Protein AF-0000000074036900 (afdb_homodimer)

Structure (mmCIF, N/CA/C/O backbone):
data_AF-0000000074036900-model_v1
#
loop_
_entity.id
_entity.type
_entity.pdbx_description
1 polymer 'Carbohydrate ABC transporter membrane protein 1, CUT1 family'
#
loop_
_atom_site.group_PDB
_atom_site.id
_atom_site.type_symbol
_atom_site.label_atom_id
_atom_site.label_alt_id
_atom_site.label_comp_id
_atom_site.label_asym_id
_atom_site.label_entity_id
_atom_site.label_seq_id
_atom_site.pdbx_PDB_ins_code
_atom_site.Cartn_x
_atom_site.Cartn_y
_atom_site.Cartn_z
_atom_site.occupancy
_atom_site.B_iso_or_equiv
_atom_site.auth_seq_id
_atom_site.auth_comp_id
_atom_site.auth_asym_id
_atom_site.auth_atom_id
_atom_site.pdbx_PDB_model_num
ATOM 1 N N . MET A 1 1 ? -39.594 57.219 21.297 1 29.72 1 MET A N 1
ATOM 2 C CA . MET A 1 1 ? -38.312 56.688 20.844 1 29.72 1 MET A CA 1
ATOM 3 C C . MET A 1 1 ? -38.312 55.156 20.953 1 29.72 1 MET A C 1
ATOM 5 O O . MET A 1 1 ? -38.062 54.594 22.016 1 29.72 1 MET A O 1
ATOM 9 N N . ILE A 1 2 ? -39.156 54.344 20.266 1 36.78 2 ILE A N 1
ATOM 10 C CA . ILE A 1 2 ? -39.5 52.938 20.328 1 36.78 2 ILE A CA 1
ATOM 11 C C . ILE A 1 2 ? -38.344 52.094 19.859 1 36.78 2 ILE A C 1
ATOM 13 O O . ILE A 1 2 ? -37.906 52.188 18.703 1 36.78 2 ILE A O 1
ATOM 17 N N . THR A 1 3 ? -37.375 51.719 20.719 1 36.88 3 THR A N 1
ATOM 18 C CA . THR A 1 3 ? -36.219 50.875 20.516 1 36.88 3 THR A CA 1
ATOM 19 C C . THR A 1 3 ? -36.625 49.531 19.938 1 36.88 3 THR A C 1
ATOM 21 O O . THR A 1 3 ? -37.406 48.781 20.531 1 36.88 3 THR A O 1
ATOM 24 N N . LYS A 1 4 ? -36.875 49.406 18.625 1 41.78 4 LYS A N 1
ATOM 25 C CA . LYS A 1 4 ? -37.188 48.188 17.891 1 41.78 4 LYS A CA 1
ATOM 26 C C . LYS A 1 4 ? -36.188 47.094 18.219 1 41.78 4 LYS A C 1
ATOM 28 O O . LYS A 1 4 ? -35.031 47.156 17.859 1 41.78 4 LYS A O 1
ATOM 33 N N . GLU A 1 5 ? -36.281 46.375 19.375 1 37.41 5 GLU A N 1
ATOM 34 C CA . GLU A 1 5 ? -35.562 45.156 19.719 1 37.41 5 GLU A CA 1
ATOM 35 C C . GLU A 1 5 ? -35.75 44.094 18.641 1 37.41 5 GLU A C 1
ATOM 37 O O . GLU A 1 5 ? -36.875 43.594 18.438 1 37.41 5 GLU A O 1
ATOM 42 N N . TYR A 1 6 ? -35.281 44.312 17.391 1 36.41 6 TYR A N 1
ATOM 43 C CA . TYR A 1 6 ? -35.312 43.25 16.391 1 36.41 6 TYR A CA 1
ATOM 44 C C . TYR A 1 6 ? -34.906 41.906 17 1 36.41 6 TYR A C 1
ATOM 46 O O . TYR A 1 6 ? -33.875 41.812 17.672 1 36.41 6 TYR A O 1
ATOM 54 N N . PHE A 1 7 ? -35.938 41.094 17.422 1 36.97 7 PHE A N 1
ATOM 55 C CA . PHE A 1 7 ? -35.812 39.688 17.828 1 36.97 7 PHE A CA 1
ATOM 56 C C . PHE A 1 7 ? -34.938 38.906 16.844 1 36.97 7 PHE A C 1
ATOM 58 O O . PHE A 1 7 ? -35.281 38.75 15.68 1 36.97 7 PHE A O 1
ATOM 65 N N . VAL A 1 8 ? -33.688 39.094 16.875 1 40.5 8 VAL A N 1
ATOM 66 C CA . VAL A 1 8 ? -32.781 38.156 16.203 1 40.5 8 VAL A CA 1
ATOM 67 C C . VAL A 1 8 ? -33.281 36.719 16.453 1 40.5 8 VAL A C 1
ATOM 69 O O . VAL A 1 8 ? -33.219 36.219 17.578 1 40.5 8 VAL A O 1
ATOM 72 N N . LYS A 1 9 ? -34.375 36.375 15.828 1 38.84 9 LYS A N 1
ATOM 73 C CA . LYS A 1 9 ? -34.875 35 15.82 1 38.84 9 LYS A CA 1
ATOM 74 C C . LYS A 1 9 ? -33.719 34 15.664 1 38.84 9 LYS A C 1
ATOM 76 O O . LYS A 1 9 ? -32.906 34.156 14.75 1 38.84 9 LYS A O 1
ATOM 81 N N . SER A 1 10 ? -33.344 33.375 16.766 1 39.09 10 SER A N 1
ATOM 82 C CA . SER A 1 10 ? -32.406 32.25 16.844 1 39.09 10 SER A CA 1
ATOM 83 C C . SER A 1 10 ? -32.688 31.219 15.75 1 39.09 10 SER A C 1
ATOM 85 O O . SER A 1 10 ? -33.812 30.703 15.641 1 39.09 10 SER A O 1
ATOM 87 N N . ILE A 1 11 ? -32.531 31.531 14.531 1 41.31 11 ILE A N 1
ATOM 88 C CA . ILE A 1 11 ? -32.562 30.5 13.516 1 41.31 11 ILE A CA 1
ATOM 89 C C . ILE A 1 11 ? -32.281 29.141 14.156 1 41.31 11 ILE A C 1
ATOM 91 O O . ILE A 1 11 ? -31.203 28.953 14.758 1 41.31 11 ILE A O 1
ATOM 95 N N . SER A 1 12 ? -33.281 28.438 14.555 1 42.38 12 SER A N 1
ATOM 96 C CA . SER A 1 12 ? -33.312 27.078 15.102 1 42.38 12 SER A CA 1
ATOM 97 C C . SER A 1 12 ? -32.25 26.188 14.438 1 42.38 12 SER A C 1
ATOM 99 O O . SER A 1 12 ? -32.25 26.047 13.219 1 42.38 12 SER A O 1
ATOM 101 N N . ARG A 1 13 ? -30.984 26.312 14.828 1 46.78 13 ARG A N 1
ATOM 102 C CA . ARG A 1 13 ? -29.938 25.344 14.57 1 46.78 13 ARG A CA 1
ATOM 103 C C . ARG A 1 13 ? -30.484 23.922 14.516 1 46.78 13 ARG A C 1
ATOM 105 O O . ARG A 1 13 ? -31.094 23.453 15.484 1 46.78 13 ARG A O 1
ATOM 112 N N . THR A 1 14 ? -31.234 23.547 13.523 1 47.44 14 THR A N 1
ATOM 113 C CA . THR A 1 14 ? -31.531 22.109 13.5 1 47.44 14 THR A CA 1
ATOM 114 C C . THR A 1 14 ? -30.453 21.344 14.25 1 47.44 14 THR A C 1
ATOM 116 O O . THR A 1 14 ? -29.266 21.406 13.914 1 47.44 14 THR A O 1
ATOM 119 N N . PRO A 1 15 ? -30.766 20.953 15.477 1 48.06 15 PRO A N 1
ATOM 120 C CA . PRO A 1 15 ? -29.766 20.328 16.344 1 48.06 15 PRO A CA 1
ATOM 121 C C . PRO A 1 15 ? -28.984 19.219 15.656 1 48.06 15 PRO A C 1
ATOM 123 O O . PRO A 1 15 ? -29.516 18.531 14.773 1 48.06 15 PRO A O 1
ATOM 126 N N . TRP A 1 16 ? -27.766 19.453 15.586 1 48.69 16 TRP A N 1
ATOM 127 C CA . TRP A 1 16 ? -26.797 18.469 15.109 1 48.69 16 TRP A CA 1
ATOM 128 C C . TRP A 1 16 ? -27.25 17.047 15.43 1 48.69 16 TRP A C 1
ATOM 130 O O . TRP A 1 16 ? -26.938 16.109 14.695 1 48.69 16 TRP A O 1
ATOM 140 N N . SER A 1 17 ? -28.078 17 16.469 1 51.5 17 SER A N 1
ATOM 141 C CA . SER A 1 17 ? -28.656 15.711 16.812 1 51.5 17 SER A CA 1
ATOM 142 C C . SER A 1 17 ? -29.578 15.211 15.703 1 51.5 17 SER A C 1
ATOM 144 O O . SER A 1 17 ? -29.641 14.016 15.43 1 51.5 17 SER A O 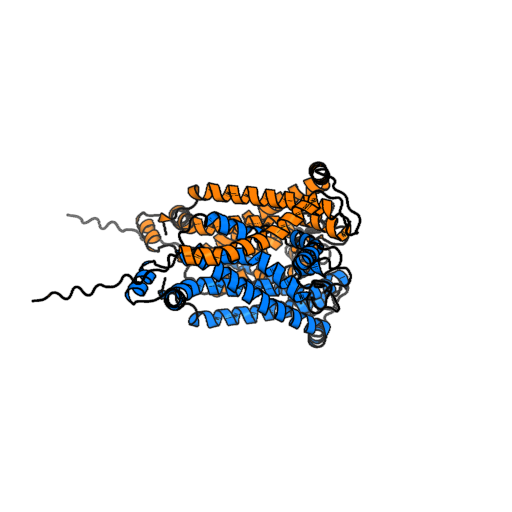1
ATOM 146 N N . THR A 1 18 ? -30.266 16.016 15.148 1 50.5 18 THR A N 1
ATOM 147 C CA . THR A 1 18 ? -31.156 15.602 14.062 1 50.5 18 THR A CA 1
ATOM 148 C C . THR A 1 18 ? -30.344 15.188 12.836 1 50.5 18 THR A C 1
ATOM 150 O O . THR A 1 18 ? -30.656 14.188 12.18 1 50.5 18 THR A O 1
ATOM 153 N N . VAL A 1 19 ? -29.375 15.953 12.555 1 51.06 19 VAL A N 1
ATOM 154 C CA . VAL A 1 19 ? -28.516 15.594 11.43 1 51.06 19 VAL A CA 1
ATOM 155 C C . VAL A 1 19 ? -27.828 14.258 11.703 1 51.06 19 VAL A C 1
ATOM 157 O O . VAL A 1 19 ? -27.766 13.391 10.828 1 51.06 19 VAL A O 1
ATOM 160 N N . MET A 1 20 ? -27.5 14.141 12.953 1 49.84 20 MET A N 1
ATOM 161 C CA . MET A 1 20 ? -26.891 12.875 13.344 1 49.84 20 MET A CA 1
ATOM 162 C C . MET A 1 20 ? -27.906 11.734 13.289 1 49.84 20 MET A C 1
ATOM 164 O O . MET A 1 20 ? -27.562 10.609 12.945 1 49.84 20 MET A O 1
ATOM 168 N N . PHE A 1 21 ? -29.031 12 13.727 1 51.78 21 PHE A N 1
ATOM 169 C CA . PHE A 1 21 ? -30.078 11 13.695 1 51.78 21 PHE A CA 1
ATOM 170 C C . PHE A 1 21 ? -30.328 10.523 12.266 1 51.78 21 PHE A C 1
ATOM 172 O O . PHE A 1 21 ? -30.609 9.344 12.039 1 51.78 21 PHE A O 1
ATOM 179 N N . PHE A 1 22 ? -30.297 11.352 11.398 1 51.28 22 PHE A N 1
ATOM 180 C CA . PHE A 1 22 ? -30.516 10.938 10.016 1 51.28 22 PHE A CA 1
ATOM 181 C C . PHE A 1 22 ? -29.25 10.305 9.438 1 51.28 22 PHE A C 1
ATOM 183 O O . PHE A 1 22 ? -29.328 9.445 8.562 1 51.28 22 PHE A O 1
ATOM 190 N N . LEU A 1 23 ? -28.188 10.781 9.891 1 53.72 23 LEU A N 1
ATOM 191 C CA . LEU A 1 23 ? -26.953 10.219 9.367 1 53.72 23 LEU A CA 1
ATOM 192 C C . LEU A 1 23 ? -26.609 8.906 10.062 1 53.72 23 LEU A C 1
ATOM 194 O O . LEU A 1 23 ? -25.906 8.062 9.5 1 53.72 23 LEU A O 1
ATOM 198 N N . LEU A 1 24 ? -27.219 8.75 11.234 1 54.03 24 LEU A N 1
ATOM 199 C CA . LEU A 1 24 ? -26.938 7.582 12.062 1 54.03 24 LEU A CA 1
ATOM 200 C C . LEU A 1 24 ? -27.344 6.297 11.359 1 54.03 24 LEU A C 1
ATOM 202 O O . LEU A 1 24 ? -26.578 5.328 11.328 1 54.03 24 LEU A O 1
ATOM 206 N N . PRO A 1 25 ? -28.609 6.254 11.031 1 51.97 25 PRO A N 1
ATOM 207 C CA . PRO A 1 25 ? -28.938 4.988 10.359 1 51.97 25 PRO A CA 1
ATOM 208 C C . PRO A 1 25 ? -27.969 4.672 9.211 1 51.97 25 PRO A C 1
ATOM 210 O O . PRO A 1 25 ? -27.594 3.516 9.016 1 51.97 25 PRO A O 1
ATOM 213 N N . SER A 1 26 ? -27.719 5.723 8.484 1 54.53 26 SER A N 1
ATOM 214 C CA . SER A 1 26 ? -26.797 5.523 7.367 1 54.53 26 SER A CA 1
ATOM 215 C C . SER A 1 26 ? -25.406 5.133 7.855 1 54.53 26 SER A C 1
ATOM 217 O O . SER A 1 26 ? -24.734 4.309 7.234 1 54.53 26 SER A O 1
ATOM 219 N N . PHE A 1 27 ? -25.156 5.691 9.016 1 60.44 27 PHE A N 1
ATOM 220 C CA . PHE A 1 27 ? -23.844 5.363 9.555 1 60.44 27 PHE A CA 1
ATOM 221 C C . PHE A 1 27 ? -23.812 3.936 10.078 1 60.44 27 PHE A C 1
ATOM 223 O O . PHE A 1 27 ? -22.828 3.219 9.891 1 60.44 27 PHE A O 1
ATOM 230 N N . VAL A 1 28 ? -24.953 3.572 10.695 1 59 28 VAL A N 1
ATOM 231 C CA . VAL A 1 28 ? -25.031 2.205 11.195 1 59 28 VAL A CA 1
ATOM 232 C C . VAL A 1 28 ? -24.984 1.223 10.023 1 59 28 VAL A C 1
ATOM 234 O O . VAL A 1 28 ? -24.281 0.208 10.086 1 59 28 VAL A O 1
ATOM 237 N N . GLY A 1 29 ? -25.75 1.565 9.008 1 59.72 29 GLY A N 1
ATOM 238 C CA . GLY A 1 29 ? -25.703 0.725 7.82 1 59.72 29 GLY A CA 1
ATOM 239 C C . GLY A 1 29 ? -24.312 0.604 7.227 1 59.72 29 GLY A C 1
ATOM 240 O O . GLY A 1 29 ? -23.891 -0.49 6.848 1 59.72 29 GLY A O 1
ATOM 241 N N . PHE A 1 30 ? -23.688 1.668 7.395 1 63.69 30 PHE A N 1
ATOM 242 C CA . PHE A 1 30 ? -22.344 1.682 6.828 1 63.69 30 PHE A CA 1
ATOM 243 C C . PHE A 1 30 ? -21.391 0.883 7.699 1 63.69 30 PHE A C 1
ATOM 245 O O . PHE A 1 30 ? -20.562 0.117 7.184 1 63.69 30 PHE A O 1
ATOM 252 N N . VAL A 1 31 ? -21.578 1.102 8.984 1 67.88 31 VAL A N 1
ATOM 253 C CA . VAL A 1 31 ? -20.734 0.353 9.906 1 67.88 31 VAL A CA 1
ATOM 254 C C . VAL A 1 31 ? -20.984 -1.145 9.734 1 67.88 31 VAL A C 1
ATOM 256 O O . VAL A 1 31 ? -20.031 -1.938 9.75 1 67.88 31 VAL A O 1
ATOM 259 N N . LEU A 1 32 ? -22.156 -1.444 9.477 1 65.31 32 LEU A N 1
ATOM 260 C CA . LEU A 1 32 ? -22.484 -2.852 9.273 1 65.31 32 LEU A CA 1
ATOM 261 C C . LEU A 1 32 ? -21.844 -3.381 7.992 1 65.31 32 LEU A C 1
ATOM 263 O O . LEU A 1 32 ? -21.344 -4.504 7.965 1 65.31 32 LEU A O 1
ATOM 267 N N . LEU A 1 33 ? -21.828 -2.533 7.078 1 70.75 33 LEU A N 1
ATOM 268 C CA . LEU A 1 33 ? -21.25 -2.957 5.812 1 70.75 33 LEU A CA 1
ATOM 269 C C . LEU A 1 33 ? -19.734 -3.15 5.953 1 70.75 33 LEU A C 1
ATOM 271 O O . LEU A 1 33 ? -19.156 -4 5.277 1 70.75 33 LEU A O 1
ATOM 275 N N . ILE A 1 34 ? -19.25 -2.471 6.938 1 76.06 34 ILE A N 1
ATOM 276 C CA . ILE A 1 34 ? -17.812 -2.557 7.152 1 76.06 34 ILE A CA 1
ATOM 277 C C . ILE A 1 34 ? -17.484 -3.805 7.969 1 76.06 34 ILE A C 1
ATOM 279 O O . ILE A 1 34 ? -16.5 -4.504 7.684 1 76.06 34 ILE A O 1
ATOM 283 N N . ILE A 1 35 ? -18.375 -4.18 8.828 1 78.88 35 ILE A N 1
ATOM 284 C CA . ILE A 1 35 ? -18.062 -5.207 9.82 1 78.88 35 ILE A CA 1
ATOM 285 C C . ILE A 1 35 ? -18.453 -6.578 9.273 1 78.88 35 ILE A C 1
ATOM 287 O O . ILE A 1 35 ? -17.859 -7.594 9.648 1 78.88 35 ILE A O 1
ATOM 291 N N . ILE A 1 36 ? -19.266 -6.652 8.32 1 75.31 36 ILE A N 1
ATOM 292 C CA . ILE A 1 36 ? -19.859 -7.902 7.852 1 75.31 36 ILE A CA 1
ATOM 293 C C . ILE A 1 36 ? -18.766 -8.797 7.258 1 75.31 36 ILE A C 1
ATOM 295 O O . ILE A 1 36 ? -18.641 -9.961 7.633 1 75.31 36 ILE A O 1
ATOM 299 N N . PRO A 1 37 ? -17.922 -8.266 6.367 1 75.06 37 PRO A N 1
ATOM 300 C CA . PRO A 1 37 ? -16.891 -9.148 5.836 1 75.06 37 PRO A CA 1
ATOM 301 C C . PRO A 1 37 ? -15.945 -9.68 6.914 1 75.06 37 PRO A C 1
ATOM 303 O O . PRO A 1 37 ? -15.461 -10.805 6.824 1 75.06 37 PRO A O 1
ATOM 306 N N . LEU A 1 38 ? -15.75 -8.906 7.848 1 82 38 LEU A N 1
ATOM 307 C CA . LEU A 1 38 ? -14.891 -9.312 8.953 1 82 38 LEU A CA 1
ATOM 308 C C . LEU A 1 38 ? -15.531 -10.43 9.766 1 82 38 LEU A C 1
ATOM 310 O O . LEU A 1 38 ? -14.859 -11.398 10.141 1 82 38 LEU A O 1
ATOM 314 N N . LEU A 1 39 ? -16.812 -10.25 9.984 1 82.38 39 LEU A N 1
ATOM 315 C CA . LEU A 1 39 ? -17.547 -11.273 10.719 1 82.38 39 LEU A CA 1
ATOM 316 C C . LEU A 1 39 ? -17.578 -12.578 9.93 1 82.38 39 LEU A C 1
ATOM 318 O O . LEU A 1 39 ? -17.516 -13.664 10.516 1 82.38 39 LEU A O 1
ATOM 322 N N . MET A 1 40 ? -17.609 -12.461 8.766 1 76.62 40 MET A N 1
ATOM 323 C CA . MET A 1 40 ? -17.641 -13.648 7.922 1 76.62 40 MET A CA 1
ATOM 324 C C . MET A 1 40 ? -16.297 -14.375 7.949 1 76.62 40 MET A C 1
ATOM 326 O O . MET A 1 40 ? -16.266 -15.602 7.965 1 76.62 40 MET A O 1
ATOM 330 N N . ALA A 1 41 ? -15.25 -13.602 7.84 1 82.38 41 ALA A N 1
ATOM 331 C CA . ALA A 1 41 ? -13.93 -14.211 7.977 1 82.38 41 ALA A CA 1
ATOM 332 C C . ALA A 1 41 ? -13.797 -14.953 9.305 1 82.38 41 ALA A C 1
ATOM 334 O O . ALA A 1 41 ? -13.25 -16.062 9.352 1 82.38 41 ALA A O 1
ATOM 335 N N . PHE A 1 42 ? -14.375 -14.375 10.289 1 89.94 42 PHE A N 1
ATOM 336 C CA . PHE A 1 42 ? -14.367 -15.031 11.594 1 89.94 42 PHE A CA 1
ATOM 337 C C . PHE A 1 42 ? -15.203 -16.297 11.57 1 89.94 42 PHE A C 1
ATOM 339 O O . PHE A 1 42 ? -14.812 -17.312 12.141 1 89.94 42 PHE A O 1
ATOM 34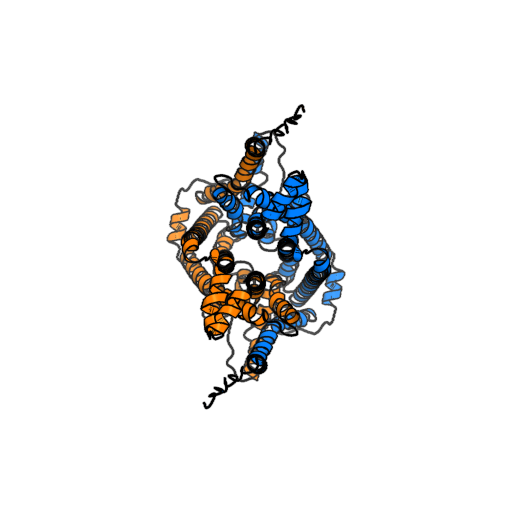6 N N . GLY A 1 43 ? -16.328 -16.234 10.922 1 89.25 43 GLY A N 1
ATOM 347 C CA . GLY A 1 43 ? -17.172 -17.406 10.781 1 89.25 43 GLY A CA 1
ATOM 348 C C . GLY A 1 43 ? -16.516 -18.547 10.023 1 89.25 43 GLY A C 1
ATOM 349 O O . GLY A 1 43 ? -16.609 -19.703 10.43 1 89.25 43 GLY A O 1
ATOM 350 N N . LEU A 1 44 ? -15.812 -18.219 9.023 1 89.88 44 LEU A N 1
ATOM 351 C CA . LEU A 1 44 ? -15.109 -19.219 8.227 1 89.88 44 LEU A CA 1
ATOM 352 C C . LEU A 1 44 ? -13.992 -19.859 9.039 1 89.88 44 LEU A C 1
ATOM 354 O O . LEU A 1 44 ? -13.68 -21.047 8.836 1 89.88 44 LEU A O 1
ATOM 358 N N . SER A 1 45 ? -13.398 -19.109 9.922 1 95.56 45 SER A N 1
ATOM 359 C CA . SER A 1 45 ? -12.234 -19.578 10.688 1 95.56 45 SER A CA 1
ATOM 360 C C . SER A 1 45 ? -12.609 -20.719 11.625 1 95.56 45 SER A C 1
ATOM 362 O O . SER A 1 45 ? -11.734 -21.438 12.102 1 95.56 45 SER A O 1
ATOM 364 N N . VAL A 1 46 ? -13.93 -20.875 11.914 1 96.5 46 VAL A N 1
ATOM 365 C CA . VAL A 1 46 ? -14.352 -21.922 12.828 1 96.5 46 VAL A CA 1
ATOM 366 C C . VAL A 1 46 ? -15 -23.062 12.047 1 96.5 46 VAL A C 1
ATOM 368 O O . VAL A 1 46 ? -15.734 -23.875 12.617 1 96.5 46 VAL A O 1
ATOM 371 N N . THR A 1 47 ? -14.719 -23.125 10.734 1 94.56 47 THR A N 1
ATOM 372 C CA . THR A 1 47 ? -15.227 -24.188 9.875 1 94.56 47 THR A CA 1
ATOM 373 C C . THR A 1 47 ? -14.078 -24.859 9.133 1 94.56 47 THR A C 1
ATOM 375 O O . THR A 1 47 ? -12.938 -24.406 9.18 1 94.56 47 THR A O 1
ATOM 378 N N . ASN A 1 48 ? -14.438 -26.031 8.508 1 94.56 48 ASN A N 1
ATOM 379 C CA . ASN A 1 48 ? -13.484 -26.719 7.641 1 94.56 48 ASN A CA 1
ATOM 380 C C . ASN A 1 48 ? -13.805 -26.484 6.164 1 94.56 48 ASN A C 1
ATOM 382 O O . ASN A 1 48 ? -13.633 -27.375 5.34 1 94.56 48 ASN A O 1
ATOM 386 N N . TYR A 1 49 ? -14.211 -25.266 5.891 1 90 49 TYR A N 1
ATOM 387 C CA . TYR A 1 49 ? -14.609 -24.906 4.535 1 90 49 TYR A CA 1
ATOM 388 C C . TYR A 1 49 ? -13.445 -25.078 3.564 1 90 49 TYR A C 1
ATOM 390 O O . TYR A 1 49 ? -12.344 -24.594 3.816 1 90 49 TYR A O 1
ATOM 398 N N . THR A 1 50 ? -13.727 -25.812 2.457 1 88.88 50 THR A N 1
ATOM 399 C CA . THR A 1 50 ? -12.711 -26.062 1.439 1 88.88 50 THR A CA 1
ATOM 400 C C . THR A 1 50 ? -13.156 -25.516 0.085 1 88.88 50 THR A C 1
ATOM 402 O O . THR A 1 50 ? -12.492 -25.75 -0.93 1 88.88 50 THR A O 1
ATOM 405 N N . GLY A 1 51 ? -14.18 -24.734 0.022 1 81.56 51 GLY A N 1
ATOM 406 C CA . GLY A 1 51 ? -14.672 -24.203 -1.235 1 81.56 51 GLY A CA 1
ATOM 407 C C . GLY A 1 51 ? -15.898 -24.922 -1.754 1 81.56 51 GLY A C 1
ATOM 408 O O . GLY A 1 51 ? -16.609 -24.406 -2.615 1 81.56 51 GLY A O 1
ATOM 409 N N . GLY A 1 52 ? -16.188 -26.094 -1.222 1 77.88 52 GLY A N 1
ATOM 410 C CA . GLY A 1 52 ? -17.344 -26.875 -1.621 1 77.88 52 GLY A CA 1
ATOM 411 C C . GLY A 1 52 ? -18.562 -26.641 -0.739 1 77.88 52 GLY A C 1
ATOM 412 O O . GLY A 1 52 ? -18.484 -25.906 0.25 1 77.88 52 GLY A O 1
ATOM 413 N N . PRO A 1 53 ? -19.609 -27.141 -1.188 1 76.75 53 PRO A N 1
ATOM 414 C CA . PRO A 1 53 ? -20.875 -26.906 -0.493 1 76.75 53 PRO A CA 1
ATOM 415 C C . PRO A 1 53 ? -20.922 -27.562 0.887 1 76.75 53 PRO A C 1
ATOM 417 O O . PRO A 1 53 ? -21.688 -27.141 1.75 1 76.75 53 PRO A O 1
ATOM 420 N N . ASN A 1 54 ? -20.094 -28.531 1.076 1 80.5 54 ASN A N 1
ATOM 421 C CA . ASN A 1 54 ? -20.156 -29.266 2.342 1 80.5 54 ASN A CA 1
ATOM 422 C C . ASN A 1 54 ? -19.062 -28.797 3.303 1 80.5 54 ASN A C 1
ATOM 424 O O . ASN A 1 54 ? -17.875 -28.891 2.986 1 80.5 54 ASN A O 1
ATOM 428 N N . PHE A 1 55 ? -19.484 -28.078 4.371 1 84.94 55 PHE A N 1
ATOM 429 C CA . PHE A 1 55 ? -18.531 -27.734 5.43 1 84.94 55 PHE A CA 1
ATOM 430 C C . PHE A 1 55 ? -19.203 -27.797 6.797 1 84.94 55 PHE A C 1
ATOM 432 O O . PHE A 1 55 ? -20.438 -27.812 6.891 1 84.94 55 PHE A O 1
ATOM 439 N N . SER A 1 56 ? -18.375 -28.094 7.863 1 92.38 56 SER A N 1
ATOM 440 C CA . SER A 1 56 ? -18.875 -28.266 9.227 1 92.38 56 SER A CA 1
ATOM 441 C C . SER A 1 56 ? -18.188 -27.297 10.188 1 92.38 56 SER A C 1
ATOM 443 O O . SER A 1 56 ? -17.109 -26.797 9.898 1 92.38 56 SER A O 1
ATOM 445 N N . PHE A 1 57 ? -18.938 -27.109 11.227 1 95 57 PHE A N 1
ATOM 446 C CA . PHE A 1 57 ? -18.375 -26.344 12.328 1 95 57 PHE A CA 1
ATOM 447 C C . PHE A 1 57 ? -17.312 -27.156 13.062 1 95 57 PHE A C 1
ATOM 449 O O . PHE A 1 57 ? -17.562 -28.297 13.461 1 95 57 PHE A O 1
ATOM 456 N N . VAL A 1 58 ? -16.109 -26.594 13.219 1 96.44 58 VAL A N 1
ATOM 457 C CA . VAL A 1 58 ? -15.016 -27.344 13.844 1 96.44 58 VAL A CA 1
ATOM 458 C C . VAL A 1 58 ? -14.531 -26.609 15.086 1 96.44 58 VAL A C 1
ATOM 460 O O . VAL A 1 58 ? -13.492 -26.953 15.656 1 96.44 58 VAL A O 1
ATOM 463 N N . GLY A 1 59 ? -15.234 -25.562 15.461 1 95.88 59 GLY A N 1
ATOM 464 C CA . GLY A 1 59 ? -14.859 -24.812 16.656 1 95.88 59 GLY A CA 1
ATOM 465 C C . GLY A 1 59 ? -13.492 -24.156 16.531 1 95.88 59 GLY A C 1
ATOM 466 O O . GLY A 1 59 ? -13.203 -23.469 15.555 1 95.88 59 GLY A O 1
ATOM 467 N N . LEU A 1 60 ? -12.664 -24.516 17.578 1 97.31 60 LEU A N 1
ATOM 468 C CA . LEU A 1 60 ? -11.375 -23.844 17.641 1 97.31 60 LEU A CA 1
ATOM 469 C C . LEU A 1 60 ? -10.266 -24.719 17.078 1 97.31 60 LEU A C 1
ATOM 471 O O . LEU A 1 60 ? -9.078 -24.422 17.25 1 97.31 60 LEU A O 1
ATOM 475 N N . ARG A 1 61 ? -10.594 -25.672 16.328 1 97.44 61 ARG A N 1
ATOM 476 C CA . ARG A 1 61 ? -9.633 -26.641 15.797 1 97.44 61 ARG A CA 1
ATOM 477 C C . ARG A 1 61 ? -8.617 -25.953 14.875 1 97.44 61 ARG A C 1
ATOM 479 O O . ARG A 1 61 ? -7.426 -26.25 14.93 1 97.44 61 ARG A O 1
ATOM 486 N N . ASN A 1 62 ? -9.109 -25.031 14.055 1 98.06 62 ASN A N 1
ATOM 487 C CA . ASN A 1 62 ? -8.211 -24.312 13.156 1 98.06 62 ASN A CA 1
ATOM 488 C C . ASN A 1 62 ? -7.188 -23.484 13.93 1 98.06 62 ASN A C 1
ATOM 490 O O . ASN A 1 62 ? -6.035 -23.359 13.508 1 98.06 62 ASN A O 1
ATOM 494 N N . TYR A 1 63 ? -7.598 -23 15.023 1 98.12 63 TYR A N 1
ATOM 495 C CA . TYR A 1 63 ? -6.707 -22.188 15.844 1 98.12 63 TYR A CA 1
ATOM 496 C C . TYR A 1 63 ? -5.676 -23.062 16.547 1 98.12 63 TYR A C 1
ATOM 498 O O . TYR A 1 63 ? -4.504 -22.688 16.641 1 98.12 63 TYR A O 1
ATOM 506 N N . VAL A 1 64 ? -6.109 -24.109 17 1 97.75 64 VAL A N 1
ATOM 507 C CA . VAL A 1 64 ? -5.188 -25.047 17.625 1 97.75 64 VAL A CA 1
ATOM 508 C C . VAL A 1 64 ? -4.152 -25.516 16.609 1 97.75 64 VAL A C 1
ATOM 510 O O . VAL A 1 64 ? -2.957 -25.578 16.922 1 97.75 64 VAL A O 1
ATOM 513 N N . LEU A 1 65 ? -4.586 -25.766 15.461 1 97.12 65 LEU A N 1
ATOM 514 C CA . LEU A 1 65 ? -3.684 -26.172 14.383 1 97.12 65 LEU A CA 1
ATOM 515 C C . LEU A 1 65 ? -2.68 -25.062 14.078 1 97.12 65 LEU A C 1
ATOM 517 O O . LEU A 1 65 ? -1.49 -25.328 13.891 1 97.12 65 LEU A O 1
ATOM 521 N N . ALA A 1 66 ? -3.129 -23.922 13.992 1 97.38 66 ALA A N 1
ATOM 522 C CA . ALA A 1 66 ? -2.254 -22.781 13.711 1 97.38 66 ALA A CA 1
ATOM 523 C C . ALA A 1 66 ? -1.164 -22.656 14.773 1 97.38 66 ALA A C 1
ATOM 525 O O . ALA A 1 66 ? 0.015 -22.5 14.445 1 97.38 66 ALA A O 1
ATOM 526 N N . PHE A 1 67 ? -1.502 -22.797 16.062 1 97.56 67 PHE A N 1
ATOM 527 C CA . PHE A 1 67 ? -0.563 -22.547 17.156 1 97.56 67 PHE A CA 1
ATOM 528 C C . PHE A 1 67 ? 0.324 -23.75 17.406 1 97.56 67 PHE A C 1
ATOM 530 O O . PHE A 1 67 ? 1.312 -23.672 18.141 1 97.56 67 PHE A O 1
ATOM 537 N N . THR A 1 68 ? 0.063 -24.828 16.734 1 97 68 THR A N 1
ATOM 538 C CA . THR A 1 68 ? 0.892 -26.016 16.875 1 97 68 THR A CA 1
ATOM 539 C C . THR A 1 68 ? 1.656 -26.312 15.578 1 97 68 THR A C 1
ATOM 541 O O . THR A 1 68 ? 2.516 -27.188 15.547 1 97 68 THR A O 1
ATOM 544 N N . SER A 1 69 ? 1.376 -25.578 14.523 1 96.44 69 SER A N 1
ATOM 545 C CA . SER A 1 69 ? 2.041 -25.766 13.242 1 96.44 69 SER A CA 1
ATOM 546 C C . SER A 1 69 ? 3.396 -25.062 13.219 1 96.44 69 SER A C 1
ATOM 548 O O . SER A 1 69 ? 3.467 -23.828 13.297 1 96.44 69 SER A O 1
ATOM 550 N N . PRO A 1 70 ? 4.43 -25.859 13.016 1 95.69 70 PRO A N 1
ATOM 551 C CA . PRO A 1 70 ? 5.746 -25.219 12.898 1 95.69 70 PRO A CA 1
ATOM 552 C C . PRO A 1 70 ? 5.852 -24.297 11.688 1 95.69 70 PRO A C 1
ATOM 554 O O . PRO A 1 70 ? 6.59 -23.312 11.719 1 95.69 70 PRO A O 1
ATOM 557 N N . VAL A 1 71 ? 5.047 -24.578 10.727 1 94.5 71 VAL A N 1
ATOM 558 C CA . VAL A 1 71 ? 5.082 -23.781 9.516 1 94.5 71 VAL A CA 1
ATOM 559 C C . VAL A 1 71 ? 4.488 -22.406 9.789 1 94.5 71 VAL A C 1
ATOM 561 O O . VAL A 1 71 ? 5.098 -21.375 9.453 1 94.5 71 VAL A O 1
ATOM 564 N N . PHE A 1 72 ? 3.375 -22.422 10.453 1 97.25 72 PHE A N 1
ATOM 565 C CA . PHE A 1 72 ? 2.727 -21.156 10.742 1 97.25 72 PHE A CA 1
ATOM 566 C C . PHE A 1 72 ? 3.545 -20.344 11.742 1 97.25 72 PHE A C 1
ATOM 568 O O . PHE A 1 72 ? 3.779 -19.156 11.547 1 97.25 72 PHE A O 1
ATOM 575 N N . LEU A 1 73 ? 4.016 -20.969 12.75 1 97.62 73 LEU A N 1
ATOM 576 C CA . LEU A 1 73 ? 4.812 -20.266 13.758 1 97.62 73 LEU A CA 1
ATOM 577 C C . LEU A 1 73 ? 6.117 -19.75 13.148 1 97.62 73 LEU A C 1
ATOM 579 O O . LEU A 1 73 ? 6.59 -18.672 13.516 1 97.62 73 LEU A O 1
ATOM 583 N N . GLY A 1 74 ? 6.672 -20.562 12.258 1 96.25 74 GLY A N 1
ATOM 584 C CA . GLY A 1 74 ? 7.84 -20.094 11.523 1 96.25 74 GLY A CA 1
ATOM 585 C C . GLY A 1 74 ? 7.559 -18.875 10.672 1 96.25 74 GLY A C 1
ATOM 586 O O . GLY A 1 74 ? 8.383 -17.969 10.602 1 96.25 74 GLY A O 1
ATOM 587 N N . SER A 1 75 ? 6.398 -18.859 10.031 1 96.88 75 SER A N 1
ATOM 588 C CA . SER A 1 75 ? 6.027 -17.719 9.195 1 96.88 75 SER A CA 1
ATOM 589 C C . SER A 1 75 ? 5.828 -16.469 10.031 1 96.88 75 SER A C 1
ATOM 591 O O . SER A 1 75 ? 6.117 -15.359 9.578 1 96.88 75 SER A O 1
ATOM 593 N N . LEU A 1 76 ? 5.32 -16.656 11.273 1 98.06 76 LEU A N 1
ATOM 594 C CA . LEU A 1 76 ? 5.188 -15.523 12.195 1 98.06 76 LEU A CA 1
ATOM 595 C C . LEU A 1 76 ? 6.555 -14.953 12.555 1 98.06 76 LEU A C 1
ATOM 597 O O . LEU A 1 76 ? 6.73 -13.734 12.594 1 98.06 76 LEU A O 1
ATOM 601 N N . TRP A 1 77 ? 7.473 -15.805 12.742 1 97.62 77 TRP A N 1
ATOM 602 C CA . TRP A 1 77 ? 8.82 -15.375 13.102 1 97.62 77 TRP A CA 1
ATOM 603 C C . TRP A 1 77 ? 9.484 -14.641 11.945 1 97.62 77 TRP A C 1
ATOM 605 O O . TRP A 1 77 ? 10.109 -13.594 12.148 1 97.62 77 TRP A O 1
ATOM 615 N N . VAL A 1 78 ? 9.352 -15.18 10.781 1 97 78 VAL A N 1
ATOM 616 C CA . VAL A 1 78 ? 9.898 -14.539 9.594 1 97 78 VAL A CA 1
ATOM 617 C C . VAL A 1 78 ? 9.258 -13.172 9.398 1 97 78 VAL A C 1
ATOM 619 O O . VAL A 1 78 ? 9.953 -12.188 9.102 1 97 78 VAL A O 1
ATOM 622 N N . THR A 1 79 ? 7.98 -13.102 9.633 1 98.31 79 THR A N 1
ATOM 623 C CA . THR A 1 79 ? 7.258 -11.844 9.5 1 98.31 79 THR A CA 1
ATOM 624 C C . THR A 1 79 ? 7.742 -10.828 10.523 1 98.31 79 THR A C 1
ATOM 626 O O . THR A 1 79 ? 7.941 -9.648 10.203 1 98.31 79 THR A O 1
ATOM 629 N N . LEU A 1 80 ? 7.945 -11.289 11.719 1 98.38 80 LEU A N 1
ATOM 630 C CA . LEU A 1 80 ? 8.422 -10.398 12.773 1 98.38 80 LEU A CA 1
ATOM 631 C C . LEU A 1 80 ? 9.797 -9.836 12.422 1 98.38 80 LEU A C 1
ATOM 633 O O . LEU A 1 80 ? 10.055 -8.648 12.617 1 98.38 80 LEU A O 1
ATOM 637 N N . LYS A 1 81 ? 10.672 -10.688 11.945 1 98.12 81 LYS A N 1
ATOM 638 C CA . LYS A 1 81 ? 11.984 -10.219 11.492 1 98.12 81 LYS A CA 1
ATOM 639 C C . LYS A 1 81 ? 11.844 -9.18 10.391 1 98.12 81 LYS A C 1
ATOM 641 O O . LYS A 1 81 ? 12.5 -8.141 10.43 1 98.12 81 LYS A O 1
ATOM 646 N N . TYR A 1 82 ? 10.984 -9.461 9.469 1 98.25 82 TYR A N 1
ATOM 647 C CA . TYR A 1 82 ? 10.734 -8.531 8.375 1 98.25 82 TYR A CA 1
ATOM 648 C C . TYR A 1 82 ? 10.25 -7.184 8.906 1 98.25 82 TYR A C 1
ATOM 650 O O . TYR A 1 82 ? 10.773 -6.137 8.523 1 98.25 82 TYR A O 1
ATOM 658 N N . VAL A 1 83 ? 9.297 -7.227 9.812 1 98.69 83 VAL A N 1
ATOM 659 C CA . VAL A 1 83 ? 8.688 -6.012 10.336 1 98.69 83 VAL A CA 1
ATOM 660 C C . VAL A 1 83 ? 9.734 -5.176 11.07 1 98.69 83 VAL A C 1
ATOM 662 O O . VAL A 1 83 ? 9.859 -3.977 10.82 1 98.69 83 VAL A O 1
ATOM 665 N N . VAL A 1 84 ? 10.492 -5.77 11.898 1 98.5 84 VAL A N 1
ATOM 666 C CA . VAL A 1 84 ? 11.453 -5.055 12.734 1 98.5 84 VAL A CA 1
ATOM 667 C C . VAL A 1 84 ? 12.492 -4.371 11.852 1 98.5 84 VAL A C 1
ATOM 669 O O . VAL A 1 84 ? 12.75 -3.174 11.992 1 98.5 84 VAL A O 1
ATOM 672 N N . PHE A 1 85 ? 12.992 -5.066 10.906 1 98.44 85 PHE A N 1
ATOM 673 C CA . PHE A 1 85 ? 14.094 -4.52 10.109 1 98.44 85 PHE A CA 1
ATOM 674 C C . PHE A 1 85 ? 13.562 -3.586 9.031 1 98.44 85 PHE A C 1
ATOM 676 O O . PHE A 1 85 ? 14.133 -2.518 8.797 1 98.44 85 PHE A O 1
ATOM 683 N N . ALA A 1 86 ? 12.516 -3.967 8.367 1 98.5 86 ALA A N 1
ATOM 684 C CA . ALA A 1 86 ? 11.969 -3.127 7.305 1 98.5 86 ALA A CA 1
ATOM 685 C C . ALA A 1 86 ? 11.477 -1.792 7.859 1 98.5 86 ALA A C 1
ATOM 687 O O . ALA A 1 86 ? 11.766 -0.735 7.289 1 98.5 86 ALA A O 1
ATOM 688 N N . VAL A 1 87 ? 10.75 -1.85 8.961 1 98.56 87 VAL A N 1
ATOM 689 C CA . VAL A 1 87 ? 10.195 -0.636 9.547 1 98.56 87 VAL A CA 1
ATOM 690 C C . VAL A 1 87 ? 11.32 0.269 10.039 1 98.56 87 VAL A C 1
ATOM 692 O O . VAL A 1 87 ? 11.32 1.472 9.766 1 98.56 87 VAL A O 1
ATOM 695 N N . SER A 1 88 ? 12.281 -0.281 10.734 1 98.44 88 SER A N 1
ATOM 696 C CA . SER A 1 88 ? 13.391 0.489 11.297 1 98.44 88 SER A CA 1
ATOM 697 C C . SER A 1 88 ? 14.203 1.164 10.203 1 98.44 88 SER A C 1
ATOM 699 O O . SER A 1 88 ? 14.477 2.365 10.273 1 98.44 88 SER A O 1
ATOM 701 N N . LEU A 1 89 ? 14.5 0.429 9.203 1 97.81 89 LEU A N 1
ATOM 702 C CA . LEU A 1 89 ? 15.336 0.967 8.133 1 97.81 89 LEU A CA 1
ATOM 703 C C . LEU A 1 89 ? 14.555 1.967 7.285 1 97.81 89 LEU A C 1
ATOM 705 O O . LEU A 1 89 ? 15.086 3.004 6.891 1 97.81 89 LEU A O 1
ATOM 709 N N . GLN A 1 90 ? 13.359 1.66 7.02 1 97.56 90 GLN A N 1
ATOM 710 C CA . GLN A 1 90 ? 12.516 2.539 6.215 1 97.56 90 GLN A CA 1
ATOM 711 C C . GLN A 1 90 ? 12.359 3.908 6.871 1 97.56 90 GLN A C 1
ATOM 713 O O . GLN A 1 90 ? 12.516 4.941 6.215 1 97.56 90 GLN A O 1
ATOM 718 N N . LEU A 1 91 ? 12.039 3.91 8.18 1 98.12 91 LEU A N 1
ATOM 719 C CA . LEU A 1 91 ? 11.812 5.168 8.883 1 98.12 91 LEU A CA 1
ATOM 720 C C . LEU A 1 91 ? 13.133 5.902 9.117 1 98.12 91 LEU A C 1
ATOM 722 O O . LEU A 1 91 ? 13.172 7.133 9.109 1 98.12 91 LEU A O 1
ATOM 726 N N . PHE A 1 92 ? 14.172 5.117 9.289 1 97.25 92 PHE A N 1
ATOM 727 C CA . PHE A 1 92 ? 15.484 5.727 9.43 1 97.25 92 PHE A CA 1
ATOM 728 C C . PHE A 1 92 ? 15.852 6.512 8.18 1 97.25 92 PHE A C 1
ATOM 730 O O . PHE A 1 92 ? 16.203 7.695 8.258 1 97.25 92 PHE A O 1
ATOM 737 N N . PHE A 1 93 ? 15.766 5.906 7.031 1 94.25 93 PHE A N 1
ATOM 738 C CA . PHE A 1 93 ? 16.125 6.57 5.785 1 94.25 93 PHE A CA 1
ATOM 739 C C . PHE A 1 93 ? 15.133 7.684 5.457 1 94.25 93 PHE A C 1
ATOM 741 O O . PHE A 1 93 ? 15.531 8.75 4.988 1 94.25 93 PHE A O 1
ATOM 748 N N . ALA A 1 94 ? 13.867 7.41 5.723 1 97.38 94 ALA A N 1
ATOM 749 C CA . ALA A 1 94 ? 12.859 8.43 5.461 1 97.38 94 ALA A CA 1
ATOM 750 C C . ALA A 1 94 ? 13.141 9.703 6.258 1 97.38 94 ALA A C 1
ATOM 752 O O . ALA A 1 94 ? 13.148 10.805 5.703 1 97.38 94 ALA A O 1
ATOM 753 N N . LEU A 1 95 ? 13.391 9.539 7.555 1 96.69 95 LEU A N 1
ATOM 754 C CA . LEU A 1 95 ? 13.656 10.68 8.43 1 96.69 95 LEU A CA 1
ATOM 755 C C . LEU A 1 95 ? 14.969 11.367 8.039 1 96.69 95 LEU A C 1
ATOM 757 O O . LEU A 1 95 ? 15.023 12.594 7.945 1 96.69 95 LEU A O 1
ATOM 761 N N . ALA A 1 96 ? 15.984 10.57 7.789 1 93.31 96 ALA A N 1
ATOM 762 C CA . ALA A 1 96 ? 17.297 11.117 7.438 1 93.31 96 ALA A CA 1
ATOM 763 C C . ALA A 1 96 ? 17.203 11.977 6.18 1 93.31 96 ALA A C 1
ATOM 765 O O . ALA A 1 96 ? 17.641 13.133 6.18 1 93.31 96 ALA A O 1
ATOM 766 N N . PHE A 1 97 ? 16.562 11.5 5.164 1 91.56 97 PHE A N 1
ATOM 767 C CA . PHE A 1 97 ? 16.516 12.227 3.902 1 91.56 97 PHE A CA 1
ATOM 768 C C . PHE A 1 97 ? 15.516 13.375 3.977 1 91.56 97 PHE A C 1
ATOM 770 O O . PHE A 1 97 ? 15.695 14.398 3.32 1 91.56 97 PHE A O 1
ATOM 777 N N . ALA A 1 98 ? 14.469 13.203 4.816 1 95.12 98 ALA A N 1
ATOM 778 C CA . ALA A 1 98 ? 13.555 14.32 5.012 1 95.12 98 ALA A CA 1
ATOM 779 C C . ALA A 1 98 ? 14.266 15.516 5.641 1 95.12 98 ALA A C 1
ATOM 781 O O . ALA A 1 98 ? 14.109 16.656 5.191 1 95.12 98 ALA A O 1
ATOM 782 N N . VAL A 1 99 ? 15.055 15.273 6.637 1 92.31 99 VAL A N 1
ATOM 783 C CA . VAL A 1 99 ? 15.758 16.344 7.344 1 92.31 99 VAL A CA 1
ATOM 784 C C . VAL A 1 99 ? 16.797 16.969 6.422 1 92.31 99 VAL A C 1
ATOM 786 O O . VAL A 1 99 ? 16.938 18.203 6.379 1 92.31 99 VAL A O 1
ATOM 789 N N . ILE A 1 100 ? 17.453 16.141 5.625 1 87.94 100 ILE A N 1
ATOM 790 C CA . ILE A 1 100 ? 18.484 16.625 4.723 1 87.94 100 ILE A CA 1
ATOM 791 C C . ILE A 1 100 ? 17.859 17.484 3.629 1 87.94 100 ILE A C 1
ATOM 793 O O . ILE A 1 100 ? 18.375 18.562 3.305 1 87.94 100 ILE A O 1
ATOM 797 N N . LEU A 1 101 ? 16.75 17.078 3.152 1 89.5 101 LEU A N 1
ATOM 798 C CA . LEU A 1 101 ? 16.172 17.734 1.989 1 89.5 101 LEU A CA 1
ATOM 799 C C . LEU A 1 101 ? 15.219 18.859 2.418 1 89.5 101 LEU A C 1
ATOM 801 O O . LEU A 1 101 ? 14.617 19.531 1.572 1 89.5 101 LEU A O 1
ATOM 805 N N . ASN A 1 102 ? 15.055 18.922 3.691 1 89.5 102 ASN A N 1
ATOM 806 C CA . ASN A 1 102 ? 14.25 20.016 4.207 1 89.5 102 ASN A CA 1
ATOM 807 C C . ASN A 1 102 ? 15 21.344 4.141 1 89.5 102 ASN A C 1
ATOM 809 O O . ASN A 1 102 ? 14.398 22.422 4.211 1 89.5 102 ASN A O 1
ATOM 813 N N . ARG A 1 103 ? 16.188 21.281 3.936 1 79.56 103 ARG A N 1
ATOM 814 C CA . ARG A 1 103 ? 17 22.484 3.855 1 79.56 103 ARG A CA 1
ATOM 815 C C . ARG A 1 103 ? 16.844 23.156 2.502 1 79.56 103 ARG A C 1
ATOM 817 O O . ARG A 1 103 ? 16.422 22.531 1.529 1 79.56 103 ARG A O 1
ATOM 824 N N . LYS A 1 104 ? 16.922 24.438 2.545 1 73.88 104 LYS A N 1
ATOM 825 C CA . LYS A 1 104 ? 16.781 25.219 1.319 1 73.88 104 LYS A CA 1
ATOM 826 C C . LYS A 1 104 ? 17.984 25.031 0.4 1 73.88 104 LYS A C 1
ATOM 828 O O . LYS A 1 104 ? 18.922 25.828 0.424 1 73.88 104 LYS A O 1
ATOM 833 N N . LEU A 1 105 ? 18.125 23.844 -0.105 1 71.75 105 LEU A N 1
ATOM 834 C CA . LEU A 1 105 ? 19.219 23.578 -1.041 1 71.75 105 LEU A CA 1
ATOM 835 C C . LEU A 1 105 ? 18.703 23.578 -2.479 1 71.75 105 LEU A C 1
ATOM 837 O O . LEU A 1 105 ? 17.516 23.344 -2.723 1 71.75 105 LEU A O 1
ATOM 841 N N . ARG A 1 106 ? 19.641 24.047 -3.379 1 76.31 106 ARG A N 1
ATOM 842 C CA . ARG A 1 106 ? 19.328 23.984 -4.805 1 76.31 106 ARG A CA 1
ATOM 843 C C . ARG A 1 106 ? 19.141 22.547 -5.266 1 76.31 106 ARG A C 1
ATOM 845 O O . ARG A 1 106 ? 19.953 21.672 -4.945 1 76.31 106 ARG A O 1
ATOM 852 N N . GLY A 1 107 ? 18.031 22.188 -5.809 1 80.56 107 GLY A N 1
ATOM 853 C CA . GLY A 1 107 ? 17.828 20.859 -6.387 1 80.56 107 GLY A CA 1
ATOM 854 C C . GLY A 1 107 ? 17.016 19.938 -5.496 1 80.56 107 GLY A C 1
ATOM 855 O O . GLY A 1 107 ? 16.891 18.75 -5.773 1 80.56 107 GLY A O 1
ATOM 856 N N . ASN A 1 108 ? 16.578 20.438 -4.383 1 83.19 108 ASN A N 1
ATOM 857 C CA . ASN A 1 108 ? 15.844 19.625 -3.414 1 83.19 108 ASN A CA 1
ATOM 858 C C . ASN A 1 108 ? 14.648 18.938 -4.059 1 83.19 108 ASN A C 1
ATOM 860 O O . ASN A 1 108 ? 14.406 17.75 -3.812 1 83.19 108 ASN A O 1
ATOM 864 N N . ASN A 1 109 ? 14.102 19.641 -4.914 1 83.69 109 ASN A N 1
ATOM 865 C CA . ASN A 1 109 ? 12.93 19.062 -5.559 1 83.69 109 ASN A CA 1
ATOM 866 C C . ASN A 1 109 ? 13.312 17.891 -6.457 1 83.69 109 ASN A C 1
ATOM 868 O O . ASN A 1 109 ? 12.578 16.906 -6.539 1 83.69 109 ASN A O 1
ATOM 872 N N . PHE A 1 110 ? 14.469 18.047 -7.062 1 84.75 110 PHE A N 1
ATOM 873 C CA . PHE A 1 110 ? 14.961 16.969 -7.914 1 84.75 110 PHE A CA 1
ATOM 874 C C . PHE A 1 110 ? 15.25 15.711 -7.09 1 84.75 110 PHE A C 1
ATOM 876 O O . PHE A 1 110 ? 14.812 14.617 -7.441 1 84.75 110 PHE A O 1
ATOM 883 N N . PHE A 1 111 ? 15.906 15.875 -5.98 1 85.88 111 PHE A N 1
ATOM 884 C CA . PHE A 1 111 ? 16.281 14.742 -5.152 1 85.88 111 PHE A CA 1
ATOM 885 C C . PHE A 1 111 ? 15.062 14.109 -4.496 1 85.88 111 PHE A C 1
ATOM 887 O O . PHE A 1 111 ? 14.984 12.891 -4.359 1 85.88 111 PHE A O 1
ATOM 894 N N . ARG A 1 112 ? 14.117 14.906 -4.133 1 89 112 ARG A N 1
ATOM 895 C CA . ARG A 1 112 ? 12.875 14.383 -3.58 1 89 112 ARG A CA 1
ATOM 896 C C . ARG A 1 112 ? 12.148 13.5 -4.594 1 89 112 ARG A C 1
ATOM 898 O O . ARG A 1 112 ? 11.633 12.438 -4.246 1 89 112 ARG A O 1
ATOM 905 N N . GLY A 1 113 ? 12.203 13.945 -5.848 1 89.06 113 GLY A N 1
ATOM 906 C CA . GLY A 1 113 ? 11.578 13.172 -6.91 1 89.06 113 GLY A CA 1
ATOM 907 C C . GLY A 1 113 ? 12.281 11.852 -7.18 1 89.06 113 GLY A C 1
ATOM 908 O O . GLY A 1 113 ? 11.625 10.82 -7.348 1 89.06 113 GLY A O 1
ATOM 909 N N . VAL A 1 114 ? 13.562 11.875 -7.148 1 88.31 114 VAL A N 1
ATOM 910 C CA . VAL A 1 114 ? 14.352 10.68 -7.434 1 88.31 114 VAL A CA 1
ATOM 911 C C . VAL A 1 114 ? 14.141 9.648 -6.332 1 88.31 114 VAL A C 1
ATOM 913 O O . VAL A 1 114 ? 13.961 8.461 -6.617 1 88.31 114 VAL A O 1
ATOM 916 N N . ILE A 1 115 ? 14.141 10.133 -5.125 1 91.06 115 ILE A N 1
ATOM 917 C CA . ILE A 1 115 ? 14.008 9.227 -3.988 1 91.06 115 ILE A CA 1
ATOM 918 C C . ILE A 1 115 ? 12.586 8.664 -3.943 1 91.06 115 ILE A C 1
ATOM 920 O O . ILE A 1 115 ? 12.383 7.516 -3.541 1 91.06 115 ILE A O 1
ATOM 924 N N . PHE A 1 116 ? 11.68 9.414 -4.465 1 92.94 116 PHE A N 1
ATOM 925 C CA . PHE A 1 116 ? 10.281 9.008 -4.457 1 92.94 116 PHE A CA 1
ATOM 926 C C . PHE A 1 116 ? 9.984 8.07 -5.625 1 92.94 116 PHE A C 1
ATOM 928 O O . PHE A 1 116 ? 9.008 7.32 -5.594 1 92.94 116 PHE A O 1
ATOM 935 N N . LEU A 1 117 ? 10.766 7.969 -6.609 1 92 117 LEU A N 1
ATOM 936 C CA . LEU A 1 117 ? 10.531 7.297 -7.883 1 92 117 LEU A CA 1
ATOM 937 C C . LEU A 1 117 ? 10.266 5.809 -7.668 1 92 117 LEU A C 1
ATOM 939 O O . LEU A 1 117 ? 9.352 5.242 -8.273 1 92 117 LEU A O 1
ATOM 943 N N . PRO A 1 118 ? 11 5.098 -6.797 1 93.44 118 PRO A N 1
ATOM 944 C CA . PRO A 1 118 ? 10.734 3.67 -6.598 1 93.44 118 PRO A CA 1
ATOM 945 C C . PRO A 1 118 ? 9.32 3.391 -6.113 1 93.44 118 PRO A C 1
ATOM 947 O O . PRO A 1 118 ? 8.758 2.33 -6.398 1 93.44 118 PRO A O 1
ATOM 950 N N . ASN A 1 119 ? 8.789 4.387 -5.41 1 94.12 119 ASN A N 1
ATOM 951 C CA . ASN A 1 119 ? 7.445 4.223 -4.863 1 94.12 119 ASN A CA 1
ATOM 952 C C . ASN A 1 119 ? 6.387 4.188 -5.961 1 94.12 119 ASN A C 1
ATOM 954 O O . ASN A 1 119 ? 5.285 3.684 -5.754 1 94.12 119 ASN A O 1
ATOM 958 N N . VAL A 1 120 ? 6.73 4.66 -7.117 1 93.5 120 VAL A N 1
ATOM 959 C CA . VAL A 1 120 ? 5.77 4.777 -8.211 1 93.5 120 VAL A CA 1
ATOM 960 C C . VAL A 1 120 ? 5.801 3.514 -9.07 1 93.5 120 VAL A C 1
ATOM 962 O O . VAL A 1 120 ? 4.953 3.326 -9.945 1 93.5 120 VAL A O 1
ATOM 965 N N . ILE A 1 121 ? 6.672 2.621 -8.758 1 93.62 121 ILE A N 1
ATOM 966 C CA . ILE A 1 121 ? 6.82 1.39 -9.531 1 93.62 121 ILE A CA 1
ATOM 967 C C . ILE A 1 121 ? 6.066 0.256 -8.844 1 93.62 121 ILE A C 1
ATOM 969 O O . ILE A 1 121 ? 6.145 0.102 -7.621 1 93.62 121 ILE A O 1
ATOM 973 N N . ALA A 1 122 ? 5.312 -0.489 -9.625 1 92.94 122 ALA A N 1
ATOM 974 C CA . ALA A 1 122 ? 4.594 -1.634 -9.07 1 92.94 122 ALA A CA 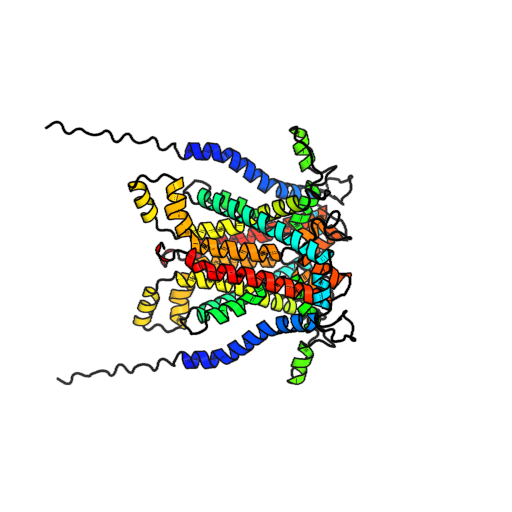1
ATOM 975 C C . ALA A 1 122 ? 5.562 -2.672 -8.508 1 92.94 122 ALA A C 1
ATOM 977 O O . ALA A 1 122 ? 6.617 -2.924 -9.094 1 92.94 122 ALA A O 1
ATOM 978 N N . SER A 1 123 ? 5.145 -3.285 -7.469 1 92.88 123 SER A N 1
ATOM 979 C CA . SER A 1 123 ? 6 -4.262 -6.801 1 92.88 123 SER A CA 1
ATOM 980 C C . SER A 1 123 ? 6.316 -5.438 -7.719 1 92.88 123 SER A C 1
ATOM 982 O O . SER A 1 123 ? 7.406 -6.008 -7.652 1 92.88 123 SER A O 1
ATOM 984 N N . VAL A 1 124 ? 5.391 -5.805 -8.555 1 90.31 124 VAL A N 1
ATOM 985 C CA . VAL A 1 124 ? 5.605 -6.902 -9.492 1 90.31 124 VAL A CA 1
ATOM 986 C C . VAL A 1 124 ? 6.75 -6.551 -10.445 1 90.31 124 VAL A C 1
ATOM 988 O O . VAL A 1 124 ? 7.641 -7.371 -10.68 1 90.31 124 VAL A O 1
ATOM 991 N N . ALA A 1 125 ? 6.703 -5.34 -10.93 1 91.06 125 ALA A N 1
ATOM 992 C CA . ALA A 1 125 ? 7.758 -4.875 -11.828 1 91.06 125 ALA A CA 1
ATOM 993 C C . ALA A 1 125 ? 9.102 -4.797 -11.102 1 91.06 125 ALA A C 1
ATOM 995 O O . ALA A 1 125 ? 10.133 -5.152 -11.672 1 91.06 125 ALA A O 1
ATOM 996 N N . ILE A 1 126 ? 9.016 -4.379 -9.891 1 91.94 126 ILE A N 1
ATOM 997 C CA . ILE A 1 126 ? 10.227 -4.297 -9.086 1 91.94 126 ILE A CA 1
ATOM 998 C C . ILE A 1 126 ? 10.789 -5.695 -8.844 1 91.94 126 ILE A C 1
ATOM 1000 O O . ILE A 1 126 ? 11.992 -5.926 -8.984 1 91.94 126 ILE A O 1
ATOM 1004 N N . GLY A 1 127 ? 9.914 -6.574 -8.5 1 90.31 127 GLY A N 1
ATOM 1005 C CA . GLY A 1 127 ? 10.336 -7.949 -8.297 1 90.31 127 GLY A CA 1
ATOM 1006 C C . GLY A 1 127 ? 11.008 -8.555 -9.516 1 90.31 127 GLY A C 1
ATOM 1007 O O . GLY A 1 127 ? 12.039 -9.219 -9.398 1 90.31 127 GLY A O 1
ATOM 1008 N N . LEU A 1 128 ? 10.469 -8.297 -10.625 1 86.75 128 LEU A N 1
ATOM 1009 C CA . LEU A 1 128 ? 11.016 -8.781 -11.883 1 86.75 128 LEU A CA 1
ATOM 1010 C C . LEU A 1 128 ? 12.422 -8.227 -12.117 1 86.75 128 LEU A C 1
ATOM 1012 O O . LEU A 1 128 ? 13.352 -8.984 -12.414 1 86.75 128 LEU A O 1
ATOM 1016 N N . ALA A 1 129 ? 12.547 -6.965 -11.961 1 87.31 129 ALA A N 1
ATOM 1017 C CA . ALA A 1 129 ? 13.828 -6.312 -12.203 1 87.31 129 ALA A CA 1
ATOM 1018 C C . ALA A 1 129 ? 14.906 -6.832 -11.258 1 87.31 129 ALA A C 1
ATOM 1020 O O . ALA A 1 129 ? 16.016 -7.164 -11.688 1 87.31 129 ALA A O 1
ATOM 1021 N N . PHE A 1 130 ? 14.547 -7.004 -10.039 1 90.19 130 PHE A N 1
ATOM 1022 C CA . PHE A 1 130 ? 15.547 -7.391 -9.047 1 90.19 130 PHE A CA 1
ATOM 1023 C C . PHE A 1 130 ? 15.859 -8.875 -9.148 1 90.19 130 PHE A C 1
ATOM 1025 O O . PHE A 1 130 ? 16.969 -9.305 -8.828 1 90.19 130 PHE A O 1
ATOM 1032 N N . MET A 1 131 ? 14.914 -9.641 -9.523 1 87.56 131 MET A N 1
ATOM 1033 C CA . MET A 1 131 ? 15.195 -11.062 -9.727 1 87.56 131 MET A CA 1
ATOM 1034 C C . MET A 1 131 ? 16.281 -11.258 -10.781 1 87.56 131 MET A C 1
ATOM 1036 O O . MET A 1 131 ? 17.141 -12.133 -10.648 1 87.56 131 MET A O 1
ATOM 1040 N N . VAL A 1 132 ? 16.281 -10.445 -11.75 1 81.94 132 VAL A N 1
ATOM 1041 C CA . VAL A 1 132 ? 17.25 -10.562 -12.836 1 81.94 132 VAL A CA 1
ATOM 1042 C C . VAL A 1 132 ? 18.578 -9.969 -12.398 1 81.94 132 VAL A C 1
ATOM 1044 O O . VAL A 1 132 ? 19.641 -10.57 -12.633 1 81.94 132 VAL A O 1
ATOM 1047 N N . VAL A 1 133 ? 18.531 -8.914 -11.695 1 82.75 133 VAL A N 1
ATOM 1048 C CA . VAL A 1 133 ? 19.734 -8.211 -11.266 1 82.75 133 VAL A CA 1
ATOM 1049 C C . VAL A 1 133 ? 20.484 -9.047 -10.227 1 82.75 133 VAL A C 1
ATOM 1051 O O . VAL A 1 133 ? 21.719 -9.039 -10.18 1 82.75 133 VAL A O 1
ATOM 1054 N N . LEU A 1 134 ? 19.734 -9.812 -9.484 1 88.19 134 LEU A N 1
ATOM 1055 C CA . LEU A 1 134 ? 20.312 -10.492 -8.328 1 88.19 134 LEU A CA 1
ATOM 1056 C C . LEU A 1 134 ? 20.609 -11.945 -8.648 1 88.19 134 LEU A C 1
ATOM 1058 O O . LEU A 1 134 ? 21 -12.719 -7.77 1 88.19 134 LEU A O 1
ATOM 1062 N N . GLU A 1 135 ? 20.391 -12.25 -9.891 1 86.12 135 GLU A N 1
ATOM 1063 C CA . GLU A 1 135 ? 20.719 -13.617 -10.281 1 86.12 135 GLU A CA 1
ATOM 1064 C C . GLU A 1 135 ? 22.156 -13.961 -9.938 1 86.12 135 GLU A C 1
ATOM 1066 O O . GLU A 1 135 ? 23.078 -13.227 -10.305 1 86.12 135 GLU A O 1
ATOM 1071 N N . PRO A 1 136 ? 22.359 -15.031 -9.242 1 87 136 PRO A N 1
ATOM 1072 C CA . PRO A 1 136 ? 23.688 -15.312 -8.672 1 87 136 PRO A CA 1
ATOM 1073 C C . PRO A 1 136 ? 24.75 -15.555 -9.742 1 87 136 PRO A C 1
ATOM 1075 O O . PRO A 1 136 ? 25.922 -15.227 -9.531 1 87 136 PRO A O 1
ATOM 1078 N N . ASN A 1 137 ? 24.422 -16.109 -10.844 1 85.06 137 ASN A N 1
ATOM 1079 C CA . ASN A 1 137 ? 25.422 -16.516 -11.82 1 85.06 137 ASN A CA 1
ATOM 1080 C C . ASN A 1 137 ? 25.594 -15.461 -12.914 1 85.06 137 ASN A C 1
ATOM 1082 O O . ASN A 1 137 ? 26.719 -15.172 -13.328 1 85.06 137 ASN A O 1
ATOM 1086 N N . THR A 1 138 ? 24.594 -14.836 -13.297 1 80 138 THR A N 1
ATOM 1087 C CA . THR A 1 138 ? 24.672 -13.961 -14.461 1 80 138 THR A CA 1
ATOM 1088 C C . THR A 1 138 ? 24.156 -12.562 -14.117 1 80 138 THR A C 1
ATOM 1090 O O . THR A 1 138 ? 24.109 -11.688 -14.984 1 80 138 THR A O 1
ATOM 1093 N N . GLY A 1 139 ? 23.859 -12.336 -12.859 1 82.69 139 GLY A N 1
ATOM 1094 C CA . GLY A 1 139 ? 23.25 -11.07 -12.477 1 82.69 139 GLY A CA 1
ATOM 1095 C C . GLY A 1 139 ? 24.219 -9.906 -12.539 1 82.69 139 GLY A C 1
ATOM 1096 O O . GLY A 1 139 ? 25.422 -10.078 -12.305 1 82.69 139 GLY A O 1
ATOM 1097 N N . MET A 1 140 ? 23.703 -8.758 -12.797 1 78.81 140 MET A N 1
ATOM 1098 C CA . MET A 1 140 ? 24.5 -7.551 -12.977 1 78.81 140 MET A CA 1
ATOM 1099 C C . MET A 1 140 ? 25.156 -7.129 -11.664 1 78.81 140 MET A C 1
ATOM 1101 O O . MET A 1 140 ? 26.281 -6.613 -11.664 1 78.81 140 MET A O 1
ATOM 1105 N N . LEU A 1 141 ? 24.453 -7.395 -10.625 1 82.38 141 LEU A N 1
ATOM 1106 C CA . LEU A 1 141 ? 25 -6.938 -9.352 1 82.38 141 LEU A CA 1
ATOM 1107 C C . LEU A 1 141 ? 26.266 -7.711 -9 1 82.38 141 LEU A C 1
ATOM 1109 O O . LEU A 1 141 ? 27.266 -7.113 -8.594 1 82.38 141 LEU A O 1
ATOM 1113 N N . ASN A 1 142 ? 26.172 -8.93 -9.133 1 87.12 142 ASN A N 1
ATOM 1114 C CA . ASN A 1 142 ? 27.359 -9.727 -8.859 1 87.12 142 ASN A CA 1
ATOM 1115 C C . ASN A 1 142 ? 28.484 -9.406 -9.836 1 87.12 142 ASN A C 1
ATOM 1117 O O . ASN A 1 142 ? 29.656 -9.445 -9.469 1 87.12 142 ASN A O 1
ATOM 1121 N N . GLN A 1 143 ? 28.172 -9.094 -11.031 1 83.69 143 GLN A N 1
ATOM 1122 C CA . GLN A 1 143 ? 29.188 -8.688 -12 1 83.69 143 GLN A CA 1
ATOM 1123 C C . GLN A 1 143 ? 29.844 -7.379 -11.578 1 83.69 143 GLN A C 1
ATOM 1125 O O . GLN A 1 143 ? 31.062 -7.238 -11.672 1 83.69 143 GLN A O 1
ATOM 1130 N N . LEU A 1 144 ? 29.062 -6.5 -11.141 1 80.12 144 LEU A N 1
ATOM 1131 C CA . LEU A 1 144 ? 29.578 -5.215 -10.688 1 80.12 144 LEU A CA 1
ATOM 1132 C C . LEU A 1 144 ? 30.438 -5.387 -9.438 1 80.12 144 LEU A C 1
ATOM 1134 O O . LEU A 1 144 ? 31.5 -4.781 -9.32 1 80.12 144 LEU A O 1
ATOM 1138 N N . LEU A 1 145 ? 29.906 -6.156 -8.508 1 85.5 145 LEU A N 1
ATOM 1139 C CA . LEU A 1 145 ? 30.656 -6.422 -7.293 1 85.5 145 LEU A CA 1
ATOM 1140 C C . LEU A 1 145 ? 31.984 -7.094 -7.617 1 85.5 145 LEU A C 1
ATOM 1142 O O . LEU A 1 145 ? 33.031 -6.711 -7.078 1 85.5 145 LEU A O 1
ATOM 1146 N N . GLY A 1 146 ? 31.953 -8.031 -8.453 1 88.38 146 GLY A N 1
ATOM 1147 C CA . GLY A 1 146 ? 33.156 -8.703 -8.883 1 88.38 146 GLY A CA 1
ATOM 1148 C C . GLY A 1 146 ? 34.156 -7.77 -9.562 1 88.38 146 GLY A C 1
ATOM 1149 O O . GLY A 1 146 ? 35.375 -7.871 -9.344 1 88.38 146 GLY A O 1
ATOM 1150 N N . ALA A 1 147 ? 33.688 -6.887 -10.289 1 88.25 147 ALA A N 1
ATOM 1151 C CA . ALA A 1 147 ? 34.531 -5.953 -11.039 1 88.25 147 ALA A CA 1
ATOM 1152 C C . ALA A 1 147 ? 35.312 -5.039 -10.094 1 88.25 147 ALA A C 1
ATOM 1154 O O . ALA A 1 147 ? 36.406 -4.605 -10.414 1 88.25 147 ALA A O 1
ATOM 1155 N N . ILE A 1 148 ? 34.719 -4.793 -8.961 1 88.12 148 ILE A N 1
ATOM 1156 C CA . ILE A 1 148 ? 35.406 -3.887 -8.047 1 88.12 148 ILE A CA 1
ATOM 1157 C C . ILE A 1 148 ? 36.062 -4.688 -6.922 1 88.12 148 ILE A C 1
ATOM 1159 O O . ILE A 1 148 ? 36.438 -4.125 -5.895 1 88.12 148 ILE A O 1
ATOM 1163 N N . GLY A 1 149 ? 36.031 -5.961 -7.012 1 91.06 149 GLY A N 1
ATOM 1164 C CA . GLY A 1 149 ? 36.75 -6.82 -6.109 1 91.06 149 GLY A CA 1
ATOM 1165 C C . GLY A 1 149 ? 36 -7.156 -4.84 1 91.06 149 GLY A C 1
ATOM 1166 O O . GLY A 1 149 ? 36.594 -7.523 -3.828 1 91.06 149 GLY A O 1
ATOM 1167 N N . LEU A 1 150 ? 34.781 -6.98 -4.832 1 89.88 150 LEU A N 1
ATOM 1168 C CA . LEU A 1 150 ? 33.938 -7.316 -3.672 1 89.88 150 LEU A CA 1
ATOM 1169 C C . LEU A 1 150 ? 33.344 -8.711 -3.812 1 89.88 150 LEU A C 1
ATOM 1171 O O . LEU A 1 150 ? 33.156 -9.195 -4.93 1 89.88 150 LEU A O 1
ATOM 1175 N N . PRO A 1 151 ? 33.125 -9.32 -2.691 1 91.12 151 PRO A N 1
ATOM 1176 C CA . PRO A 1 151 ? 32.531 -10.656 -2.766 1 91.12 151 PRO A CA 1
ATOM 1177 C C . PRO A 1 151 ? 31.125 -10.641 -3.312 1 91.12 151 PRO A C 1
ATOM 1179 O O . PRO A 1 151 ? 30.359 -9.703 -3.053 1 91.12 151 PRO A O 1
ATOM 1182 N N . THR A 1 152 ? 30.812 -11.734 -4.059 1 89.56 152 THR A N 1
ATOM 1183 C CA . THR A 1 152 ? 29.469 -11.914 -4.586 1 89.56 152 THR A CA 1
ATOM 1184 C C . THR A 1 152 ? 28.594 -12.695 -3.6 1 89.56 152 THR A C 1
ATOM 1186 O O . THR A 1 152 ? 29.094 -13.188 -2.584 1 89.56 152 THR A O 1
ATOM 1189 N N . ALA A 1 153 ? 27.344 -12.602 -3.803 1 89.75 153 ALA A N 1
ATOM 1190 C CA . ALA A 1 153 ? 26.406 -13.289 -2.93 1 89.75 153 ALA A CA 1
ATOM 1191 C C . ALA A 1 153 ? 25.359 -14.055 -3.742 1 89.75 153 ALA A C 1
ATOM 1193 O O . ALA A 1 153 ? 25.281 -13.906 -4.965 1 89.75 153 ALA A O 1
ATOM 1194 N N . ARG A 1 154 ? 24.656 -14.945 -3.066 1 91.5 154 ARG A N 1
ATOM 1195 C CA . ARG A 1 154 ? 23.562 -15.688 -3.705 1 91.5 154 ARG A CA 1
ATOM 1196 C C . ARG A 1 154 ? 22.234 -14.984 -3.512 1 91.5 154 ARG A C 1
ATOM 1198 O O . ARG A 1 154 ? 21.219 -15.375 -4.109 1 91.5 154 ARG A O 1
ATOM 1205 N N . TRP A 1 155 ? 22.125 -14 -2.748 1 92.44 155 TRP A N 1
ATOM 1206 C CA . TRP A 1 155 ? 21.031 -13.062 -2.557 1 92.44 155 TRP A CA 1
ATOM 1207 C C . TRP A 1 155 ? 19.719 -13.797 -2.264 1 92.44 155 TRP A C 1
ATOM 1209 O O . TRP A 1 155 ? 19.547 -14.359 -1.178 1 92.44 155 TRP A O 1
ATOM 1219 N N . LEU A 1 156 ? 18.906 -14.016 -3.279 1 90.5 156 LEU A N 1
ATOM 1220 C CA . LEU A 1 156 ? 17.609 -14.633 -3.092 1 90.5 156 LEU A CA 1
ATOM 1221 C C . LEU A 1 156 ? 17.719 -16.156 -3.031 1 90.5 156 LEU A C 1
ATOM 1223 O O . LEU A 1 156 ? 16.797 -16.828 -2.57 1 90.5 156 LEU A O 1
ATOM 1227 N N . ALA A 1 157 ? 18.828 -16.656 -3.443 1 88.44 157 ALA A N 1
ATOM 1228 C CA . ALA A 1 157 ? 19 -18.094 -3.582 1 88.44 157 ALA A CA 1
ATOM 1229 C C . ALA A 1 157 ? 19.562 -18.719 -2.309 1 88.44 157 ALA A C 1
ATOM 1231 O O . ALA A 1 157 ? 19.688 -19.938 -2.201 1 88.44 157 ALA A O 1
ATOM 1232 N N . SER A 1 158 ? 19.828 -17.859 -1.353 1 90.62 158 SER A N 1
ATOM 1233 C CA . SER A 1 158 ? 20.391 -18.328 -0.091 1 90.62 158 SER A CA 1
ATOM 1234 C C . SER A 1 158 ? 19.422 -18.094 1.065 1 90.62 158 SER A C 1
ATOM 1236 O O . SER A 1 158 ? 18.797 -17.031 1.147 1 90.62 158 SER A O 1
ATOM 1238 N N . GLU A 1 159 ? 19.375 -19.078 1.938 1 89.94 159 GLU A N 1
ATOM 1239 C CA . GLU A 1 159 ? 18.516 -19 3.109 1 89.94 159 GLU A CA 1
ATOM 1240 C C . GLU A 1 159 ? 18.922 -17.828 4.008 1 89.94 159 GLU A C 1
ATOM 1242 O O . GLU A 1 159 ? 18.062 -17.156 4.578 1 89.94 159 GLU A O 1
ATOM 1247 N N . ASP A 1 160 ? 20.156 -17.516 4.02 1 91.19 160 ASP A N 1
ATOM 1248 C CA . ASP A 1 160 ? 20.672 -16.531 4.961 1 91.19 160 ASP A CA 1
ATOM 1249 C C . ASP A 1 160 ? 20.484 -15.109 4.43 1 91.19 160 ASP A C 1
ATOM 1251 O O . ASP A 1 160 ? 20.375 -14.164 5.211 1 91.19 160 ASP A O 1
ATOM 1255 N N . THR A 1 161 ? 20.391 -15 3.123 1 92.94 161 THR A N 1
ATOM 1256 C CA . THR A 1 161 ? 20.406 -13.648 2.582 1 92.94 161 THR A CA 1
ATOM 1257 C C . THR A 1 161 ? 19.062 -13.297 1.954 1 92.94 161 THR A C 1
ATOM 1259 O O . THR A 1 161 ? 18.781 -12.125 1.686 1 92.94 161 THR A O 1
ATOM 1262 N N . ALA A 1 162 ? 18.219 -14.273 1.757 1 94.25 162 ALA A N 1
ATOM 1263 C CA . ALA A 1 162 ? 17 -14.07 0.989 1 94.25 162 ALA A CA 1
ATOM 1264 C C . ALA A 1 162 ? 16.094 -13.031 1.65 1 94.25 162 ALA A C 1
ATOM 1266 O O . ALA A 1 162 ? 15.688 -12.055 1.011 1 94.25 162 ALA A O 1
ATOM 1267 N N . LEU A 1 163 ? 15.867 -13.211 2.939 1 95.69 163 LEU A N 1
ATOM 1268 C CA . LEU A 1 163 ? 14.977 -12.297 3.637 1 95.69 163 LEU A CA 1
ATOM 1269 C C . LEU A 1 163 ? 15.578 -10.891 3.689 1 95.69 163 LEU A C 1
ATOM 1271 O O . LEU A 1 163 ? 14.875 -9.906 3.461 1 95.69 163 LEU A O 1
ATOM 1275 N N . GLY A 1 164 ? 16.859 -10.805 3.977 1 96.44 164 GLY A N 1
ATOM 1276 C CA . GLY A 1 164 ? 17.531 -9.516 4 1 96.44 164 GLY A CA 1
ATOM 1277 C C . GLY A 1 164 ? 17.469 -8.789 2.67 1 96.44 164 GLY A C 1
ATOM 1278 O O . GLY A 1 164 ? 17.328 -7.566 2.629 1 96.44 164 GLY A O 1
ATOM 1279 N N . THR A 1 165 ? 17.578 -9.555 1.638 1 94.5 165 THR A N 1
ATOM 1280 C CA . THR A 1 165 ? 17.516 -8.992 0.295 1 94.5 165 THR A CA 1
ATOM 1281 C C . THR A 1 165 ? 16.141 -8.406 0.022 1 94.5 165 THR A C 1
ATOM 1283 O O . THR A 1 165 ? 16.016 -7.273 -0.459 1 94.5 165 THR A O 1
ATOM 1286 N N . ILE A 1 166 ? 15.117 -9.133 0.388 1 95.38 166 ILE A N 1
ATOM 1287 C CA . ILE A 1 166 ? 13.75 -8.664 0.179 1 95.38 166 ILE A CA 1
ATOM 1288 C C . ILE A 1 166 ? 13.508 -7.41 1.009 1 95.38 166 ILE A C 1
ATOM 1290 O O . ILE A 1 166 ? 12.891 -6.453 0.531 1 95.38 166 ILE A O 1
ATOM 1294 N N . ILE A 1 167 ? 14 -7.402 2.236 1 97.69 167 ILE A N 1
ATOM 1295 C CA . ILE A 1 167 ? 13.859 -6.242 3.109 1 97.69 167 ILE A CA 1
ATOM 1296 C C . ILE A 1 167 ? 14.539 -5.031 2.473 1 97.69 167 ILE A C 1
ATOM 1298 O O . ILE A 1 167 ? 13.969 -3.938 2.441 1 97.69 167 ILE A O 1
ATOM 1302 N N . GLY A 1 168 ? 15.719 -5.242 1.953 1 95 168 GLY A N 1
ATOM 1303 C CA . GLY A 1 168 ? 16.438 -4.156 1.296 1 95 168 GLY A CA 1
ATOM 1304 C C . GLY A 1 168 ? 15.664 -3.562 0.128 1 95 168 GLY A C 1
ATOM 1305 O O . GLY A 1 168 ? 15.586 -2.34 -0.007 1 95 168 GLY A O 1
ATOM 1306 N N . VAL A 1 169 ? 15.109 -4.445 -0.694 1 93.62 169 VAL A N 1
ATOM 1307 C CA . VAL A 1 169 ? 14.352 -3.998 -1.858 1 93.62 169 VAL A CA 1
ATOM 1308 C C . VAL A 1 169 ? 13.094 -3.262 -1.404 1 93.62 169 VAL A C 1
ATOM 1310 O O . VAL A 1 169 ? 12.742 -2.219 -1.961 1 93.62 169 VAL A O 1
ATOM 1313 N N . SER A 1 170 ? 12.43 -3.779 -0.385 1 96.5 170 SER A N 1
ATOM 1314 C CA . SER A 1 170 ? 11.219 -3.164 0.149 1 96.5 170 SER A CA 1
ATOM 1315 C C . SER A 1 170 ? 11.508 -1.773 0.706 1 96.5 170 SER A C 1
ATOM 1317 O O . SER A 1 170 ? 10.75 -0.833 0.459 1 96.5 170 SER A O 1
ATOM 1319 N N . VAL A 1 171 ? 12.57 -1.679 1.459 1 96.44 171 VAL A N 1
ATOM 1320 C CA . VAL A 1 171 ? 12.953 -0.395 2.035 1 96.44 171 VAL A CA 1
ATOM 1321 C C . VAL A 1 171 ? 13.273 0.597 0.92 1 96.44 171 VAL A C 1
ATOM 1323 O O . VAL A 1 171 ? 12.812 1.74 0.944 1 96.44 171 VAL A O 1
ATOM 1326 N N . TRP A 1 172 ? 14.008 0.124 -0.031 1 93.69 172 TRP A N 1
ATOM 1327 C CA . TRP A 1 172 ? 14.344 0.94 -1.19 1 93.69 172 TRP A CA 1
ATOM 1328 C C . TRP A 1 172 ? 13.094 1.457 -1.883 1 93.69 172 TRP A C 1
ATOM 1330 O O . TRP A 1 172 ? 13.016 2.631 -2.254 1 93.69 172 TRP A O 1
ATOM 1340 N N . GLN A 1 173 ? 12.164 0.694 -1.968 1 94.56 173 GLN A N 1
ATOM 1341 C CA . GLN A 1 173 ? 10.953 1.031 -2.699 1 94.56 173 GLN A CA 1
ATOM 1342 C C . GLN A 1 173 ? 10.094 2.016 -1.912 1 94.56 173 GLN A C 1
ATOM 1344 O O . GLN A 1 173 ? 9.469 2.906 -2.494 1 94.56 173 GLN A O 1
ATOM 1349 N N . ASN A 1 174 ? 10.109 1.946 -0.586 1 96.06 174 ASN A N 1
ATOM 1350 C CA . ASN A 1 174 ? 8.984 2.529 0.142 1 96.06 174 ASN A CA 1
ATOM 1351 C C . ASN A 1 174 ? 9.422 3.729 0.979 1 96.06 174 ASN A C 1
ATOM 1353 O O . ASN A 1 174 ? 8.586 4.531 1.404 1 96.06 174 ASN A O 1
ATOM 1357 N N . PHE A 1 175 ? 10.695 3.916 1.273 1 96.06 175 PHE A N 1
ATOM 1358 C CA . PHE A 1 175 ? 11.062 4.922 2.266 1 96.06 175 PHE A CA 1
ATOM 1359 C C . PHE A 1 175 ? 10.789 6.324 1.741 1 96.06 175 PHE A C 1
ATOM 1361 O O . PHE A 1 175 ? 10.562 7.25 2.521 1 96.06 175 PHE A O 1
ATOM 1368 N N . GLY A 1 176 ? 10.82 6.488 0.424 1 95.12 176 GLY A N 1
ATOM 1369 C CA . GLY A 1 176 ? 10.523 7.785 -0.161 1 95.12 176 GLY A CA 1
ATOM 1370 C C . GLY A 1 176 ? 9.133 8.289 0.184 1 95.12 176 GLY A C 1
ATOM 1371 O O . GLY A 1 176 ? 8.922 9.492 0.357 1 95.12 176 GLY A O 1
ATOM 1372 N N . TYR A 1 177 ? 8.203 7.383 0.261 1 96.19 177 TYR A N 1
ATOM 1373 C CA . TYR A 1 177 ? 6.84 7.723 0.637 1 96.19 177 TYR A CA 1
ATOM 1374 C C . TYR A 1 177 ? 6.797 8.375 2.016 1 96.19 177 TYR A C 1
ATOM 1376 O O . TYR A 1 177 ? 6.215 9.445 2.186 1 96.19 177 TYR A O 1
ATOM 1384 N N . PHE A 1 178 ? 7.387 7.762 2.963 1 97.69 178 PHE A N 1
ATOM 1385 C CA . PHE A 1 178 ? 7.391 8.289 4.32 1 97.69 178 PHE A CA 1
ATOM 1386 C C . PHE A 1 178 ? 8.234 9.555 4.406 1 97.69 178 PHE A C 1
ATOM 1388 O O . PHE A 1 178 ? 7.941 10.461 5.191 1 97.69 178 PHE A O 1
ATOM 1395 N N . MET A 1 179 ? 9.25 9.625 3.535 1 96.5 179 MET A N 1
ATOM 1396 C CA . MET A 1 179 ? 10.055 10.844 3.484 1 96.5 179 MET A CA 1
ATOM 1397 C C . MET A 1 179 ? 9.195 12.055 3.152 1 96.5 179 MET A C 1
ATOM 1399 O O . MET A 1 179 ? 9.289 13.094 3.809 1 96.5 179 MET A O 1
ATOM 1403 N N . VAL A 1 180 ? 8.32 11.844 2.219 1 94.75 180 VAL A N 1
ATOM 1404 C CA . VAL A 1 180 ? 7.48 12.945 1.765 1 94.75 180 VAL A CA 1
ATOM 1405 C C . VAL A 1 180 ? 6.527 13.359 2.883 1 94.75 180 VAL A C 1
ATOM 1407 O O . VAL A 1 180 ? 6.312 14.555 3.111 1 94.75 180 VAL A O 1
ATOM 1410 N N . ILE A 1 181 ? 5.988 12.422 3.605 1 95.44 181 ILE A N 1
ATOM 1411 C CA . ILE A 1 181 ? 5.078 12.711 4.707 1 95.44 181 ILE A CA 1
ATOM 1412 C C . ILE A 1 181 ? 5.82 13.469 5.805 1 95.44 181 ILE A C 1
ATOM 1414 O O . ILE A 1 181 ? 5.332 14.484 6.309 1 95.44 181 ILE A O 1
ATOM 1418 N N . ILE A 1 182 ? 7 13.047 6.078 1 96.75 182 ILE A N 1
ATOM 1419 C CA . ILE A 1 182 ? 7.793 13.672 7.129 1 96.75 182 ILE A CA 1
ATOM 1420 C C . ILE A 1 182 ? 8.203 15.078 6.691 1 96.75 182 ILE A C 1
ATOM 1422 O O . ILE A 1 182 ? 8.211 16.016 7.504 1 96.75 182 ILE A O 1
ATOM 1426 N N . LEU A 1 183 ? 8.531 15.266 5.438 1 94.38 183 LEU A N 1
ATOM 1427 C CA . LEU A 1 183 ? 8.844 16.578 4.902 1 94.38 183 LEU A CA 1
ATOM 1428 C C . LEU A 1 183 ? 7.676 17.547 5.109 1 94.38 183 LEU A C 1
ATOM 1430 O O . LEU A 1 183 ? 7.879 18.703 5.484 1 94.38 183 LEU A O 1
ATOM 1434 N N . GLY A 1 184 ? 6.488 17.016 4.82 1 90.56 184 GLY A N 1
ATOM 1435 C CA . GLY A 1 184 ? 5.312 17.828 5.086 1 90.56 184 GLY A CA 1
ATOM 1436 C C . GLY A 1 184 ? 5.188 18.234 6.539 1 90.56 184 GLY A C 1
ATOM 1437 O O . GLY A 1 184 ? 4.809 19.375 6.84 1 90.56 184 GLY A O 1
ATOM 1438 N N . GLY A 1 185 ? 5.543 17.312 7.457 1 91.69 185 GLY A N 1
ATOM 1439 C CA . GLY A 1 185 ? 5.52 17.609 8.875 1 91.69 185 GLY A CA 1
ATOM 1440 C C . GLY A 1 185 ? 6.559 18.641 9.289 1 91.69 185 GLY A C 1
ATOM 1441 O O . GLY A 1 185 ? 6.305 19.469 10.172 1 91.69 185 GLY A O 1
ATOM 1442 N N . LEU A 1 186 ? 7.66 18.625 8.688 1 92.94 186 LEU A N 1
ATOM 1443 C CA . LEU A 1 186 ? 8.75 19.531 9 1 92.94 186 LEU A CA 1
ATOM 1444 C C . LEU A 1 186 ? 8.367 20.969 8.664 1 92.94 186 LEU A C 1
ATOM 1446 O O . LEU A 1 186 ? 8.797 21.906 9.336 1 92.94 186 LEU A O 1
ATOM 1450 N N . GLN A 1 187 ? 7.516 21.031 7.668 1 86.38 187 GLN A N 1
ATOM 1451 C CA . GLN A 1 187 ? 7.113 22.375 7.223 1 86.38 187 GLN A CA 1
ATOM 1452 C C . GLN A 1 187 ? 6.199 23.031 8.25 1 86.38 187 GLN A C 1
ATOM 1454 O O . GLN A 1 187 ? 5.996 24.25 8.203 1 86.38 187 GLN A O 1
ATOM 1459 N N . HIS A 1 188 ? 5.75 22.281 9.125 1 84.06 188 HIS A N 1
ATOM 1460 C CA . HIS A 1 188 ? 4.785 22.828 10.07 1 84.06 188 HIS A CA 1
ATOM 1461 C C . HIS A 1 188 ? 5.457 23.203 11.383 1 84.06 188 HIS A C 1
ATOM 1463 O O . HIS A 1 188 ? 4.816 23.766 12.273 1 84.06 188 HIS A O 1
ATOM 1469 N N . ILE A 1 189 ? 6.746 22.938 11.477 1 89.62 189 ILE A N 1
ATOM 1470 C CA . ILE A 1 189 ? 7.465 23.328 12.688 1 89.62 189 ILE A CA 1
ATOM 1471 C C . ILE A 1 189 ? 7.844 24.797 12.617 1 89.62 189 ILE A C 1
ATOM 1473 O O . ILE A 1 189 ? 8.445 25.25 11.641 1 89.62 189 ILE A O 1
ATOM 1477 N N . ASN A 1 190 ? 7.508 25.516 13.641 1 90.56 190 ASN A N 1
ATOM 1478 C CA . ASN A 1 190 ? 7.781 26.953 13.695 1 90.56 190 ASN A CA 1
ATOM 1479 C C . ASN A 1 190 ? 9.273 27.234 13.625 1 90.56 190 ASN A C 1
ATOM 1481 O O . ASN A 1 190 ? 10.047 26.734 14.445 1 90.56 190 ASN A O 1
ATOM 1485 N N . ALA A 1 191 ? 9.594 28.094 12.805 1 90.25 191 ALA A N 1
ATOM 1486 C CA . ALA A 1 191 ? 10.992 28.453 12.602 1 90.25 191 ALA A CA 1
ATOM 1487 C C . ALA A 1 191 ? 11.562 29.156 13.836 1 90.25 191 ALA A C 1
ATOM 1489 O O . ALA A 1 191 ? 12.766 29.078 14.102 1 90.25 191 ALA A O 1
ATOM 1490 N N . SER A 1 192 ? 10.703 29.75 14.562 1 93.5 192 SER A N 1
ATOM 1491 C CA . SER A 1 192 ? 11.133 30.484 15.75 1 93.5 192 SER A CA 1
ATOM 1492 C C . SER A 1 192 ? 11.734 29.547 16.797 1 93.5 192 SER A C 1
ATOM 1494 O O . SER A 1 192 ? 12.594 29.953 17.578 1 93.5 192 SER A O 1
ATOM 1496 N N . LEU A 1 193 ? 11.336 28.375 16.734 1 92.81 193 LEU A N 1
ATOM 1497 C CA . LEU A 1 193 ? 11.883 27.391 17.672 1 92.81 193 LEU A CA 1
ATOM 1498 C C . LEU A 1 193 ? 13.344 27.094 17.359 1 92.81 193 LEU A C 1
ATOM 1500 O O . LEU A 1 193 ? 14.156 26.922 18.266 1 92.81 193 LEU A O 1
ATOM 1504 N N . TYR A 1 194 ? 13.656 27.109 16.156 1 90.94 194 TYR A N 1
ATOM 1505 C CA . TYR A 1 194 ? 15.039 26.859 15.75 1 90.94 194 TYR A CA 1
ATOM 1506 C C . TYR A 1 194 ? 15.922 28.062 16.062 1 90.94 194 TYR A C 1
ATOM 1508 O O . TYR A 1 194 ? 17.078 27.906 16.469 1 90.94 194 TYR A O 1
ATOM 1516 N N . GLU A 1 195 ? 15.352 29.188 15.891 1 92.88 195 GLU A N 1
ATOM 1517 C CA . GLU A 1 195 ? 16.062 30.422 16.219 1 92.88 195 GLU A CA 1
ATOM 1518 C C . GLU A 1 195 ? 16.359 30.516 17.703 1 92.88 195 GLU A C 1
ATOM 1520 O O . GLU A 1 195 ? 17.453 30.906 18.109 1 92.88 195 GLU A O 1
ATOM 1525 N N . ALA A 1 196 ? 15.398 30.188 18.453 1 94.5 196 ALA A N 1
ATOM 1526 C CA . ALA A 1 196 ? 15.562 30.203 19.906 1 94.5 196 ALA A CA 1
ATOM 1527 C C . ALA A 1 196 ? 16.656 29.219 20.328 1 94.5 196 ALA A C 1
ATOM 1529 O O . ALA A 1 196 ? 17.469 29.531 21.188 1 94.5 196 ALA A O 1
ATOM 1530 N N . ALA A 1 197 ? 16.641 28.141 19.703 1 93.56 197 ALA A N 1
ATOM 1531 C CA . ALA A 1 197 ? 17.656 27.141 20.016 1 93.56 197 ALA A CA 1
ATOM 1532 C C . ALA A 1 197 ? 19.047 27.625 19.609 1 93.56 197 ALA A C 1
ATOM 1534 O O . ALA A 1 197 ? 20.031 27.375 20.312 1 93.56 197 ALA A O 1
ATOM 1535 N N . GLN A 1 198 ? 19.078 28.281 18.547 1 92.06 198 GLN A N 1
ATOM 1536 C CA . GLN A 1 198 ? 20.344 28.828 18.078 1 92.06 198 GLN A CA 1
ATOM 1537 C C . GLN A 1 198 ? 20.906 29.875 19.031 1 92.06 198 GLN A C 1
ATOM 1539 O O . GLN A 1 198 ? 22.109 29.922 19.281 1 92.06 198 GLN A O 1
ATOM 1544 N N . ILE A 1 199 ? 20.062 30.609 19.531 1 94.5 199 ILE A N 1
ATOM 1545 C CA . ILE A 1 199 ? 20.438 31.625 20.5 1 94.5 199 ILE A CA 1
ATOM 1546 C C . ILE A 1 199 ? 20.984 30.969 21.766 1 94.5 199 ILE A C 1
ATOM 1548 O O . ILE A 1 199 ? 21.938 31.453 22.375 1 94.5 199 ILE A O 1
ATOM 1552 N N . ASP A 1 200 ? 20.516 29.828 22.109 1 94.44 200 ASP A N 1
ATOM 1553 C CA . ASP A 1 200 ? 20.953 29.062 23.266 1 94.44 200 ASP A CA 1
ATOM 1554 C C . ASP A 1 200 ? 22.234 28.297 22.969 1 94.44 200 ASP A C 1
ATOM 1556 O O . ASP A 1 200 ? 22.75 27.578 23.828 1 94.44 200 ASP A O 1
ATOM 1560 N N . GLY A 1 201 ? 22.688 28.422 21.781 1 92.44 201 GLY A N 1
ATOM 1561 C CA . GLY A 1 201 ? 23.953 27.797 21.422 1 92.44 201 GLY A CA 1
ATOM 1562 C C . GLY A 1 201 ? 23.828 26.359 20.984 1 92.44 201 GLY A C 1
ATOM 1563 O O . GLY A 1 201 ? 24.797 25.609 21 1 92.44 201 GLY A O 1
ATOM 1564 N N . ALA A 1 202 ? 22.625 26.016 20.625 1 92.75 202 ALA A N 1
ATOM 1565 C CA . ALA A 1 202 ? 22.391 24.625 20.234 1 92.75 202 ALA A CA 1
ATOM 1566 C C . ALA A 1 202 ? 23 24.328 18.859 1 92.75 202 ALA A C 1
ATOM 1568 O O . ALA A 1 202 ? 22.875 25.141 17.938 1 92.75 202 ALA A O 1
ATOM 1569 N N . ASN A 1 203 ? 23.672 23.188 18.797 1 92.81 203 ASN A N 1
ATOM 1570 C CA . ASN A 1 203 ? 24.172 22.75 17.5 1 92.81 203 ASN A CA 1
ATOM 1571 C C . ASN A 1 203 ? 23.109 21.953 16.734 1 92.81 203 ASN A C 1
ATOM 1573 O O . ASN A 1 203 ? 21.969 21.859 17.172 1 92.81 203 ASN A O 1
ATOM 1577 N N . ALA A 1 204 ? 23.453 21.422 15.594 1 89.06 204 ALA A N 1
ATOM 1578 C CA . ALA A 1 204 ? 22.5 20.75 14.711 1 89.06 204 ALA A CA 1
ATOM 1579 C C . ALA A 1 204 ? 21.922 19.5 15.359 1 89.06 204 ALA A C 1
ATOM 1581 O O . ALA A 1 204 ? 20.734 19.219 15.219 1 89.06 204 ALA A O 1
ATOM 1582 N N . ILE A 1 205 ? 22.734 18.812 16.031 1 92.06 205 ILE A N 1
ATOM 1583 C CA . ILE A 1 205 ? 22.312 17.578 16.688 1 92.06 205 ILE A CA 1
ATOM 1584 C C . ILE A 1 205 ? 21.344 17.906 17.828 1 92.06 205 ILE A C 1
ATOM 1586 O O . ILE A 1 205 ? 20.312 17.234 17.984 1 92.06 205 ILE A O 1
ATOM 1590 N N . ARG A 1 206 ? 21.672 18.906 18.562 1 92.62 206 ARG A N 1
ATOM 1591 C CA . ARG A 1 206 ? 20.797 19.312 19.656 1 92.62 206 ARG A CA 1
ATOM 1592 C C . ARG A 1 206 ? 19.469 19.844 19.125 1 92.62 206 ARG A C 1
ATOM 1594 O O . ARG A 1 206 ? 18.422 19.578 19.703 1 92.62 206 ARG A O 1
ATOM 1601 N N . LYS A 1 207 ? 19.547 20.656 18.062 1 94.44 207 LYS A N 1
ATOM 1602 C CA . LYS A 1 207 ? 18.328 21.172 17.453 1 94.44 207 LYS A CA 1
ATOM 1603 C C . LYS A 1 207 ? 17.438 20.031 16.953 1 94.44 207 LYS A C 1
ATOM 1605 O O . LYS A 1 207 ? 16.219 20.109 17.062 1 94.44 207 LYS A O 1
ATOM 1610 N N . PHE A 1 208 ? 18.125 19 16.469 1 94.06 208 PHE A N 1
ATOM 1611 C CA . PHE A 1 208 ? 17.375 17.844 15.977 1 94.06 208 PHE A CA 1
ATOM 1612 C C . PHE A 1 208 ? 16.609 17.172 17.109 1 94.06 208 PHE A C 1
ATOM 1614 O O . PHE A 1 208 ? 15.398 16.938 17 1 94.06 208 PHE A O 1
ATOM 1621 N N . PHE A 1 209 ? 17.203 16.906 18.25 1 93.75 209 PHE A N 1
ATOM 1622 C CA . PHE A 1 209 ? 16.594 16.141 19.328 1 93.75 209 PHE A CA 1
ATOM 1623 C C . PHE A 1 209 ? 15.695 17.031 20.188 1 93.75 209 PHE A C 1
ATOM 1625 O O . PHE A 1 209 ? 14.719 16.562 20.766 1 93.75 209 PHE A O 1
ATOM 1632 N N . ALA A 1 210 ? 15.898 18.375 20.141 1 93.19 210 ALA A N 1
ATOM 1633 C CA . ALA A 1 210 ? 15.164 19.266 21.047 1 93.19 210 ALA A CA 1
ATOM 1634 C C . ALA A 1 210 ? 13.984 19.906 20.312 1 93.19 210 ALA A C 1
ATOM 1636 O O . ALA A 1 210 ? 12.984 20.266 20.938 1 93.19 210 ALA A O 1
ATOM 1637 N N . VAL A 1 211 ? 14.102 20.078 19 1 94.31 211 VAL A N 1
ATOM 1638 C CA . VAL A 1 211 ? 13.086 20.828 18.266 1 94.31 211 VAL A CA 1
ATOM 1639 C C . VAL A 1 211 ? 12.477 19.938 17.172 1 94.31 211 VAL A C 1
ATOM 1641 O O . VAL A 1 211 ? 11.273 19.672 17.188 1 94.31 211 VAL A O 1
ATOM 1644 N N . THR A 1 212 ? 13.32 19.359 16.328 1 94.5 212 THR A N 1
ATOM 1645 C CA . THR A 1 212 ? 12.859 18.656 15.125 1 94.5 212 THR A CA 1
ATOM 1646 C C . THR A 1 212 ? 12.078 17.391 15.5 1 94.5 212 THR A C 1
ATOM 1648 O O . THR A 1 212 ? 10.914 17.25 15.133 1 94.5 212 THR A O 1
ATOM 1651 N N . LEU A 1 213 ? 12.727 16.562 16.266 1 94.25 213 LEU A N 1
ATOM 1652 C CA . LEU A 1 213 ? 12.125 15.273 16.578 1 94.25 213 LEU A CA 1
ATOM 1653 C C . LEU A 1 213 ? 10.867 15.438 17.422 1 94.25 213 LEU A C 1
ATOM 1655 O O . LEU A 1 213 ? 9.82 14.867 17.109 1 94.25 213 LEU A O 1
ATOM 1659 N N . PRO A 1 214 ? 10.898 16.281 18.406 1 93.5 214 PRO A N 1
ATOM 1660 C CA . PRO A 1 214 ? 9.664 16.516 19.172 1 93.5 214 PRO A CA 1
ATOM 1661 C C . PRO A 1 214 ? 8.578 17.172 18.328 1 93.5 214 PRO A C 1
ATOM 1663 O O . PRO A 1 214 ? 7.398 16.844 18.469 1 93.5 214 PRO A O 1
ATOM 1666 N N . GLY A 1 215 ? 8.969 18.109 17.484 1 93.19 215 GLY A N 1
ATOM 1667 C CA . GLY A 1 215 ? 8.008 18.766 16.609 1 93.19 215 GLY A CA 1
ATOM 1668 C C . GLY A 1 215 ? 7.387 17.812 15.602 1 93.19 215 GLY A C 1
ATOM 1669 O O . GLY A 1 215 ? 6.246 18.016 15.18 1 93.19 215 GLY A O 1
ATOM 1670 N N . LEU A 1 216 ? 8.078 16.703 15.297 1 94.75 216 LEU A N 1
ATOM 1671 C CA . LEU A 1 216 ? 7.648 15.719 14.305 1 94.75 216 LEU A CA 1
ATOM 1672 C C . LEU A 1 216 ? 6.902 14.562 14.969 1 94.75 216 LEU A C 1
ATOM 1674 O O . LEU A 1 216 ? 6.41 13.664 14.289 1 94.75 216 LEU A O 1
ATOM 1678 N N . SER A 1 217 ? 6.762 14.57 16.219 1 93.88 217 SER A N 1
ATOM 1679 C CA . SER A 1 217 ? 6.312 13.391 16.953 1 93.88 217 SER A CA 1
ATOM 1680 C C . SER A 1 217 ? 4.949 12.922 16.453 1 93.88 217 SER A C 1
ATOM 1682 O O . SER A 1 217 ? 4.723 11.719 16.312 1 93.88 217 SER A O 1
ATOM 1684 N N . PRO A 1 218 ? 4.031 13.766 16.156 1 90.75 218 PRO A N 1
ATOM 1685 C CA . PRO A 1 218 ? 2.75 13.258 15.656 1 90.75 218 PRO A CA 1
ATOM 1686 C C . PRO A 1 218 ? 2.869 12.594 14.281 1 90.75 218 PRO A C 1
ATOM 1688 O O . PRO A 1 218 ? 2.262 11.547 14.039 1 90.75 218 PRO A O 1
ATOM 1691 N N . VAL A 1 219 ? 3.617 13.25 13.453 1 93.44 219 VAL A N 1
ATOM 1692 C CA . VAL A 1 219 ? 3.809 12.719 12.109 1 93.44 219 VAL A CA 1
ATOM 1693 C C . VAL A 1 219 ? 4.594 11.414 12.172 1 93.44 219 VAL A C 1
ATOM 1695 O O . VAL A 1 219 ? 4.277 10.453 11.461 1 93.44 219 VAL A O 1
ATOM 1698 N N . MET A 1 220 ? 5.594 11.367 13.047 1 95.5 220 MET A N 1
ATOM 1699 C CA . MET A 1 220 ? 6.387 10.156 13.211 1 95.5 220 MET A CA 1
ATOM 1700 C C . MET A 1 220 ? 5.531 9.016 13.742 1 95.5 220 MET A C 1
ATOM 1702 O O . MET A 1 220 ? 5.719 7.855 13.367 1 95.5 220 MET A O 1
ATOM 1706 N N . PHE A 1 221 ? 4.648 9.344 14.586 1 93.75 221 PHE A N 1
ATOM 1707 C CA . PHE A 1 221 ? 3.74 8.336 15.117 1 93.75 221 PHE A CA 1
ATOM 1708 C C . PHE A 1 221 ? 2.908 7.711 14 1 93.75 221 PHE A C 1
ATOM 1710 O O . PHE A 1 221 ? 2.762 6.492 13.938 1 93.75 221 PHE A O 1
ATOM 1717 N N . PHE A 1 222 ? 2.387 8.562 13.242 1 92.94 222 PHE A N 1
ATOM 1718 C CA . PHE A 1 222 ? 1.607 8.094 12.102 1 92.94 222 PHE A CA 1
ATOM 1719 C C . PHE A 1 222 ? 2.457 7.215 11.188 1 92.94 222 PHE A C 1
ATOM 1721 O O . PHE A 1 222 ? 2.037 6.121 10.805 1 92.94 222 PHE A O 1
ATOM 1728 N N . CYS A 1 223 ? 3.648 7.668 10.812 1 96.94 223 CYS A N 1
ATOM 1729 C CA . CYS A 1 223 ? 4.543 6.93 9.922 1 96.94 223 CYS A CA 1
ATOM 1730 C C . CYS A 1 223 ? 4.91 5.578 10.523 1 96.94 223 CYS A C 1
ATOM 1732 O O . CYS A 1 223 ? 4.918 4.562 9.828 1 96.94 223 CYS A O 1
ATOM 1734 N N . PHE A 1 224 ? 5.176 5.605 11.789 1 96.94 224 PHE A N 1
ATOM 1735 C CA . PHE A 1 224 ? 5.539 4.379 12.492 1 96.94 224 PHE A CA 1
ATOM 1736 C C . PHE A 1 224 ? 4.387 3.383 12.469 1 96.94 224 PHE A C 1
ATOM 1738 O O . PHE A 1 224 ? 4.578 2.207 12.156 1 96.94 224 PHE A O 1
ATOM 1745 N N . THR A 1 225 ? 3.223 3.83 12.773 1 96.19 225 THR A N 1
ATOM 1746 C CA . THR A 1 225 ? 2.043 2.977 12.82 1 96.19 225 THR A CA 1
ATOM 1747 C C . THR A 1 225 ? 1.738 2.396 11.445 1 96.19 225 THR A C 1
ATOM 1749 O O . THR A 1 225 ? 1.568 1.185 11.297 1 96.19 225 THR A O 1
ATOM 1752 N N . MET A 1 226 ? 1.753 3.246 10.477 1 96.56 226 MET A N 1
ATOM 1753 C CA . MET A 1 226 ? 1.413 2.805 9.133 1 96.56 226 MET A CA 1
ATOM 1754 C C . MET A 1 226 ? 2.492 1.884 8.57 1 96.56 226 MET A C 1
ATOM 1756 O O . MET A 1 226 ? 2.189 0.925 7.859 1 96.56 226 MET A O 1
ATOM 1760 N N . SER A 1 227 ? 3.744 2.168 8.859 1 98 227 SER A N 1
ATOM 1761 C CA . SER A 1 227 ? 4.828 1.31 8.391 1 98 227 SER A CA 1
ATOM 1762 C C . SER A 1 227 ? 4.723 -0.09 8.984 1 98 227 SER A C 1
ATOM 1764 O O . SER A 1 227 ? 4.961 -1.084 8.297 1 98 227 SER A O 1
ATOM 1766 N N . ILE A 1 228 ? 4.355 -0.175 10.25 1 98.06 228 ILE A N 1
ATOM 1767 C CA . ILE A 1 228 ? 4.199 -1.463 10.922 1 98.06 228 ILE A CA 1
ATOM 1768 C C . ILE A 1 228 ? 3.033 -2.229 10.297 1 98.06 228 ILE A C 1
ATOM 1770 O O . ILE A 1 228 ? 3.168 -3.406 9.953 1 98.06 228 ILE A O 1
ATOM 1774 N N . ILE A 1 229 ? 1.943 -1.592 10.117 1 97.75 229 ILE A N 1
ATOM 1775 C CA . ILE A 1 229 ? 0.769 -2.229 9.531 1 97.75 229 ILE A CA 1
ATOM 1776 C C . ILE A 1 229 ? 1.109 -2.764 8.148 1 97.75 229 ILE A C 1
ATOM 1778 O O . ILE A 1 229 ? 0.849 -3.932 7.844 1 97.75 229 ILE A O 1
ATOM 1782 N N . ASN A 1 230 ? 1.754 -1.96 7.355 1 97.25 230 ASN A N 1
ATOM 1783 C CA . ASN A 1 230 ? 2.09 -2.355 5.992 1 97.25 230 ASN A CA 1
ATOM 1784 C C . ASN A 1 230 ? 3.094 -3.508 5.977 1 97.25 230 ASN A C 1
ATOM 1786 O O . ASN A 1 230 ? 3.016 -4.391 5.117 1 97.25 230 ASN A O 1
ATOM 1790 N N . ALA A 1 231 ? 3.99 -3.477 6.891 1 98.44 231 ALA A N 1
ATOM 1791 C CA . ALA A 1 231 ? 5.012 -4.516 6.945 1 98.44 231 ALA A CA 1
ATOM 1792 C C . ALA A 1 231 ? 4.402 -5.867 7.309 1 98.44 231 ALA A C 1
ATOM 1794 O O . ALA A 1 231 ? 4.773 -6.898 6.738 1 98.44 231 ALA A O 1
ATOM 1795 N N . PHE A 1 232 ? 3.49 -5.906 8.18 1 98.38 232 PHE A N 1
ATOM 1796 C CA . PHE A 1 232 ? 2.838 -7.152 8.562 1 98.38 232 PHE A CA 1
ATOM 1797 C C . PHE A 1 232 ? 2.039 -7.73 7.402 1 98.38 232 PHE A C 1
ATOM 1799 O O . PHE A 1 232 ? 1.847 -8.945 7.316 1 98.38 232 PHE A O 1
ATOM 1806 N N . LYS A 1 233 ? 1.641 -6.895 6.484 1 97.31 233 LYS A N 1
ATOM 1807 C CA . LYS A 1 233 ? 0.747 -7.312 5.406 1 97.31 233 LYS A CA 1
ATOM 1808 C C . LYS A 1 233 ? 1.521 -7.574 4.121 1 97.31 233 LYS A C 1
ATOM 1810 O O . LYS A 1 233 ? 0.925 -7.781 3.061 1 97.31 233 LYS A O 1
ATOM 1815 N N . VAL A 1 234 ? 2.801 -7.582 4.238 1 96.06 234 VAL A N 1
ATOM 1816 C CA . VAL A 1 234 ? 3.629 -7.711 3.041 1 96.06 234 VAL A CA 1
ATOM 1817 C C . VAL A 1 234 ? 3.305 -9.023 2.33 1 96.06 234 VAL A C 1
ATOM 1819 O O . VAL A 1 234 ? 3.174 -10.07 2.971 1 96.06 234 VAL A O 1
ATOM 1822 N N . PHE A 1 235 ? 3.193 -8.945 0.936 1 93.12 235 PHE A N 1
ATOM 1823 C CA . PHE A 1 235 ? 2.848 -10.141 0.177 1 93.12 235 PHE A CA 1
ATOM 1824 C C . PHE A 1 235 ? 3.42 -10.07 -1.233 1 93.12 235 PHE A C 1
ATOM 1826 O O . PHE A 1 235 ? 4.23 -10.914 -1.623 1 93.12 235 PHE A O 1
ATOM 1833 N N . ASP A 1 236 ? 3.129 -8.969 -2.029 1 89.75 236 ASP A N 1
ATOM 1834 C CA . ASP A 1 236 ? 3.396 -8.906 -3.463 1 89.75 236 ASP A CA 1
ATOM 1835 C C . ASP A 1 236 ? 4.883 -9.086 -3.754 1 89.75 236 ASP A C 1
ATOM 1837 O O . ASP A 1 236 ? 5.266 -9.914 -4.586 1 89.75 236 ASP A O 1
ATOM 1841 N N . LEU A 1 237 ? 5.613 -8.367 -2.998 1 91.56 237 LEU A N 1
ATOM 1842 C CA . LEU A 1 237 ? 7.051 -8.383 -3.252 1 91.56 237 LEU A CA 1
ATOM 1843 C C . LEU A 1 237 ? 7.648 -9.742 -2.896 1 91.56 237 LEU A C 1
ATOM 1845 O O . LEU A 1 237 ? 8.453 -10.289 -3.654 1 91.56 237 LEU A O 1
ATOM 1849 N N . VAL A 1 238 ? 7.211 -10.312 -1.793 1 92.81 238 VAL A N 1
ATOM 1850 C CA . VAL A 1 238 ? 7.707 -11.609 -1.346 1 92.81 238 VAL A CA 1
ATOM 1851 C C . VAL A 1 238 ? 7.27 -12.695 -2.326 1 92.81 238 VAL A C 1
ATOM 1853 O O . VAL A 1 238 ? 8.07 -13.547 -2.715 1 92.81 238 VAL A O 1
ATOM 1856 N N . TYR A 1 239 ? 6.098 -12.602 -2.762 1 90.19 239 TYR A N 1
ATOM 1857 C CA . TYR A 1 239 ? 5.531 -13.594 -3.67 1 90.19 239 TYR A CA 1
ATOM 1858 C C . TYR A 1 239 ? 6.262 -13.594 -5.008 1 90.19 239 TYR A C 1
ATOM 1860 O O . TYR A 1 239 ? 6.633 -14.648 -5.52 1 90.19 239 TYR A O 1
ATOM 1868 N N . VAL A 1 240 ? 6.531 -12.453 -5.508 1 88.62 240 VAL A N 1
ATOM 1869 C CA . VAL A 1 240 ? 7.133 -12.328 -6.832 1 88.62 240 VAL A CA 1
ATOM 1870 C C . VAL A 1 240 ? 8.609 -12.711 -6.77 1 88.62 240 VAL A C 1
ATOM 1872 O O . VAL A 1 240 ? 9.117 -13.391 -7.66 1 88.62 240 VAL A O 1
ATOM 1875 N N . MET A 1 241 ? 9.25 -12.344 -5.715 1 90.06 241 MET A N 1
ATOM 1876 C CA . MET A 1 241 ? 10.703 -12.508 -5.672 1 90.06 241 MET A CA 1
ATOM 1877 C C . MET A 1 241 ? 11.078 -13.914 -5.207 1 90.06 241 MET A C 1
ATOM 1879 O O . MET A 1 241 ? 12.109 -14.445 -5.602 1 90.06 241 MET A O 1
ATOM 1883 N N . THR A 1 242 ? 10.273 -14.43 -4.352 1 83.44 242 THR A N 1
ATOM 1884 C CA . THR A 1 242 ? 10.664 -15.727 -3.816 1 83.44 242 THR A CA 1
ATOM 1885 C C . THR A 1 242 ? 9.5 -16.719 -3.879 1 83.44 242 THR A C 1
ATOM 1887 O O . THR A 1 242 ? 9.555 -17.797 -3.287 1 83.44 242 THR A O 1
ATOM 1890 N N . GLY A 1 243 ? 8.289 -16.312 -4.277 1 68.5 243 GLY A N 1
ATOM 1891 C CA . GLY A 1 243 ? 7.055 -17.078 -4.215 1 68.5 243 GLY A CA 1
ATOM 1892 C C . GLY A 1 243 ? 7.004 -18.203 -5.23 1 68.5 243 GLY A C 1
ATOM 1893 O O . GLY A 1 243 ? 6.078 -19.016 -5.215 1 68.5 243 GLY A O 1
ATOM 1894 N N . GLY A 1 244 ? 7.988 -18.359 -6.055 1 56.84 244 GLY A N 1
ATOM 1895 C CA . GLY A 1 244 ? 7.902 -19.406 -7.074 1 56.84 244 GLY A CA 1
ATOM 1896 C C . GLY A 1 244 ? 7.129 -20.625 -6.617 1 56.84 244 GLY A C 1
ATOM 1897 O O . GLY A 1 244 ? 6.41 -20.578 -5.617 1 56.84 244 GLY A O 1
ATOM 1898 N N . SER A 1 245 ? 7.008 -21.625 -7.297 1 50.16 245 SER A N 1
ATOM 1899 C CA . SER A 1 245 ? 6.168 -22.812 -7.227 1 50.16 245 SER A CA 1
ATOM 1900 C C . SER A 1 245 ? 6.188 -23.422 -5.828 1 50.16 245 SER A C 1
ATOM 1902 O O . SER A 1 245 ? 5.164 -23.922 -5.352 1 50.16 245 SER A O 1
ATOM 1904 N N . ASN A 1 246 ? 7.219 -23.359 -5.129 1 55.53 246 ASN A N 1
ATOM 1905 C CA . ASN A 1 246 ? 7.203 -24.016 -3.828 1 55.53 246 ASN A CA 1
ATOM 1906 C C . ASN A 1 246 ? 7.004 -23.016 -2.693 1 55.53 246 ASN A C 1
ATOM 1908 O O . ASN A 1 246 ? 6.906 -23.406 -1.528 1 55.53 246 ASN A O 1
ATOM 1912 N N . GLY A 1 247 ? 6.789 -21.703 -2.975 1 62.34 247 GLY A N 1
ATOM 1913 C CA . GLY A 1 247 ? 6.422 -20.578 -2.125 1 62.34 247 GLY A CA 1
ATOM 1914 C C . GLY A 1 247 ? 7.32 -20.422 -0.912 1 62.34 247 GLY A C 1
ATOM 1915 O O . GLY A 1 247 ? 7.758 -21.422 -0.33 1 62.34 247 GLY A O 1
ATOM 1916 N N . GLY A 1 248 ? 8.07 -19.344 -0.657 1 72.12 248 GLY A N 1
ATOM 1917 C CA . GLY A 1 248 ? 8.688 -18.969 0.607 1 72.12 248 GLY A CA 1
ATOM 1918 C C . GLY A 1 248 ? 10.203 -18.984 0.557 1 72.12 248 GLY A C 1
ATOM 1919 O O . GLY A 1 248 ? 10.867 -19 1.598 1 72.12 248 GLY A O 1
ATOM 1920 N N . GLY A 1 249 ? 10.703 -19.016 -0.61 1 75.31 249 GLY A N 1
ATOM 1921 C CA . GLY A 1 249 ? 12.156 -18.969 -0.697 1 75.31 249 GLY A CA 1
ATOM 1922 C C . GLY A 1 249 ? 12.82 -20.266 -0.279 1 75.31 249 GLY A C 1
ATOM 1923 O O . GLY A 1 249 ? 12.156 -21.281 -0.099 1 75.31 249 GLY A O 1
ATOM 1924 N N . PRO A 1 250 ? 14.156 -20.234 -0.277 1 78.25 250 PRO A N 1
ATOM 1925 C CA . PRO A 1 250 ? 14.898 -21.422 0.147 1 78.25 250 PRO A CA 1
ATOM 1926 C C . PRO A 1 250 ? 14.531 -21.875 1.562 1 78.25 250 PRO A C 1
ATOM 1928 O O . PRO A 1 250 ? 14.734 -21.109 2.52 1 78.25 250 PRO A O 1
ATOM 1931 N N . VAL A 1 251 ? 13.945 -23.047 1.714 1 75.62 251 VAL A N 1
ATOM 1932 C CA . VAL A 1 251 ? 13.609 -23.703 2.977 1 75.62 251 VAL A CA 1
ATOM 1933 C C . VAL A 1 251 ? 12.625 -22.828 3.762 1 75.62 251 VAL A C 1
ATOM 1935 O O . VAL A 1 251 ? 12.742 -22.703 4.98 1 75.62 251 VAL A O 1
ATOM 1938 N N . GLY A 1 252 ? 11.875 -22.047 3.074 1 85 252 GLY A N 1
ATOM 1939 C CA . GLY A 1 252 ? 10.859 -21.25 3.736 1 85 252 GLY A CA 1
ATOM 1940 C C . GLY A 1 252 ? 11.414 -20.016 4.422 1 85 252 GLY A C 1
ATOM 1941 O O . GLY A 1 252 ? 10.75 -19.406 5.27 1 85 252 GLY A O 1
ATOM 1942 N N . SER A 1 253 ? 12.555 -19.578 4 1 90.44 253 SER A N 1
ATOM 1943 C CA . SER A 1 253 ? 13.281 -18.516 4.695 1 90.44 253 SER A CA 1
ATOM 1944 C C . SER A 1 253 ? 12.617 -17.156 4.473 1 90.44 253 SER A C 1
ATOM 1946 O O . SER A 1 253 ? 12.914 -16.203 5.18 1 90.44 253 SER A O 1
ATOM 1948 N N . THR A 1 254 ? 11.664 -17.125 3.537 1 94.06 254 THR A N 1
ATOM 1949 C CA . THR A 1 254 ? 11 -15.852 3.262 1 94.06 254 THR A CA 1
ATOM 1950 C C . THR A 1 254 ? 9.484 -15.992 3.365 1 94.06 254 THR A C 1
ATOM 1952 O O . THR A 1 254 ? 8.742 -15.133 2.893 1 94.06 254 THR A O 1
ATOM 1955 N N . ARG A 1 255 ? 9.062 -17.062 3.98 1 94.5 255 ARG A N 1
ATOM 1956 C CA . ARG A 1 255 ? 7.625 -17.312 4.086 1 94.5 255 ARG A CA 1
ATOM 1957 C C . ARG A 1 255 ? 7 -16.438 5.176 1 94.5 255 ARG A C 1
ATOM 1959 O O . ARG A 1 255 ? 6.973 -16.828 6.344 1 94.5 255 ARG A O 1
ATOM 1966 N N . VAL A 1 256 ? 6.457 -15.375 4.734 1 96.5 256 VAL A N 1
ATOM 1967 C CA . VAL A 1 256 ? 5.738 -14.508 5.664 1 96.5 256 VAL A CA 1
ATOM 1968 C C . VAL A 1 256 ? 4.32 -15.039 5.875 1 96.5 256 VAL A C 1
ATOM 1970 O O . VAL A 1 256 ? 3.859 -15.906 5.129 1 96.5 256 VAL A O 1
ATOM 1973 N N . VAL A 1 257 ? 3.668 -14.516 6.855 1 97.12 257 VAL A N 1
ATOM 1974 C CA . VAL A 1 257 ? 2.371 -15.023 7.289 1 97.12 257 VAL A CA 1
ATOM 1975 C C . VAL A 1 257 ? 1.365 -14.914 6.145 1 97.12 257 VAL A C 1
ATOM 1977 O O . VAL A 1 257 ? 0.606 -15.852 5.879 1 97.12 257 VAL A O 1
ATOM 1980 N N . VAL A 1 258 ? 1.35 -13.82 5.426 1 96 258 VAL A N 1
ATOM 1981 C CA . VAL A 1 258 ? 0.364 -13.609 4.371 1 96 258 VAL A CA 1
ATOM 1982 C C . VAL A 1 258 ? 0.6 -14.609 3.236 1 96 258 VAL A C 1
ATOM 1984 O O . VAL A 1 258 ? -0.35 -15.062 2.594 1 96 258 VAL A O 1
ATOM 1987 N N . MET A 1 259 ? 1.815 -14.961 3.029 1 94.12 259 MET A N 1
ATOM 1988 C CA . MET A 1 259 ? 2.113 -16 2.053 1 94.12 259 MET A CA 1
ATOM 1989 C C . MET A 1 259 ? 1.549 -17.344 2.502 1 94.12 259 MET A C 1
ATOM 1991 O O . MET A 1 259 ? 1.035 -18.109 1.684 1 94.12 259 MET A O 1
ATOM 1995 N N . ASP A 1 260 ? 1.732 -17.641 3.762 1 94.75 260 ASP A N 1
ATOM 1996 C CA . ASP A 1 260 ? 1.179 -18.875 4.297 1 94.75 260 ASP A CA 1
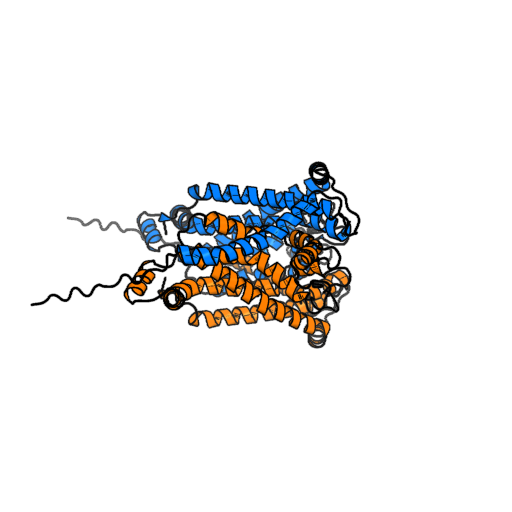ATOM 1997 C C . ASP A 1 260 ? -0.342 -18.906 4.164 1 94.75 260 ASP A C 1
ATOM 1999 O O . ASP A 1 260 ? -0.922 -19.922 3.814 1 94.75 260 ASP A O 1
ATOM 2003 N N . ILE A 1 261 ? -0.964 -17.797 4.441 1 94.44 261 ILE A N 1
ATOM 2004 C CA . ILE A 1 261 ? -2.406 -17.672 4.266 1 94.44 261 ILE A CA 1
ATOM 2005 C C . ILE A 1 261 ? -2.775 -17.938 2.807 1 94.44 261 ILE A C 1
ATOM 2007 O O . ILE A 1 261 ? -3.695 -18.703 2.52 1 94.44 261 ILE A O 1
ATOM 2011 N N . TYR A 1 262 ? -2.031 -17.359 1.95 1 92.12 262 TYR A N 1
ATOM 2012 C CA . TYR A 1 262 ? -2.287 -17.5 0.522 1 92.12 262 TYR A CA 1
ATOM 2013 C C . TYR A 1 262 ? -2.17 -18.969 0.094 1 92.12 262 TYR A C 1
ATOM 2015 O O . TYR A 1 262 ? -3.033 -19.484 -0.619 1 92.12 262 TYR A O 1
ATOM 2023 N N . GLN A 1 263 ? -1.144 -19.609 0.478 1 92.62 263 GLN A N 1
ATOM 2024 C CA . GLN A 1 263 ? -0.918 -21 0.094 1 92.62 263 GLN A CA 1
ATOM 2025 C C . GLN A 1 263 ? -2.025 -21.906 0.626 1 92.62 263 GLN A C 1
ATOM 2027 O O . GLN A 1 263 ? -2.539 -22.75 -0.1 1 92.62 263 GLN A O 1
ATOM 2032 N N . ASN A 1 264 ? -2.377 -21.703 1.857 1 93.75 264 ASN A N 1
ATOM 2033 C CA . ASN A 1 264 ? -3.42 -22.531 2.439 1 93.75 264 ASN A CA 1
ATOM 2034 C C . ASN A 1 264 ? -4.781 -22.25 1.811 1 93.75 264 ASN A C 1
ATOM 2036 O O . ASN A 1 264 ? -5.586 -23.172 1.627 1 93.75 264 ASN A O 1
ATOM 2040 N N . ALA A 1 265 ? -5.035 -21.062 1.426 1 90.31 265 ALA A N 1
ATOM 2041 C CA . ALA A 1 265 ? -6.332 -20.703 0.854 1 90.31 265 ALA A CA 1
ATOM 2042 C C . ALA A 1 265 ? -6.402 -21.078 -0.623 1 90.31 265 ALA A C 1
ATOM 2044 O O . ALA A 1 265 ? -7.324 -21.781 -1.046 1 90.31 265 ALA A O 1
ATOM 2045 N N . PHE A 1 266 ? -5.367 -20.797 -1.396 1 86 266 PHE A N 1
ATOM 2046 C CA . PHE A 1 266 ? -5.535 -20.781 -2.844 1 86 266 PHE A CA 1
ATOM 2047 C C . PHE A 1 266 ? -4.691 -21.859 -3.498 1 86 266 PHE A C 1
ATOM 2049 O O . PHE A 1 266 ? -4.781 -22.078 -4.707 1 86 266 PHE A O 1
ATOM 2056 N N . GLN A 1 267 ? -3.912 -22.516 -2.75 1 86.06 267 GLN A N 1
ATOM 2057 C CA . GLN A 1 267 ? -3.17 -23.656 -3.285 1 86.06 267 GLN A CA 1
ATOM 2058 C C . GLN A 1 267 ? -3.617 -24.969 -2.637 1 86.06 267 GLN A C 1
ATOM 2060 O O . GLN A 1 267 ? -3.76 -25.984 -3.316 1 86.06 267 GLN A O 1
ATOM 2065 N N . ARG A 1 268 ? -3.93 -24.891 -1.339 1 90.94 268 ARG A N 1
ATOM 2066 C CA . ARG A 1 268 ? -4.312 -26.094 -0.617 1 90.94 268 ARG A CA 1
ATOM 2067 C C . ARG A 1 268 ? -5.812 -26.125 -0.352 1 90.94 268 ARG A C 1
ATOM 2069 O O . ARG A 1 268 ? -6.344 -27.125 0.142 1 90.94 268 ARG A O 1
ATOM 2076 N N . PHE A 1 269 ? -6.457 -25.094 -0.552 1 90.19 269 PHE A N 1
ATOM 2077 C CA . PHE A 1 269 ? -7.91 -24.969 -0.482 1 90.19 269 PHE A CA 1
ATOM 2078 C C . PHE A 1 269 ? -8.414 -25.234 0.93 1 90.19 269 PHE A C 1
ATOM 2080 O O . PHE A 1 269 ? -9.469 -25.844 1.108 1 90.19 269 PHE A O 1
ATOM 2087 N N . ARG A 1 270 ? -7.551 -24.891 1.848 1 93.69 270 ARG A N 1
ATOM 2088 C CA . ARG A 1 270 ? -7.957 -24.906 3.25 1 93.69 270 ARG A CA 1
ATOM 2089 C C . ARG A 1 270 ? -8.43 -23.531 3.699 1 93.69 270 ARG A C 1
ATOM 2091 O O . ARG A 1 270 ? -7.793 -22.891 4.539 1 93.69 270 ARG A O 1
ATOM 2098 N N . PHE A 1 271 ? -9.617 -23.25 3.273 1 92.75 271 PHE A N 1
ATOM 2099 C CA . PHE A 1 271 ? -10.125 -21.891 3.455 1 92.75 271 PHE A CA 1
ATOM 2100 C C . PHE A 1 271 ? -10.414 -21.609 4.926 1 92.75 271 PHE A C 1
ATOM 2102 O O . PHE A 1 271 ? -10.164 -20.5 5.414 1 92.75 271 PHE A O 1
ATOM 2109 N N . GLY A 1 272 ? -10.93 -22.578 5.574 1 95 272 GLY A N 1
ATOM 2110 C CA . GLY A 1 272 ? -11.18 -22.406 6.996 1 95 272 GLY A CA 1
ATOM 2111 C C . GLY A 1 272 ? -9.922 -22.125 7.797 1 95 272 GLY A C 1
ATOM 2112 O O . GLY A 1 272 ? -9.891 -21.203 8.617 1 95 272 GLY A O 1
ATOM 2113 N N . TYR A 1 273 ? -8.898 -22.906 7.508 1 96.75 273 TYR A N 1
ATOM 2114 C CA . TYR A 1 273 ? -7.625 -22.734 8.203 1 96.75 273 TYR A CA 1
ATOM 2115 C C . TYR A 1 273 ? -6.977 -21.406 7.836 1 96.75 273 TYR A C 1
ATOM 2117 O O . TYR A 1 273 ? -6.473 -20.703 8.711 1 96.75 273 TYR A O 1
ATOM 2125 N N . ALA A 1 274 ? -7.043 -21.047 6.586 1 96.38 274 ALA A N 1
ATOM 2126 C CA . ALA A 1 274 ? -6.5 -19.781 6.133 1 96.38 274 ALA A CA 1
ATOM 2127 C C . ALA A 1 274 ? -7.227 -18.609 6.801 1 96.38 274 ALA A C 1
ATOM 2129 O O . ALA A 1 274 ? -6.602 -17.609 7.152 1 96.38 274 ALA A O 1
ATOM 2130 N N . ALA A 1 275 ? -8.492 -18.75 6.945 1 95.75 275 ALA A N 1
ATOM 2131 C CA . ALA A 1 275 ? -9.273 -17.734 7.637 1 95.75 275 ALA A CA 1
ATOM 2132 C C . ALA A 1 275 ? -8.836 -17.594 9.086 1 95.75 275 ALA A C 1
ATOM 2134 O O . ALA A 1 275 ? -8.703 -16.484 9.602 1 95.75 275 ALA A O 1
ATOM 2135 N N . ALA A 1 276 ? -8.609 -18.672 9.688 1 97.5 276 ALA A N 1
ATOM 2136 C CA . ALA A 1 276 ? -8.133 -18.641 11.07 1 97.5 276 ALA A CA 1
ATOM 2137 C C . ALA A 1 276 ? -6.773 -17.953 11.172 1 97.5 276 ALA A C 1
ATOM 2139 O O . ALA A 1 276 ? -6.547 -17.141 12.07 1 97.5 276 ALA A O 1
ATOM 2140 N N . GLN A 1 277 ? -5.883 -18.281 10.25 1 97.94 277 GLN A N 1
ATOM 2141 C CA . GLN A 1 277 ? -4.59 -17.609 10.203 1 97.94 277 GLN A CA 1
ATOM 2142 C C . GLN A 1 277 ? -4.758 -16.109 10.039 1 97.94 277 GLN A C 1
ATOM 2144 O O . GLN A 1 277 ? -4.051 -15.328 10.68 1 97.94 277 GLN A O 1
ATOM 2149 N N . SER A 1 278 ? -5.684 -15.711 9.234 1 96.88 278 SER A N 1
ATOM 2150 C CA . SER A 1 278 ? -5.957 -14.305 8.969 1 96.88 278 SER A CA 1
ATOM 2151 C C . SER A 1 278 ? -6.465 -13.594 10.219 1 96.88 278 SER A C 1
ATOM 2153 O O . SER A 1 278 ? -6.098 -12.445 10.484 1 96.88 278 SER A O 1
ATOM 2155 N N . VAL A 1 279 ? -7.266 -14.25 10.953 1 96.12 279 VAL A N 1
ATOM 2156 C CA . VAL A 1 279 ? -7.805 -13.688 12.188 1 96.12 279 VAL A CA 1
ATOM 2157 C C . VAL A 1 279 ? -6.676 -13.477 13.195 1 96.12 279 VAL A C 1
ATOM 2159 O O . VAL A 1 279 ? -6.602 -12.438 13.852 1 96.12 279 VAL A O 1
ATOM 2162 N N . VAL A 1 280 ? -5.84 -14.445 13.266 1 97.44 280 VAL A N 1
ATOM 2163 C CA . VAL A 1 280 ? -4.703 -14.328 14.172 1 97.44 280 VAL A CA 1
ATOM 2164 C C . VAL A 1 280 ? -3.846 -13.125 13.781 1 97.44 280 VAL A C 1
ATOM 2166 O O . VAL A 1 280 ? -3.461 -12.328 14.633 1 97.44 280 VAL A O 1
ATOM 2169 N N . LEU A 1 281 ? -3.564 -13.039 12.5 1 97.5 281 LEU A N 1
ATOM 2170 C CA . LEU A 1 281 ? -2.77 -11.914 12.016 1 97.5 281 LEU A CA 1
ATOM 2171 C C . LEU A 1 281 ? -3.453 -10.586 12.336 1 97.5 281 LEU A C 1
ATOM 2173 O O . LEU A 1 281 ? -2.799 -9.633 12.766 1 97.5 281 LEU A O 1
ATOM 2177 N N . LEU A 1 282 ? -4.727 -10.523 12.141 1 95.25 282 LEU A N 1
ATOM 2178 C CA . LEU A 1 282 ? -5.5 -9.32 12.438 1 95.25 282 LEU A CA 1
ATOM 2179 C C . LEU A 1 282 ? -5.348 -8.93 13.898 1 95.25 282 LEU A C 1
ATOM 2181 O O . LEU A 1 282 ? -5.102 -7.758 14.211 1 95.25 282 LEU A O 1
ATOM 2185 N N . PHE A 1 283 ? -5.445 -9.836 14.758 1 95.88 283 PHE A N 1
ATOM 2186 C CA . PHE A 1 283 ? -5.367 -9.555 16.188 1 95.88 283 PHE A CA 1
ATOM 2187 C C . PHE A 1 283 ? -3.963 -9.102 16.578 1 95.88 283 PHE A C 1
ATOM 2189 O O . PHE A 1 283 ? -3.799 -8.242 17.438 1 95.88 283 PHE A O 1
ATOM 2196 N N . ILE A 1 284 ? -2.959 -9.672 15.953 1 97.75 284 ILE A N 1
ATOM 2197 C CA . ILE A 1 284 ? -1.587 -9.242 16.219 1 97.75 284 ILE A CA 1
ATOM 2198 C C . ILE A 1 284 ? -1.411 -7.785 15.797 1 97.75 284 ILE A C 1
ATOM 2200 O O . ILE A 1 284 ? -0.916 -6.969 16.578 1 97.75 284 ILE A O 1
ATOM 2204 N N . ILE A 1 285 ? -1.895 -7.461 14.625 1 97.44 285 ILE A N 1
ATOM 2205 C CA . ILE A 1 285 ? -1.746 -6.102 14.125 1 97.44 285 ILE A CA 1
ATOM 2206 C C . ILE A 1 285 ? -2.561 -5.141 14.984 1 97.44 285 ILE A C 1
ATOM 2208 O O . ILE A 1 285 ? -2.08 -4.062 15.344 1 97.44 285 ILE A O 1
ATOM 2212 N N . LEU A 1 286 ? -3.748 -5.559 15.383 1 95 286 LEU A N 1
ATOM 2213 C CA . LEU A 1 286 ? -4.602 -4.715 16.219 1 95 286 LEU A CA 1
ATOM 2214 C C . LEU A 1 286 ? -3.971 -4.492 17.594 1 95 286 LEU A C 1
ATOM 2216 O O . LEU A 1 286 ? -4.008 -3.377 18.109 1 95 286 LEU A O 1
ATOM 2220 N N . ALA A 1 287 ? -3.441 -5.52 18.125 1 96.25 287 ALA A N 1
ATOM 2221 C CA . ALA A 1 287 ? -2.807 -5.406 19.438 1 96.25 287 ALA A CA 1
ATOM 2222 C C . ALA A 1 287 ? -1.64 -4.426 19.406 1 96.25 287 ALA A C 1
ATOM 2224 O O . ALA A 1 287 ? -1.52 -3.562 20.281 1 96.25 287 ALA A O 1
ATOM 2225 N N . ILE A 1 288 ? -0.885 -4.508 18.375 1 95.75 288 ILE A N 1
ATOM 2226 C CA . ILE A 1 288 ? 0.274 -3.633 18.25 1 95.75 288 ILE A CA 1
ATOM 2227 C C . ILE A 1 288 ? -0.188 -2.201 17.984 1 95.75 288 ILE A C 1
ATOM 2229 O O . ILE A 1 288 ? 0.327 -1.255 18.594 1 95.75 288 ILE A O 1
ATOM 2233 N N . THR A 1 289 ? -1.165 -2.094 17.141 1 92.31 289 THR A N 1
ATOM 2234 C CA . THR A 1 289 ? -1.675 -0.769 16.797 1 92.31 289 THR A CA 1
ATOM 2235 C C . THR A 1 289 ? -2.311 -0.108 18.016 1 92.31 289 THR A C 1
ATOM 2237 O O . THR A 1 289 ? -2.1 1.082 18.266 1 92.31 289 THR A O 1
ATOM 2240 N N . LEU A 1 290 ? -3.049 -0.822 18.844 1 90.94 290 LEU A N 1
ATOM 2241 C CA . LEU A 1 290 ? -3.678 -0.296 20.047 1 90.94 290 LEU A CA 1
ATOM 2242 C C . LEU A 1 290 ? -2.629 0.045 21.094 1 90.94 290 LEU A C 1
ATOM 2244 O O . LEU A 1 290 ? -2.762 1.042 21.812 1 90.94 290 LEU A O 1
ATOM 2248 N N . TRP A 1 291 ? -1.681 -0.812 21.109 1 92.25 291 TRP A N 1
ATOM 2249 C CA . TRP A 1 291 ? -0.582 -0.525 22.031 1 92.25 291 TRP A CA 1
ATOM 2250 C C . TRP A 1 291 ? 0.115 0.778 21.656 1 92.25 291 TRP A C 1
ATOM 2252 O O . TRP A 1 291 ? 0.394 1.611 22.516 1 92.25 291 TRP A O 1
ATOM 2262 N N . GLN A 1 292 ? 0.351 0.954 20.391 1 90 292 GLN A N 1
ATOM 2263 C CA . GLN A 1 292 ? 0.948 2.193 19.906 1 90 292 GLN A CA 1
ATOM 2264 C C . GLN A 1 292 ? 0.063 3.393 20.219 1 90 292 GLN A C 1
ATOM 2266 O O . GLN A 1 292 ? 0.557 4.438 20.656 1 90 292 GLN A O 1
ATOM 2271 N N . TYR A 1 293 ? -1.16 3.207 20.062 1 86.5 293 TYR A N 1
ATOM 2272 C CA . TYR A 1 293 ? -2.113 4.285 20.312 1 86.5 293 TYR A CA 1
ATOM 2273 C C . TYR A 1 293 ? -2.115 4.688 21.781 1 86.5 293 TYR A C 1
ATOM 2275 O O . TYR A 1 293 ? -2.191 5.875 22.109 1 86.5 293 TYR A O 1
ATOM 2283 N N . ARG A 1 294 ? -2.02 3.795 22.641 1 86.88 294 ARG A N 1
ATOM 2284 C CA . ARG A 1 294 ? -1.999 4.066 24.078 1 86.88 294 ARG A CA 1
ATOM 2285 C C . ARG A 1 294 ? -0.725 4.805 24.469 1 86.88 294 ARG A C 1
ATOM 2287 O O . ARG A 1 294 ? -0.739 5.633 25.391 1 86.88 294 ARG A O 1
ATOM 2294 N N . GLN A 1 295 ? 0.303 4.574 23.781 1 84.75 295 GLN A N 1
ATOM 2295 C CA . GLN A 1 295 ? 1.588 5.188 24.094 1 84.75 295 GLN A CA 1
ATOM 2296 C C . GLN A 1 295 ? 1.712 6.57 23.469 1 84.75 295 GLN A C 1
ATOM 2298 O O . GLN A 1 295 ? 2.68 7.289 23.719 1 84.75 295 GLN A O 1
ATOM 2303 N N . GLN A 1 296 ? 0.787 6.902 22.641 1 82.62 296 GLN A N 1
ATOM 2304 C CA . GLN A 1 296 ? 0.833 8.148 21.891 1 82.62 296 GLN A CA 1
ATOM 2305 C C . GLN A 1 296 ? 0.937 9.352 22.812 1 82.62 296 GLN A C 1
ATOM 2307 O O . GLN A 1 296 ? 1.653 10.312 22.531 1 82.62 296 GLN A O 1
ATOM 2312 N N . ARG A 1 297 ? 0.217 9.352 23.906 1 76.06 297 ARG A N 1
ATOM 2313 C CA . ARG A 1 297 ? 0.197 10.469 24.844 1 76.06 297 ARG A CA 1
ATOM 2314 C C . ARG A 1 297 ? 1.584 10.727 25.422 1 76.06 297 ARG A C 1
ATOM 2316 O O . ARG A 1 297 ? 1.909 11.852 25.812 1 76.06 297 ARG A O 1
ATOM 2323 N N . LYS A 1 298 ? 2.334 9.742 25.375 1 74.81 298 LYS A N 1
ATOM 2324 C CA . LYS A 1 298 ? 3.666 9.867 25.969 1 74.81 298 LYS A CA 1
ATOM 2325 C C . LYS A 1 298 ? 4.672 10.367 24.938 1 74.81 298 LYS A C 1
ATOM 2327 O O . LYS A 1 298 ? 5.676 10.984 25.281 1 74.81 298 LYS A O 1
ATOM 2332 N N . TRP A 1 299 ? 4.285 10.141 23.719 1 72.12 299 TRP A N 1
ATOM 2333 C CA . TRP A 1 299 ? 5.281 10.367 22.672 1 72.12 299 TRP A CA 1
ATOM 2334 C C . TRP A 1 299 ? 4.996 11.664 21.922 1 72.12 299 TRP A C 1
ATOM 2336 O O . TRP A 1 299 ? 5.914 12.305 21.406 1 72.12 299 TRP A O 1
ATOM 2346 N N . VAL A 1 300 ? 3.801 12.031 21.906 1 73.12 300 VAL A N 1
ATOM 2347 C CA . VAL A 1 300 ? 3.436 13.102 20.984 1 73.12 300 VAL A CA 1
ATOM 2348 C C . VAL A 1 300 ? 3.268 14.414 21.75 1 73.12 300 VAL A C 1
ATOM 2350 O O . VAL A 1 300 ? 2.568 14.461 22.75 1 73.12 300 VAL A O 1
ATOM 2353 N N . SER A 1 301 ? 4.113 15.352 21.438 1 69.06 301 SER A N 1
ATOM 2354 C CA . SER A 1 301 ? 3.99 16.703 21.969 1 69.06 301 SER A CA 1
ATOM 2355 C C . SER A 1 301 ? 3.15 17.594 21.062 1 69.06 301 SER A C 1
ATOM 2357 O O . SER A 1 301 ? 3.578 17.938 19.953 1 69.06 301 SER A O 1
ATOM 2359 N N . TYR A 1 302 ? 1.9 17.844 21.391 1 59 302 TYR A N 1
ATOM 2360 C CA . TYR A 1 302 ? 1.019 18.656 20.562 1 59 302 TYR A CA 1
ATOM 2361 C C . TYR A 1 302 ? 1.272 20.141 20.797 1 59 302 TYR A C 1
ATOM 2363 O O . TYR A 1 302 ? 0.847 20.984 20 1 59 302 TYR A O 1
ATOM 2371 N N . ASP A 1 303 ? 1.967 20.453 21.844 1 55.66 303 ASP A N 1
ATOM 2372 C CA . ASP A 1 303 ? 2.166 21.859 22.203 1 55.66 303 ASP A CA 1
ATOM 2373 C C . ASP A 1 303 ? 3.246 22.5 21.344 1 55.66 303 ASP A C 1
ATOM 2375 O O . ASP A 1 303 ? 3.342 23.719 21.266 1 55.66 303 ASP A O 1
ATOM 2379 N N . VAL A 1 304 ? 4.086 21.75 20.781 1 49.09 304 VAL A N 1
ATOM 2380 C CA . VAL A 1 304 ? 5.199 22.406 20.109 1 49.09 304 VAL A CA 1
ATOM 2381 C C . VAL A 1 304 ? 4.797 22.766 18.672 1 49.09 304 VAL A C 1
ATOM 2383 O O . VAL A 1 304 ? 5.637 23.172 17.875 1 49.09 304 VAL A O 1
ATOM 2386 N N . VAL A 1 305 ? 3.52 22.5 18.422 1 47.28 305 VAL A N 1
ATOM 2387 C CA . VAL A 1 305 ? 3.102 22.953 17.094 1 47.28 305 VAL A CA 1
ATOM 2388 C C . VAL A 1 305 ? 2.385 24.297 17.219 1 47.28 305 VAL A C 1
ATOM 2390 O O . VAL A 1 305 ? 1.641 24.531 18.172 1 47.28 305 VAL A O 1
ATOM 2393 N N . MET B 1 1 ? 37.719 53.719 30.438 1 29.05 1 MET B N 1
ATOM 2394 C CA . MET B 1 1 ? 36.438 53.219 30 1 29.05 1 MET B CA 1
ATOM 2395 C C . MET B 1 1 ? 36.594 52.25 28.828 1 29.05 1 MET B C 1
ATOM 2397 O O . MET B 1 1 ? 36.406 52.656 27.672 1 29.05 1 MET B O 1
ATOM 2401 N N . ILE B 1 2 ? 37.562 51.406 28.688 1 37.62 2 ILE B N 1
ATOM 2402 C CA . ILE B 1 2 ? 38 50.531 27.578 1 37.62 2 ILE B CA 1
ATOM 2403 C C . ILE B 1 2 ? 36.938 49.5 27.312 1 37.62 2 ILE B C 1
ATOM 2405 O O . ILE B 1 2 ? 36.625 48.688 28.188 1 37.62 2 ILE B O 1
ATOM 2409 N N . THR B 1 3 ? 35.938 49.781 26.422 1 36.06 3 THR B N 1
ATOM 2410 C CA . THR B 1 3 ? 34.875 48.938 25.859 1 36.06 3 THR B CA 1
ATOM 2411 C C . THR B 1 3 ? 35.469 47.656 25.281 1 36.06 3 THR B C 1
ATOM 2413 O O . THR B 1 3 ? 36.25 47.688 24.344 1 36.06 3 THR B O 1
ATOM 2416 N N . LYS B 1 4 ? 35.844 46.625 26.062 1 40.62 4 LYS B N 1
ATOM 2417 C CA . LYS B 1 4 ? 36.281 45.312 25.641 1 40.62 4 LYS B CA 1
ATOM 2418 C C . LYS B 1 4 ? 35.344 44.719 24.594 1 40.62 4 LYS B C 1
ATOM 2420 O O . LYS B 1 4 ? 34.188 44.406 24.906 1 40.62 4 LYS B O 1
ATOM 2425 N N . GLU B 1 5 ? 35.438 45.125 23.297 1 37.22 5 GLU B N 1
ATOM 2426 C CA . GLU B 1 5 ? 34.781 44.531 22.156 1 37.22 5 GLU B CA 1
ATOM 2427 C C . GLU B 1 5 ? 35.062 43.031 22.078 1 37.22 5 GLU B C 1
ATOM 2429 O O . GLU B 1 5 ? 36.188 42.625 21.875 1 37.22 5 GLU B O 1
ATOM 2434 N N . TYR B 1 6 ? 34.594 42.188 23.062 1 36.94 6 TYR B N 1
ATOM 2435 C CA . TYR B 1 6 ? 34.688 40.75 22.906 1 36.94 6 TYR B CA 1
ATOM 2436 C C . TYR B 1 6 ? 34.344 40.344 21.484 1 36.94 6 TYR B C 1
ATOM 2438 O O . TYR B 1 6 ? 33.312 40.688 20.938 1 36.94 6 TYR B O 1
ATOM 2446 N N . PHE B 1 7 ? 35.406 40.188 20.609 1 37.53 7 PHE B N 1
ATOM 2447 C CA . PHE B 1 7 ? 35.344 39.594 19.297 1 37.53 7 PHE B CA 1
ATOM 2448 C C . PHE B 1 7 ? 34.562 38.281 19.328 1 37.53 7 PHE B C 1
ATOM 2450 O O . PHE B 1 7 ? 35 37.312 19.953 1 37.53 7 PHE B O 1
ATOM 2457 N N . VAL B 1 8 ? 33.281 38.312 19.484 1 40.5 8 VAL B N 1
ATOM 2458 C CA . VAL B 1 8 ? 32.5 37.125 19.203 1 40.5 8 VAL B CA 1
ATOM 2459 C C . VAL B 1 8 ? 33 36.438 17.938 1 40.5 8 VAL B C 1
ATOM 2461 O O . VAL B 1 8 ? 32.875 37 16.844 1 40.5 8 VAL B O 1
ATOM 2464 N N . LYS B 1 9 ? 34.156 35.812 18.047 1 39.19 9 LYS B N 1
ATOM 2465 C CA . LYS B 1 9 ? 34.656 34.938 16.984 1 39.19 9 LYS B CA 1
ATOM 2466 C C . LYS B 1 9 ? 33.531 34.156 16.344 1 39.19 9 LYS B C 1
ATOM 2468 O O . LYS B 1 9 ? 32.75 33.469 17.031 1 39.19 9 LYS B O 1
ATOM 2473 N N . SER B 1 10 ? 33.156 34.562 15.148 1 39.34 10 SER B N 1
ATOM 2474 C CA . SER B 1 10 ? 32.25 33.875 14.234 1 39.34 10 SER B CA 1
ATOM 2475 C C . SER B 1 10 ? 32.594 32.375 14.141 1 39.34 10 SER B C 1
ATOM 2477 O O . SER B 1 10 ? 33.719 32 13.805 1 39.34 10 SER B O 1
ATOM 2479 N N . ILE B 1 11 ? 32.469 31.625 15.18 1 41.16 11 ILE B N 1
ATOM 2480 C CA . ILE B 1 11 ? 32.562 30.172 15.016 1 41.16 11 ILE B CA 1
ATOM 2481 C C . ILE B 1 11 ? 32.25 29.812 13.562 1 41.16 11 ILE B C 1
ATOM 2483 O O . ILE B 1 11 ? 31.188 30.125 13.039 1 41.16 11 ILE B O 1
ATOM 2487 N N . SER B 1 12 ? 33.25 29.688 12.758 1 42.28 12 SER B N 1
ATOM 2488 C CA . SER B 1 12 ? 33.281 29.25 11.359 1 42.28 12 SER B CA 1
ATOM 2489 C C . SER B 1 12 ? 32.281 28.141 11.109 1 42.28 12 SER B C 1
ATOM 2491 O O . SER B 1 12 ? 32.281 27.109 11.773 1 42.28 12 SER B O 1
ATOM 2493 N N . ARG B 1 13 ? 30.984 28.453 10.938 1 46.56 13 ARG B N 1
ATOM 2494 C CA . ARG B 1 13 ? 29.953 27.609 10.367 1 46.56 13 ARG B CA 1
ATOM 2495 C C . ARG B 1 13 ? 30.531 26.688 9.297 1 46.56 13 ARG B C 1
ATOM 2497 O O . ARG B 1 13 ? 31.125 27.156 8.328 1 46.56 13 ARG B O 1
ATOM 2504 N N . THR B 1 14 ? 31.297 25.688 9.648 1 47.69 14 THR B N 1
ATOM 2505 C CA . THR B 1 14 ? 31.609 24.781 8.555 1 47.69 14 THR B CA 1
ATOM 2506 C C . THR B 1 14 ? 30.547 24.859 7.461 1 47.69 14 THR B C 1
ATOM 2508 O O . THR B 1 14 ? 29.359 24.641 7.723 1 47.69 14 THR B O 1
ATOM 2511 N N . PRO B 1 15 ? 30.875 25.562 6.395 1 48.25 15 PRO B N 1
ATOM 2512 C CA . PRO B 1 15 ? 29.891 25.828 5.348 1 48.25 15 PRO B CA 1
ATOM 2513 C C . PRO B 1 15 ? 29.109 24.578 4.93 1 48.25 15 PRO B C 1
ATOM 2515 O O . PRO B 1 15 ? 29.641 23.469 4.988 1 48.25 15 PRO B O 1
ATOM 2518 N N . TRP B 1 16 ? 27.891 24.641 5.148 1 48.75 16 TRP B N 1
ATOM 2519 C CA . TRP B 1 16 ? 26.938 23.641 4.691 1 48.75 16 TRP B CA 1
ATOM 2520 C C . TRP B 1 16 ? 27.406 23 3.391 1 48.75 16 TRP B C 1
ATOM 2522 O O . TRP B 1 16 ? 27.094 21.828 3.119 1 48.75 16 TRP B O 1
ATOM 2532 N N . SER B 1 17 ? 28.219 23.781 2.684 1 51.66 17 SER B N 1
ATOM 2533 C CA . SER B 1 17 ? 28.812 23.219 1.472 1 51.66 17 SER B CA 1
ATOM 2534 C C . SER B 1 17 ? 29.734 22.047 1.795 1 51.66 17 SER B C 1
ATOM 2536 O O . SER B 1 17 ? 29.812 21.078 1.042 1 51.66 17 SER B O 1
ATOM 2538 N N . THR B 1 18 ? 30.438 22.141 2.754 1 50.62 18 THR B N 1
ATOM 2539 C CA . THR B 1 18 ? 31.328 21.047 3.129 1 50.62 18 THR B CA 1
ATOM 2540 C C . THR B 1 18 ? 30.531 19.844 3.588 1 50.62 18 THR B C 1
ATOM 2542 O O . THR B 1 18 ? 30.859 18.703 3.234 1 50.62 18 THR B O 1
ATOM 2545 N N . VAL B 1 19 ? 29.562 20.094 4.355 1 51.25 19 VAL B N 1
ATOM 2546 C CA . VAL B 1 19 ? 28.719 18.984 4.797 1 51.25 19 VAL B CA 1
ATOM 2547 C C . VAL B 1 19 ? 28.031 18.344 3.594 1 51.25 19 VAL B C 1
ATOM 2549 O O . VAL B 1 19 ? 27.984 17.109 3.477 1 51.25 19 VAL B O 1
ATOM 2552 N N . MET B 1 20 ? 27.688 19.219 2.711 1 49.88 20 MET B N 1
ATOM 2553 C CA . MET B 1 20 ? 27.078 18.719 1.483 1 49.88 20 MET B CA 1
ATOM 2554 C C . MET B 1 20 ? 28.109 17.969 0.642 1 49.88 20 MET B C 1
ATOM 2556 O O . MET B 1 20 ? 27.781 16.969 -0.013 1 49.88 20 MET B O 1
ATOM 2560 N N . PHE B 1 21 ? 29.219 18.5 0.568 1 52.03 21 PHE B N 1
ATOM 2561 C CA . PHE B 1 21 ? 30.281 17.844 -0.193 1 52.03 21 PHE B CA 1
ATOM 2562 C C . PHE B 1 21 ? 30.547 16.438 0.339 1 52.03 21 PHE B C 1
ATOM 2564 O O . PHE B 1 21 ? 30.828 15.523 -0.434 1 52.03 21 PHE B O 1
ATOM 2571 N N . PHE B 1 22 ? 30.516 16.281 1.524 1 51.44 22 PHE B N 1
ATOM 2572 C CA . PHE B 1 22 ? 30.766 14.953 2.072 1 51.44 22 PHE B CA 1
ATOM 2573 C C . PHE B 1 22 ? 29.5 14.094 1.964 1 51.44 22 PHE B C 1
ATOM 2575 O O . PHE B 1 22 ? 29.594 12.867 1.849 1 51.44 22 PHE B O 1
ATOM 2582 N N . LEU B 1 23 ? 28.453 14.727 2.049 1 53.81 23 LEU B N 1
ATOM 2583 C CA . LEU B 1 23 ? 27.219 13.953 1.95 1 53.81 23 LEU B CA 1
ATOM 2584 C C . LEU B 1 23 ? 26.875 13.656 0.493 1 53.81 23 LEU B C 1
ATOM 2586 O O . LEU B 1 23 ? 26.172 12.688 0.2 1 53.81 23 LEU B O 1
ATOM 2590 N N . LEU B 1 24 ? 27.5 14.469 -0.374 1 53.81 24 LEU B N 1
ATOM 2591 C CA . LEU B 1 24 ? 27.203 14.367 -1.799 1 53.81 24 LEU B CA 1
ATOM 2592 C C . LEU B 1 24 ? 27.625 13.016 -2.354 1 53.81 24 LEU B C 1
ATOM 2594 O O . LEU B 1 24 ? 26.875 12.367 -3.08 1 53.81 24 LEU B O 1
ATOM 2598 N N . PRO B 1 25 ? 28.891 12.742 -2.176 1 52 25 PRO B N 1
ATOM 2599 C CA . PRO B 1 25 ? 29.219 11.43 -2.736 1 52 25 PRO B CA 1
ATOM 2600 C C . PRO B 1 25 ? 28.281 10.328 -2.25 1 52 25 PRO B C 1
ATOM 2602 O O . PRO B 1 25 ? 27.922 9.438 -3.025 1 52 25 PRO B O 1
ATOM 2605 N N . SER B 1 26 ? 28.031 10.43 -0.971 1 54.31 26 SER B N 1
ATOM 2606 C CA . SER B 1 26 ? 27.125 9.43 -0.416 1 54.31 26 SER B CA 1
ATOM 2607 C C . SER B 1 26 ? 25.734 9.547 -1.022 1 54.31 26 SER B C 1
ATOM 2609 O O . SER B 1 26 ? 25.078 8.531 -1.271 1 54.31 26 SER B O 1
ATOM 2611 N N . PHE B 1 27 ? 25.469 10.789 -1.309 1 59.78 27 PHE B N 1
ATOM 2612 C CA . PHE B 1 27 ? 24.156 10.992 -1.899 1 59.78 27 PHE B CA 1
ATOM 2613 C C . PHE B 1 27 ? 24.125 10.492 -3.34 1 59.78 27 PHE B C 1
ATOM 2615 O O . PHE B 1 27 ? 23.141 9.883 -3.773 1 59.78 27 PHE B O 1
ATOM 2622 N N . VAL B 1 28 ? 25.25 10.75 -4.02 1 58.69 28 VAL B N 1
ATOM 2623 C CA . VAL B 1 28 ? 25.328 10.281 -5.395 1 58.69 28 VAL B CA 1
ATOM 2624 C C . VAL B 1 28 ? 25.297 8.75 -5.422 1 58.69 28 VAL B C 1
ATOM 2626 O O . VAL B 1 28 ? 24.609 8.156 -6.25 1 58.69 28 VAL B O 1
ATOM 2629 N N . GLY B 1 29 ? 26.078 8.188 -4.512 1 59.41 29 GLY B N 1
ATOM 2630 C CA . GLY B 1 29 ? 26.047 6.738 -4.414 1 59.41 29 GLY B CA 1
ATOM 2631 C C . GLY B 1 29 ? 24.656 6.188 -4.133 1 59.41 29 GLY B C 1
ATOM 2632 O O . GLY B 1 29 ? 24.25 5.195 -4.738 1 59.41 29 GLY B O 1
ATOM 2633 N N . PHE B 1 30 ? 24.031 6.984 -3.416 1 63.09 30 PHE B N 1
ATOM 2634 C CA . PHE B 1 30 ? 22.703 6.543 -3.047 1 63.09 30 PHE B CA 1
ATOM 2635 C C . PHE B 1 30 ? 21.734 6.703 -4.219 1 63.09 30 PHE B C 1
ATOM 2637 O O . PHE B 1 30 ? 20.922 5.812 -4.488 1 63.09 30 PHE B O 1
ATOM 2644 N N . VAL B 1 31 ? 21.922 7.836 -4.859 1 67.06 31 VAL B N 1
ATOM 2645 C CA . VAL B 1 31 ? 21.078 8.07 -6.023 1 67.06 31 VAL B CA 1
ATOM 2646 C C . VAL B 1 31 ? 21.328 6.992 -7.074 1 67.06 31 VAL B C 1
ATOM 2648 O O . VAL B 1 31 ? 20.391 6.496 -7.703 1 67.06 31 VAL B O 1
ATOM 2651 N N . LEU B 1 32 ? 22.516 6.621 -7.145 1 64.75 32 LEU B N 1
ATOM 2652 C CA . LEU B 1 32 ? 22.859 5.578 -8.109 1 64.75 32 LEU B CA 1
ATOM 2653 C C . LEU B 1 32 ? 22.234 4.246 -7.711 1 64.75 32 LEU B C 1
ATOM 2655 O O . LEU B 1 32 ? 21.75 3.508 -8.57 1 64.75 32 LEU B O 1
ATOM 2659 N N . LEU B 1 33 ? 22.219 4.066 -6.477 1 70.12 33 LEU B N 1
ATOM 2660 C CA . LEU B 1 33 ? 21.625 2.812 -6.008 1 70.12 33 LEU B CA 1
ATOM 2661 C C . LEU B 1 33 ? 20.125 2.787 -6.246 1 70.12 33 LEU B C 1
ATOM 2663 O O . LEU B 1 33 ? 19.547 1.722 -6.48 1 70.12 33 LEU B O 1
ATOM 2667 N N . ILE B 1 34 ? 19.625 3.971 -6.34 1 75.5 34 ILE B N 1
ATOM 2668 C CA . ILE B 1 34 ? 18.188 4.07 -6.539 1 75.5 34 ILE B CA 1
ATOM 2669 C C . ILE B 1 34 ? 17.859 3.91 -8.023 1 75.5 34 ILE B C 1
ATOM 2671 O O . ILE B 1 34 ? 16.891 3.238 -8.383 1 75.5 34 ILE B O 1
ATOM 2675 N N . ILE B 1 35 ? 18.75 4.348 -8.859 1 78.31 35 ILE B N 1
ATOM 2676 C CA . ILE B 1 35 ? 18.438 4.457 -10.281 1 78.31 35 ILE B CA 1
ATOM 2677 C C . ILE B 1 35 ? 18.844 3.168 -10.992 1 78.31 35 ILE B C 1
ATOM 2679 O O . ILE B 1 35 ? 18.266 2.814 -12.023 1 78.31 35 ILE B O 1
ATOM 2683 N N . ILE B 1 36 ? 19.656 2.389 -10.43 1 75.06 36 ILE B N 1
ATOM 2684 C CA . ILE B 1 36 ? 20.266 1.238 -11.094 1 75.06 36 ILE B CA 1
ATOM 2685 C C . ILE B 1 36 ? 19.188 0.205 -11.414 1 75.06 36 ILE B C 1
ATOM 2687 O O . ILE B 1 36 ? 19.078 -0.254 -12.555 1 75.06 36 ILE B O 1
ATOM 2691 N N . PRO B 1 37 ? 18.328 -0.153 -10.453 1 74.75 37 PRO B N 1
ATOM 2692 C CA . PRO B 1 37 ? 17.297 -1.138 -10.805 1 74.75 37 PRO B CA 1
ATOM 2693 C C . PRO B 1 37 ? 16.359 -0.643 -11.898 1 74.75 37 PRO B C 1
ATOM 2695 O O . PRO B 1 37 ? 15.883 -1.438 -12.719 1 74.75 37 PRO B O 1
ATOM 2698 N N . LEU B 1 38 ? 16.156 0.57 -11.898 1 81.81 38 LEU B N 1
ATOM 2699 C CA . LEU B 1 38 ? 15.297 1.164 -12.922 1 81.81 38 LEU B CA 1
ATOM 2700 C C . LEU B 1 38 ? 15.953 1.074 -14.297 1 81.81 38 LEU B C 1
ATOM 2702 O O . LEU B 1 38 ? 15.289 0.744 -15.281 1 81.81 38 LEU B O 1
ATOM 2706 N N . LEU B 1 39 ? 17.234 1.367 -14.297 1 82.38 39 LEU B N 1
ATOM 2707 C CA . LEU B 1 39 ? 17.969 1.284 -15.547 1 82.38 39 LEU B CA 1
ATOM 2708 C C . LEU B 1 39 ? 18.031 -0.154 -16.047 1 82.38 39 LEU B C 1
ATOM 2710 O O . LEU B 1 39 ? 17.984 -0.396 -17.266 1 82.38 39 LEU B O 1
ATOM 2714 N N . MET B 1 40 ? 18.047 -0.976 -15.211 1 76.5 40 MET B N 1
ATOM 2715 C CA . MET B 1 40 ? 18.094 -2.387 -15.594 1 76.5 40 MET B CA 1
ATOM 2716 C C . MET B 1 40 ? 16.766 -2.834 -16.172 1 76.5 40 MET B C 1
ATOM 2718 O O . MET B 1 40 ? 16.719 -3.604 -17.141 1 76.5 40 MET B O 1
ATOM 2722 N N . ALA B 1 41 ? 15.695 -2.439 -15.523 1 82.38 41 ALA B N 1
ATOM 2723 C CA . ALA B 1 41 ? 14.383 -2.73 -16.078 1 82.38 41 ALA B CA 1
ATOM 2724 C C . ALA B 1 41 ? 14.258 -2.18 -17.5 1 82.38 41 ALA B C 1
ATOM 2726 O O . ALA B 1 41 ? 13.719 -2.846 -18.391 1 82.38 41 ALA B O 1
ATOM 2727 N N . PHE B 1 42 ? 14.836 -1.047 -17.688 1 89.81 42 PHE B N 1
ATOM 2728 C CA . PHE B 1 42 ? 14.836 -0.452 -19.016 1 89.81 42 PHE B CA 1
ATOM 2729 C C . PHE B 1 42 ? 15.68 -1.273 -19.984 1 89.81 42 PHE B C 1
ATOM 2731 O O . PHE B 1 42 ? 15.305 -1.479 -21.141 1 89.81 42 PHE B O 1
ATOM 2738 N N . GLY B 1 43 ? 16.812 -1.727 -19.516 1 89.25 43 GLY B N 1
ATOM 2739 C CA . GLY B 1 43 ? 17.672 -2.572 -20.328 1 89.25 43 GLY B CA 1
ATOM 2740 C C . GLY B 1 43 ? 17.016 -3.881 -20.734 1 89.25 43 GLY B C 1
ATOM 2741 O O . GLY B 1 43 ? 17.125 -4.309 -21.875 1 89.25 43 GLY B O 1
ATOM 2742 N N . LEU B 1 44 ? 16.312 -4.449 -19.828 1 89.81 44 LEU B N 1
ATOM 2743 C CA . LEU B 1 44 ? 15.617 -5.703 -20.094 1 89.81 44 LEU B CA 1
ATOM 2744 C C . LEU B 1 44 ? 14.5 -5.5 -21.125 1 89.81 44 LEU B C 1
ATOM 2746 O O . LEU B 1 44 ? 14.195 -6.406 -21.906 1 89.81 44 LEU B O 1
ATOM 2750 N N . SER B 1 45 ? 13.898 -4.34 -21.109 1 95.5 45 SER B N 1
ATOM 2751 C CA . SER B 1 45 ? 12.742 -4.055 -21.953 1 95.5 45 SER B CA 1
ATOM 2752 C C . SER B 1 45 ? 13.117 -4.055 -23.422 1 95.5 45 SER B C 1
ATOM 2754 O O . SER B 1 45 ? 12.242 -4.156 -24.297 1 95.5 45 SER B O 1
ATOM 2756 N N . VAL B 1 46 ? 14.438 -3.932 -23.734 1 96.5 46 VAL B N 1
ATOM 2757 C CA . VAL B 1 46 ? 14.859 -3.893 -25.125 1 96.5 46 VAL B CA 1
ATOM 2758 C C . VAL B 1 46 ? 15.516 -5.219 -25.5 1 96.5 46 VAL B C 1
ATOM 2760 O O . VAL B 1 46 ? 16.25 -5.293 -26.484 1 96.5 46 VAL B O 1
ATOM 2763 N N . THR B 1 47 ? 15.242 -6.258 -24.703 1 94.5 47 THR B N 1
ATOM 2764 C CA . THR B 1 47 ? 15.758 -7.594 -24.969 1 94.5 47 THR B CA 1
ATOM 2765 C C . THR B 1 47 ? 14.625 -8.617 -25.031 1 94.5 47 THR B C 1
ATOM 2767 O O . THR B 1 47 ? 13.477 -8.297 -24.719 1 94.5 47 THR B O 1
ATOM 2770 N N . ASN B 1 48 ? 15 -9.828 -25.531 1 94.5 48 ASN B N 1
ATOM 2771 C CA . ASN B 1 48 ? 14.062 -10.945 -25.516 1 94.5 48 ASN B CA 1
ATOM 2772 C C . ASN B 1 48 ? 14.383 -11.93 -24.391 1 94.5 48 ASN B C 1
ATOM 2774 O O . ASN B 1 48 ? 14.219 -13.141 -24.562 1 94.5 48 ASN B O 1
ATOM 2778 N N . TYR B 1 49 ? 14.781 -11.375 -23.281 1 89.94 49 TYR B N 1
ATOM 2779 C CA . TYR B 1 49 ? 15.18 -12.188 -22.141 1 89.94 49 TYR B CA 1
ATOM 2780 C C . TYR B 1 49 ? 14.016 -13.055 -21.656 1 89.94 49 TYR B C 1
ATOM 2782 O O . TYR B 1 49 ? 12.906 -12.562 -21.453 1 89.94 49 TYR B O 1
ATOM 2790 N N . THR B 1 50 ? 14.328 -14.375 -21.531 1 88.88 50 THR B N 1
ATOM 2791 C CA . THR B 1 50 ? 13.32 -15.328 -21.078 1 88.88 50 THR B CA 1
ATOM 2792 C C . THR B 1 50 ? 13.766 -16.031 -19.797 1 88.88 50 THR B C 1
ATOM 2794 O O . THR B 1 50 ? 13.125 -16.984 -19.344 1 88.88 50 THR B O 1
ATOM 2797 N N . GLY B 1 51 ? 14.773 -15.562 -19.156 1 81.5 51 GLY B N 1
ATOM 2798 C CA . GLY B 1 51 ? 15.266 -16.188 -17.938 1 81.5 51 GLY B CA 1
ATOM 2799 C C . GLY B 1 51 ? 16.5 -17.047 -18.156 1 81.5 51 GLY B C 1
ATOM 2800 O O . GLY B 1 51 ? 17.219 -17.375 -17.203 1 81.5 51 GLY B O 1
ATOM 2801 N N . GLY B 1 52 ? 16.812 -17.359 -19.391 1 77.88 52 GLY B N 1
ATOM 2802 C CA . GLY B 1 52 ? 17.984 -18.156 -19.734 1 77.88 52 GLY B CA 1
ATOM 2803 C C . GLY B 1 52 ? 19.188 -17.312 -20.094 1 77.88 52 GLY B C 1
ATOM 2804 O O . GLY B 1 52 ? 19.094 -16.078 -20.156 1 77.88 52 GLY B O 1
ATOM 2805 N N . PRO B 1 53 ? 20.234 -17.953 -20.188 1 76.88 53 PRO B N 1
ATOM 2806 C CA . PRO B 1 53 ? 21.5 -17.25 -20.453 1 76.88 53 PRO B CA 1
ATOM 2807 C C . PRO B 1 53 ? 21.547 -16.609 -21.828 1 76.88 53 PRO B C 1
ATOM 2809 O O . PRO B 1 53 ? 22.297 -15.664 -22.047 1 76.88 53 PRO B O 1
ATOM 2812 N N . ASN B 1 54 ? 20.734 -17.094 -22.703 1 80.75 54 ASN B N 1
ATOM 2813 C CA . ASN B 1 54 ? 20.797 -16.578 -24.062 1 80.75 54 ASN B CA 1
ATOM 2814 C C . ASN B 1 54 ? 19.688 -15.57 -24.328 1 80.75 54 ASN B C 1
ATOM 2816 O O . ASN B 1 54 ? 18.516 -15.883 -24.188 1 80.75 54 ASN B O 1
ATOM 2820 N N . PHE B 1 55 ? 20.094 -14.281 -24.469 1 84.94 55 PHE B N 1
ATOM 2821 C CA . PHE B 1 55 ? 19.125 -13.266 -24.891 1 84.94 55 PHE B CA 1
ATOM 2822 C C . PHE B 1 55 ? 19.781 -12.234 -25.812 1 84.94 55 PHE B C 1
ATOM 2824 O O . PHE B 1 55 ? 21.016 -12.156 -25.875 1 84.94 55 PHE B O 1
ATOM 2831 N N . SER B 1 56 ? 18.953 -11.609 -26.719 1 92.38 56 SER B N 1
ATOM 2832 C CA . SER B 1 56 ? 19.453 -10.656 -27.703 1 92.38 56 SER B CA 1
ATOM 2833 C C . SER B 1 56 ? 18.75 -9.312 -27.578 1 92.38 56 SER B C 1
ATOM 2835 O O . SER B 1 56 ? 17.656 -9.227 -27.016 1 92.38 56 SER B O 1
ATOM 2837 N N . PHE B 1 57 ? 19.5 -8.367 -28.078 1 94.94 57 PHE B N 1
ATOM 2838 C CA . PHE B 1 57 ? 18.906 -7.031 -28.188 1 94.94 57 PHE B CA 1
ATOM 2839 C C . PHE B 1 57 ? 17.859 -6.988 -29.297 1 94.94 57 PHE B C 1
ATOM 2841 O O . PHE B 1 57 ? 18.125 -7.402 -30.422 1 94.94 57 PHE B O 1
ATOM 2848 N N . VAL B 1 58 ? 16.641 -6.543 -28.969 1 96.44 58 VAL B N 1
ATOM 2849 C CA . VAL B 1 58 ? 15.562 -6.547 -29.938 1 96.44 58 VAL B CA 1
ATOM 2850 C C . VAL B 1 58 ? 15.062 -5.121 -30.172 1 96.44 58 VAL B C 1
ATOM 2852 O O . VAL B 1 58 ? 14.023 -4.91 -30.797 1 96.44 58 VAL B O 1
ATOM 2855 N N . GLY B 1 59 ? 15.75 -4.16 -29.594 1 95.75 59 GLY B N 1
ATOM 2856 C CA . GLY B 1 59 ? 15.367 -2.768 -29.766 1 95.75 59 GLY B CA 1
ATOM 2857 C C . GLY B 1 59 ? 13.992 -2.453 -29.203 1 95.75 59 GLY B C 1
ATOM 2858 O O . GLY B 1 59 ? 13.703 -2.775 -28.047 1 95.75 59 GLY B O 1
ATOM 2859 N N . LEU B 1 60 ? 13.164 -1.879 -30.141 1 97.25 60 LEU B N 1
ATOM 2860 C CA . LEU B 1 60 ? 11.867 -1.406 -29.672 1 97.25 60 LEU B CA 1
ATOM 2861 C C . LEU B 1 60 ? 10.773 -2.414 -30 1 97.25 60 LEU B C 1
ATOM 2863 O O . LEU B 1 60 ? 9.586 -2.098 -29.891 1 97.25 60 LEU B O 1
ATOM 2867 N N . ARG B 1 61 ? 11.109 -3.596 -30.234 1 97.38 61 ARG B N 1
ATOM 2868 C CA . ARG B 1 61 ? 10.164 -4.621 -30.656 1 97.38 61 ARG B CA 1
ATOM 2869 C C . ARG B 1 61 ? 9.148 -4.906 -29.547 1 97.38 61 ARG B C 1
ATOM 2871 O O . ARG B 1 61 ? 7.957 -5.07 -29.812 1 97.38 61 ARG B O 1
ATOM 2878 N N . ASN B 1 62 ? 9.633 -4.953 -28.312 1 98 62 ASN B N 1
ATOM 2879 C CA . ASN B 1 62 ? 8.727 -5.199 -27.188 1 98 62 ASN B CA 1
ATOM 2880 C C . ASN B 1 62 ? 7.703 -4.082 -27.047 1 98 62 ASN B C 1
ATOM 2882 O O . ASN B 1 62 ? 6.551 -4.336 -26.688 1 98 62 ASN B O 1
ATOM 2886 N N . TYR B 1 63 ? 8.102 -2.926 -27.359 1 98.12 63 TYR B N 1
ATOM 2887 C CA . TYR B 1 63 ? 7.203 -1.784 -27.266 1 98.12 63 TYR B CA 1
ATOM 2888 C C . TYR B 1 63 ? 6.176 -1.799 -28.391 1 98.12 63 TYR B C 1
ATOM 2890 O O . TYR B 1 63 ? 5 -1.507 -28.172 1 98.12 63 TYR B O 1
ATOM 2898 N N . VAL B 1 64 ? 6.617 -2.109 -29.5 1 97.81 64 VAL B N 1
ATOM 2899 C CA . VAL B 1 64 ? 5.699 -2.236 -30.625 1 97.81 64 VAL B CA 1
ATOM 2900 C C . VAL B 1 64 ? 4.668 -3.324 -30.328 1 97.81 64 VAL B C 1
ATOM 2902 O O . VAL B 1 64 ? 3.475 -3.139 -30.578 1 97.81 64 VAL B O 1
ATOM 2905 N N . LEU B 1 65 ? 5.113 -4.379 -29.781 1 97.12 65 LEU B N 1
ATOM 2906 C CA . LEU B 1 65 ? 4.219 -5.469 -29.406 1 97.12 65 LEU B CA 1
ATOM 2907 C C . LEU B 1 65 ? 3.205 -5.004 -28.359 1 97.12 65 LEU B C 1
ATOM 2909 O O . LEU B 1 65 ? 2.02 -5.328 -28.469 1 97.12 65 LEU B O 1
ATOM 2913 N N . ALA B 1 66 ? 3.648 -4.34 -27.438 1 97.38 66 ALA B N 1
ATOM 2914 C CA . ALA B 1 66 ? 2.766 -3.846 -26.375 1 97.38 66 ALA B CA 1
ATOM 2915 C C . ALA B 1 66 ? 1.673 -2.949 -26.953 1 97.38 66 ALA B C 1
ATOM 2917 O O . ALA B 1 66 ? 0.494 -3.111 -26.625 1 97.38 66 ALA B O 1
ATOM 2918 N N . PHE B 1 67 ? 2 -2.033 -27.906 1 97.56 67 PHE B N 1
ATOM 2919 C CA . PHE B 1 67 ? 1.057 -1.036 -28.391 1 97.56 67 PHE B CA 1
ATOM 2920 C C . PHE B 1 67 ? 0.18 -1.618 -29.5 1 97.56 67 PHE B C 1
ATOM 2922 O O . PHE B 1 67 ? -0.807 -1.001 -29.906 1 97.56 67 PHE B O 1
ATOM 2929 N N . THR B 1 68 ? 0.448 -2.822 -29.891 1 97 68 THR B N 1
ATOM 2930 C CA . THR B 1 68 ? -0.374 -3.477 -30.906 1 97 68 THR B CA 1
ATOM 2931 C C . THR B 1 68 ? -1.134 -4.656 -30.312 1 97 68 THR B C 1
ATOM 2933 O O . THR B 1 68 ? -1.989 -5.25 -30.969 1 97 68 THR B O 1
ATOM 2936 N N . SER B 1 69 ? -0.852 -5.004 -29.078 1 96.44 69 SER B N 1
ATOM 2937 C CA . SER B 1 69 ? -1.511 -6.117 -28.391 1 96.44 69 SER B CA 1
ATOM 2938 C C . SER B 1 69 ? -2.871 -5.699 -27.844 1 96.44 69 SER B C 1
ATOM 2940 O O . SER B 1 69 ? -2.951 -4.855 -26.953 1 96.44 69 SER B O 1
ATOM 2942 N N . PRO B 1 70 ? -3.904 -6.375 -28.328 1 95.69 70 PRO B N 1
ATOM 2943 C CA . PRO B 1 70 ? -5.223 -6.074 -27.781 1 95.69 70 PRO B CA 1
ATOM 2944 C C . PRO B 1 70 ? -5.328 -6.422 -26.297 1 95.69 70 PRO B C 1
ATOM 2946 O O . PRO B 1 70 ? -6.074 -5.773 -25.547 1 95.69 70 PRO B O 1
ATOM 2949 N N . VAL B 1 71 ? -4.512 -7.348 -25.906 1 94.5 71 VAL B N 1
ATOM 2950 C CA . VAL B 1 71 ? -4.547 -7.773 -24.5 1 94.5 71 VAL B CA 1
ATOM 2951 C C . VAL B 1 71 ? -3.967 -6.68 -23.609 1 94.5 71 VAL B C 1
ATOM 2953 O O . VAL B 1 71 ? -4.582 -6.289 -22.625 1 94.5 71 VAL B O 1
ATOM 2956 N N . PHE B 1 72 ? -2.857 -6.172 -24.047 1 97.25 72 PHE B N 1
ATOM 2957 C CA . PHE B 1 72 ? -2.219 -5.133 -23.25 1 97.25 72 PHE B CA 1
ATOM 2958 C C . PHE B 1 72 ? -3.051 -3.854 -23.266 1 97.25 72 PHE B C 1
ATOM 2960 O O . PHE B 1 72 ? -3.289 -3.252 -22.219 1 97.25 72 PHE B O 1
ATOM 2967 N N . LEU B 1 73 ? -3.521 -3.473 -24.391 1 97.62 73 LEU B N 1
ATOM 2968 C CA . LEU B 1 73 ? -4.332 -2.264 -24.484 1 97.62 73 LEU B CA 1
ATOM 2969 C C . LEU B 1 73 ? -5.633 -2.416 -23.719 1 97.62 73 LEU B C 1
ATOM 2971 O O . LEU B 1 73 ? -6.121 -1.454 -23.109 1 97.62 73 LEU B O 1
ATOM 2975 N N . GLY B 1 74 ? -6.176 -3.623 -23.766 1 96.25 74 GLY B N 1
ATOM 2976 C CA . GLY B 1 74 ? -7.344 -3.908 -22.953 1 96.25 74 GLY B CA 1
ATOM 2977 C C . GLY B 1 74 ? -7.07 -3.789 -21.469 1 96.25 74 GLY B C 1
ATOM 2978 O O . GLY B 1 74 ? -7.898 -3.268 -20.719 1 96.25 74 GLY B O 1
ATOM 2979 N N . SER B 1 75 ? -5.902 -4.27 -21.047 1 96.88 75 SER B N 1
ATOM 2980 C CA . SER B 1 75 ? -5.535 -4.184 -19.641 1 96.88 75 SER B CA 1
ATOM 2981 C C . SER B 1 75 ? -5.348 -2.734 -19.203 1 96.88 75 SER B C 1
ATOM 2983 O O . SER B 1 75 ? -5.645 -2.381 -18.062 1 96.88 75 SER B O 1
ATOM 2985 N N . LEU B 1 76 ? -4.84 -1.891 -20.125 1 98.06 76 LEU B N 1
ATOM 2986 C CA . LEU B 1 76 ? -4.719 -0.465 -19.844 1 98.06 76 LEU B CA 1
ATOM 2987 C C . LEU B 1 76 ? -6.094 0.165 -19.625 1 98.06 76 LEU B C 1
ATOM 2989 O O . LEU B 1 76 ? -6.277 0.971 -18.719 1 98.06 76 LEU B O 1
ATOM 2993 N N . TRP B 1 77 ? -7.008 -0.236 -20.406 1 97.62 77 TRP B N 1
ATOM 2994 C CA . TRP B 1 77 ? -8.359 0.306 -20.312 1 97.62 77 TRP B CA 1
ATOM 2995 C C . TRP B 1 77 ? -9.031 -0.123 -19.016 1 97.62 77 TRP B C 1
ATOM 2997 O O . TRP B 1 77 ? -9.664 0.688 -18.344 1 97.62 77 TRP B O 1
ATOM 3007 N N . VAL B 1 78 ? -8.883 -1.354 -18.688 1 97 78 VAL B N 1
ATOM 3008 C CA . VAL B 1 78 ? -9.438 -1.874 -17.438 1 97 78 VAL B CA 1
ATOM 3009 C C . VAL B 1 78 ? -8.805 -1.145 -16.25 1 97 78 VAL B C 1
ATOM 3011 O O . VAL B 1 78 ? -9.508 -0.753 -15.32 1 97 78 VAL B O 1
ATOM 3014 N N . THR B 1 79 ? -7.527 -0.921 -16.344 1 98.31 79 THR B N 1
ATOM 3015 C CA . THR B 1 79 ? -6.816 -0.22 -15.289 1 98.31 79 THR B CA 1
ATOM 3016 C C . THR B 1 79 ? -7.312 1.217 -15.156 1 98.31 79 THR B C 1
ATOM 3018 O O . THR B 1 79 ? -7.52 1.713 -14.047 1 98.31 79 THR B O 1
ATOM 3021 N N . LEU B 1 80 ? -7.516 1.842 -16.281 1 98.38 80 LEU B N 1
ATOM 3022 C CA . LEU B 1 80 ? -8 3.217 -16.266 1 98.38 80 LEU B CA 1
ATOM 3023 C C . LEU B 1 80 ? -9.383 3.297 -15.609 1 98.38 80 LEU B C 1
ATOM 3025 O O . LEU B 1 80 ? -9.648 4.203 -14.82 1 98.38 80 LEU B O 1
ATOM 3029 N N . LYS B 1 81 ? -10.25 2.371 -15.969 1 98.12 81 LYS B N 1
ATOM 3030 C CA . LYS B 1 81 ? -11.555 2.314 -15.328 1 98.12 81 LYS B CA 1
ATOM 3031 C C . LYS B 1 81 ? -11.422 2.125 -13.82 1 98.12 81 LYS B C 1
ATOM 3033 O O . LYS B 1 81 ? -12.086 2.812 -13.039 1 98.12 81 LYS B O 1
ATOM 3038 N N . TYR B 1 82 ? -10.562 1.245 -13.453 1 98.25 82 TYR B N 1
ATOM 3039 C CA . TYR B 1 82 ? -10.305 1 -12.039 1 98.25 82 TYR B CA 1
ATOM 3040 C C . TYR B 1 82 ? -9.844 2.271 -11.336 1 98.25 82 TYR B C 1
ATOM 3042 O O . TYR B 1 82 ? -10.367 2.639 -10.289 1 98.25 82 TYR B O 1
ATOM 3050 N N . VAL B 1 83 ? -8.883 2.951 -11.938 1 98.69 83 VAL B N 1
ATOM 3051 C CA . VAL B 1 83 ? -8.281 4.137 -11.336 1 98.69 83 VAL B CA 1
ATOM 3052 C C . VAL B 1 83 ? -9.336 5.223 -11.156 1 98.69 83 VAL B C 1
ATOM 3054 O O . VAL B 1 83 ? -9.477 5.797 -10.07 1 98.69 83 VAL B O 1
ATOM 3057 N N . VAL B 1 84 ? -10.102 5.48 -12.148 1 98.44 84 VAL B N 1
ATOM 3058 C CA . VAL B 1 84 ? -11.07 6.566 -12.133 1 98.44 84 VAL B CA 1
ATOM 3059 C C . VAL B 1 84 ? -12.117 6.312 -11.047 1 98.44 84 VAL B C 1
ATOM 3061 O O . VAL B 1 84 ? -12.375 7.184 -10.211 1 98.44 84 VAL B O 1
ATOM 3064 N N . PHE B 1 85 ? -12.609 5.145 -10.984 1 98.44 85 PHE B N 1
ATOM 3065 C CA . PHE B 1 85 ? -13.703 4.867 -10.062 1 98.44 85 PHE B CA 1
ATOM 3066 C C . PHE B 1 85 ? -13.18 4.633 -8.648 1 98.44 85 PHE B C 1
ATOM 3068 O O . PHE B 1 85 ? -13.75 5.125 -7.68 1 98.44 85 PHE B O 1
ATOM 3075 N N . ALA B 1 86 ? -12.117 3.891 -8.516 1 98.5 86 ALA B N 1
ATOM 3076 C CA . ALA B 1 86 ? -11.578 3.607 -7.188 1 98.5 86 ALA B CA 1
ATOM 3077 C C . ALA B 1 86 ? -11.102 4.887 -6.508 1 98.5 86 ALA B C 1
ATOM 3079 O O . ALA B 1 86 ? -11.383 5.113 -5.332 1 98.5 86 ALA B O 1
ATOM 3080 N N . VAL B 1 87 ? -10.383 5.703 -7.254 1 98.56 87 VAL B N 1
ATOM 3081 C CA . VAL B 1 87 ? -9.828 6.93 -6.684 1 98.56 87 VAL B CA 1
ATOM 3082 C C . VAL B 1 87 ? -10.961 7.879 -6.305 1 98.56 87 VAL B C 1
ATOM 3084 O O . VAL B 1 87 ? -10.977 8.43 -5.203 1 98.56 87 VAL B O 1
ATOM 3087 N N . SER B 1 88 ? -11.93 8.062 -7.18 1 98.44 88 SER B N 1
ATOM 3088 C CA . SER B 1 88 ? -13.039 8.977 -6.945 1 98.44 88 SER B CA 1
ATOM 3089 C C . SER B 1 88 ? -13.852 8.555 -5.73 1 98.44 88 SER B C 1
ATOM 3091 O O . SER B 1 88 ? -14.133 9.367 -4.848 1 98.44 88 SER B O 1
ATOM 3093 N N . LEU B 1 89 ? -14.141 7.316 -5.66 1 97.81 89 LEU B N 1
ATOM 3094 C CA . LEU B 1 89 ? -14.977 6.824 -4.566 1 97.81 89 LEU B CA 1
ATOM 3095 C C . LEU B 1 89 ? -14.195 6.812 -3.254 1 97.81 89 LEU B C 1
ATOM 3097 O O . LEU B 1 89 ? -14.742 7.164 -2.203 1 97.81 89 LEU B O 1
ATOM 3101 N N . GLN B 1 90 ? -12.992 6.418 -3.314 1 97.62 90 GLN B N 1
ATOM 3102 C CA . GLN B 1 90 ? -12.156 6.359 -2.119 1 97.62 90 GLN B CA 1
ATOM 3103 C C . GLN B 1 90 ? -12.016 7.738 -1.479 1 97.62 90 GLN B C 1
ATOM 3105 O O . GLN B 1 90 ? -12.172 7.883 -0.265 1 97.62 90 GLN B O 1
ATOM 3110 N N . LEU B 1 91 ? -11.703 8.75 -2.305 1 98.12 91 LEU B N 1
ATOM 3111 C CA . LEU B 1 91 ? -11.492 10.094 -1.778 1 98.12 91 LEU B CA 1
ATOM 3112 C C . LEU B 1 91 ? -12.812 10.734 -1.366 1 98.12 91 LEU B C 1
ATOM 3114 O O . LEU B 1 91 ? -12.859 11.508 -0.408 1 98.12 91 LEU B O 1
ATOM 3118 N N . PHE B 1 92 ? -13.852 10.352 -2.084 1 97.25 92 PHE B N 1
ATOM 3119 C CA . PHE B 1 92 ? -15.172 10.844 -1.708 1 97.2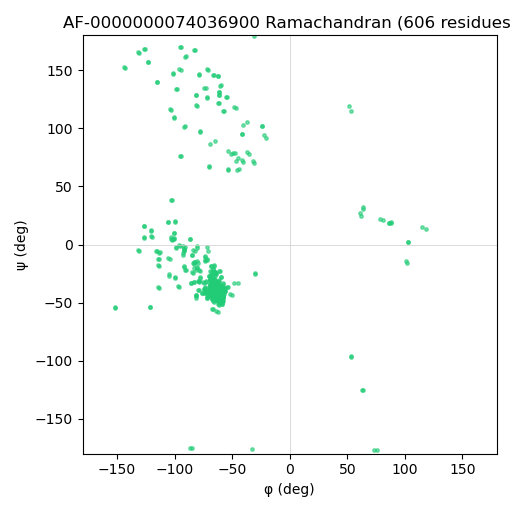5 92 PHE B CA 1
ATOM 3120 C C . PHE B 1 92 ? -15.547 10.375 -0.308 1 97.25 92 PHE B C 1
ATOM 3122 O O . PHE B 1 92 ? -15.898 11.18 0.552 1 97.25 92 PHE B O 1
ATOM 3129 N N . PHE B 1 93 ? -15.438 9.109 -0.055 1 94.31 93 PHE B N 1
ATOM 3130 C CA . PHE B 1 93 ? -15.797 8.562 1.25 1 94.31 93 PHE B CA 1
ATOM 3131 C C . PHE B 1 93 ? -14.82 9.031 2.32 1 94.31 93 PHE B C 1
ATOM 3133 O O . PHE B 1 93 ? -15.219 9.344 3.441 1 94.31 93 PHE B O 1
ATOM 3140 N N . ALA B 1 94 ? -13.555 9.07 1.953 1 97.38 94 ALA B N 1
ATOM 3141 C CA . ALA B 1 94 ? -12.555 9.523 2.912 1 97.38 94 ALA B CA 1
ATOM 3142 C C . ALA B 1 94 ? -12.852 10.945 3.385 1 97.38 94 ALA B C 1
ATOM 3144 O O . ALA B 1 94 ? -12.859 11.211 4.586 1 97.38 94 ALA B O 1
ATOM 3145 N N . LEU B 1 95 ? -13.109 11.844 2.43 1 96.75 95 LEU B N 1
ATOM 3146 C CA . LEU B 1 95 ? -13.383 13.234 2.756 1 96.75 95 LEU B CA 1
ATOM 3147 C C . LEU B 1 95 ? -14.695 13.367 3.521 1 96.75 95 LEU B C 1
ATOM 3149 O O . LEU B 1 95 ? -14.766 14.07 4.531 1 96.75 95 LEU B O 1
ATOM 3153 N N . ALA B 1 96 ? -15.711 12.656 3.064 1 93.38 96 ALA B N 1
ATOM 3154 C CA . ALA B 1 96 ? -17.016 12.719 3.707 1 93.38 96 ALA B CA 1
ATOM 3155 C C . ALA B 1 96 ? -16.938 12.297 5.172 1 93.38 96 ALA B C 1
ATOM 3157 O O . ALA B 1 96 ? -17.375 13.031 6.059 1 93.38 96 ALA B O 1
ATOM 3158 N N . PHE B 1 97 ? -16.281 11.211 5.441 1 91.56 97 PHE B N 1
ATOM 3159 C CA . PHE B 1 97 ? -16.25 10.703 6.809 1 91.56 97 PHE B CA 1
ATOM 3160 C C . PHE B 1 97 ? -15.25 11.5 7.652 1 91.56 97 PHE B C 1
ATOM 3162 O O . PHE B 1 97 ? -15.438 11.641 8.859 1 91.56 97 PHE B O 1
ATOM 3169 N N . ALA B 1 98 ? -14.211 12.047 6.992 1 95.06 98 ALA B N 1
ATOM 3170 C CA . ALA B 1 98 ? -13.305 12.914 7.738 1 95.06 98 ALA B CA 1
ATOM 3171 C C . ALA B 1 98 ? -14.031 14.156 8.258 1 95.06 98 ALA B C 1
ATOM 3173 O O . ALA B 1 98 ? -13.883 14.531 9.422 1 95.06 98 ALA B O 1
ATOM 3174 N N . VAL B 1 99 ? -14.812 14.758 7.434 1 92.25 99 VAL B N 1
ATOM 3175 C CA . VAL B 1 99 ? -15.531 15.977 7.805 1 92.25 99 VAL B CA 1
ATOM 3176 C C . VAL B 1 99 ? -16.578 15.656 8.875 1 92.25 99 VAL B C 1
ATOM 3178 O O . VAL B 1 99 ? -16.719 16.406 9.852 1 92.25 99 VAL B O 1
ATOM 3181 N N . ILE B 1 100 ? -17.219 14.508 8.742 1 87.94 100 ILE B N 1
ATOM 3182 C CA . ILE B 1 100 ? -18.25 14.109 9.68 1 87.94 100 ILE B CA 1
ATOM 3183 C C . ILE B 1 100 ? -17.625 13.82 11.047 1 87.94 100 ILE B C 1
ATOM 3185 O O . ILE B 1 100 ? -18.141 14.25 12.078 1 87.94 100 ILE B O 1
ATOM 3189 N N . LEU B 1 101 ? -16.516 13.211 11.031 1 89.56 101 LEU B N 1
ATOM 3190 C CA . LEU B 1 101 ? -15.93 12.734 12.281 1 89.56 101 LEU B CA 1
ATOM 3191 C C . LEU B 1 101 ? -14.992 13.781 12.875 1 89.56 101 LEU B C 1
ATOM 3193 O O . LEU B 1 101 ? -14.398 13.562 13.938 1 89.56 101 LEU B O 1
ATOM 3197 N N . ASN B 1 102 ? -14.828 14.805 12.117 1 89.38 102 ASN B N 1
ATOM 3198 C CA . ASN B 1 102 ? -14.031 15.906 12.648 1 89.38 102 ASN B CA 1
ATOM 3199 C C . ASN B 1 102 ? -14.805 16.688 13.711 1 89.38 102 ASN B C 1
ATOM 3201 O O . ASN B 1 102 ? -14.203 17.438 14.492 1 89.38 102 ASN B O 1
ATOM 3205 N N . ARG B 1 103 ? -15.984 16.469 13.773 1 79.44 103 ARG B N 1
ATOM 3206 C CA . ARG B 1 103 ? -16.812 17.172 14.75 1 79.44 103 ARG B CA 1
ATOM 3207 C C . ARG B 1 103 ? -16.656 16.562 16.141 1 79.44 103 ARG B C 1
ATOM 3209 O O . ARG B 1 103 ? -16.219 15.414 16.266 1 79.44 103 ARG B O 1
ATOM 3216 N N . LYS B 1 104 ? -16.734 17.406 17.109 1 73.75 104 LYS B N 1
ATOM 3217 C CA . LYS B 1 104 ? -16.578 16.953 18.484 1 73.75 104 LYS B CA 1
ATOM 3218 C C . LYS B 1 104 ? -17.781 16.125 18.922 1 73.75 104 LYS B C 1
ATOM 3220 O O . LYS B 1 104 ? -18.719 16.641 19.547 1 73.75 104 LYS B O 1
ATOM 3225 N N . LEU B 1 105 ? -17.922 14.977 18.328 1 72.12 105 LEU B N 1
ATOM 3226 C CA . LEU B 1 105 ? -19 14.078 18.719 1 72.12 105 LEU B CA 1
ATOM 3227 C C . LEU B 1 105 ? -18.469 12.969 19.625 1 72.12 105 LEU B C 1
ATOM 3229 O O . LEU B 1 105 ? -17.297 12.625 19.578 1 72.12 105 LEU B O 1
ATOM 3233 N N . ARG B 1 106 ? -19.391 12.555 20.578 1 76.5 106 ARG B N 1
ATOM 3234 C CA . ARG B 1 106 ? -19.078 11.422 21.438 1 76.5 106 ARG B CA 1
ATOM 3235 C C . ARG B 1 106 ? -18.875 10.148 20.609 1 76.5 106 ARG B C 1
ATOM 3237 O O . ARG B 1 106 ? -19.688 9.836 19.734 1 76.5 106 ARG B O 1
ATOM 3244 N N . GLY B 1 107 ? -17.781 9.508 20.672 1 80.69 107 GLY B N 1
ATOM 3245 C CA . GLY B 1 107 ? -17.562 8.227 20.031 1 80.69 107 GLY B CA 1
ATOM 3246 C C . GLY B 1 107 ? -16.75 8.336 18.75 1 80.69 107 GLY B C 1
ATOM 3247 O O . GLY B 1 107 ? -16.625 7.355 18 1 80.69 107 GLY B O 1
ATOM 3248 N N . ASN B 1 108 ? -16.328 9.523 18.422 1 83.44 108 ASN B N 1
ATOM 3249 C CA . ASN B 1 108 ? -15.594 9.758 17.188 1 83.44 108 ASN B CA 1
ATOM 3250 C C . ASN B 1 108 ? -14.391 8.828 17.062 1 83.44 108 ASN B C 1
ATOM 3252 O O . ASN B 1 108 ? -14.133 8.273 15.984 1 83.44 108 ASN B O 1
ATOM 3256 N N . ASN B 1 109 ? -13.844 8.625 18.141 1 83.69 109 ASN B N 1
ATOM 3257 C CA . ASN B 1 109 ? -12.664 7.77 18.109 1 83.69 109 ASN B CA 1
ATOM 3258 C C . ASN B 1 109 ? -13.023 6.324 17.781 1 83.69 109 ASN B C 1
ATOM 3260 O O . ASN B 1 109 ? -12.281 5.641 17.062 1 83.69 109 ASN B O 1
ATOM 3264 N N . PHE B 1 110 ? -14.18 5.941 18.266 1 84.94 110 PHE B N 1
ATOM 3265 C CA . PHE B 1 110 ? -14.656 4.594 17.969 1 84.94 110 PHE B CA 1
ATOM 3266 C C . PHE B 1 110 ? -14.938 4.434 16.484 1 84.94 110 PHE B C 1
ATOM 3268 O O . PHE B 1 110 ? -14.492 3.469 15.859 1 84.94 110 PHE B O 1
ATOM 3275 N N . PHE B 1 111 ? -15.60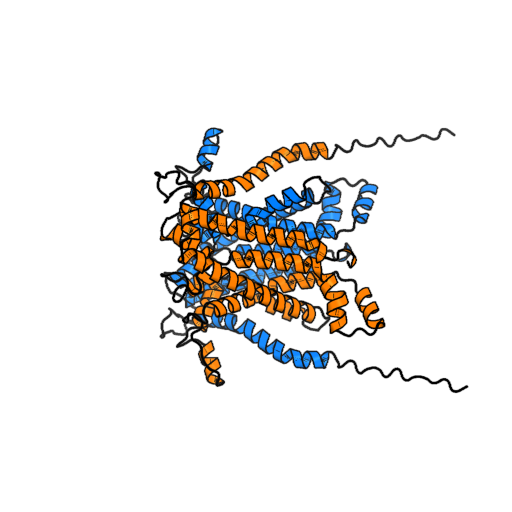2 5.395 15.906 1 85.94 111 PHE B N 1
ATOM 3276 C CA . PHE B 1 111 ? -15.977 5.309 14.5 1 85.94 111 PHE B CA 1
ATOM 3277 C C . PHE B 1 111 ? -14.75 5.426 13.602 1 85.94 111 PHE B C 1
ATOM 3279 O O . PHE B 1 111 ? -14.664 4.758 12.57 1 85.94 111 PHE B O 1
ATOM 3286 N N . ARG B 1 112 ? -13.82 6.227 13.984 1 89.12 112 ARG B N 1
ATOM 3287 C CA . ARG B 1 112 ? -12.578 6.332 13.234 1 89.12 112 ARG B CA 1
ATOM 3288 C C . ARG B 1 112 ? -11.844 4.992 13.203 1 89.12 112 ARG B C 1
ATOM 3290 O O . ARG B 1 112 ? -11.32 4.594 12.156 1 89.12 112 ARG B O 1
ATOM 3297 N N . GLY B 1 113 ? -11.883 4.309 14.344 1 89.19 113 GLY B N 1
ATOM 3298 C CA . GLY B 1 113 ? -11.25 3.002 14.43 1 89.19 113 GLY B CA 1
ATOM 3299 C C . GLY B 1 113 ? -11.938 1.95 13.578 1 89.19 113 GLY B C 1
ATOM 3300 O O . GLY B 1 113 ? -11.273 1.17 12.891 1 89.19 113 GLY B O 1
ATOM 3301 N N . VAL B 1 114 ? -13.227 1.969 13.578 1 88.5 114 VAL B N 1
ATOM 3302 C CA . VAL B 1 114 ? -14.016 0.987 12.836 1 88.5 114 VAL B CA 1
ATOM 3303 C C . VAL B 1 114 ? -13.797 1.178 11.336 1 88.5 114 VAL B C 1
ATOM 3305 O O . VAL B 1 114 ? -13.602 0.206 10.602 1 88.5 114 VAL B O 1
ATOM 3308 N N . ILE B 1 115 ? -13.812 2.42 10.945 1 91.06 115 ILE B N 1
ATOM 3309 C CA . ILE B 1 115 ? -13.672 2.725 9.523 1 91.06 115 ILE B CA 1
ATOM 3310 C C . ILE B 1 115 ? -12.25 2.414 9.062 1 91.06 115 ILE B C 1
ATOM 3312 O O . ILE B 1 115 ? -12.039 1.993 7.926 1 91.06 115 ILE B O 1
ATOM 3316 N N . PHE B 1 116 ? -11.344 2.494 9.984 1 93 116 PHE B N 1
ATOM 3317 C CA . PHE B 1 116 ? -9.938 2.252 9.664 1 93 116 PHE B CA 1
ATOM 3318 C C . PHE B 1 116 ? -9.633 0.761 9.688 1 93 116 PHE B C 1
ATOM 3320 O O . PHE B 1 116 ? -8.641 0.318 9.094 1 93 116 PHE B O 1
ATOM 3327 N N . LEU B 1 117 ? -10.414 -0.076 10.234 1 92.19 117 LEU B N 1
ATOM 3328 C CA . LEU B 1 117 ? -10.164 -1.483 10.523 1 92.19 117 LEU B CA 1
ATOM 3329 C C . LEU B 1 117 ? -9.883 -2.26 9.242 1 92.19 117 LEU B C 1
ATOM 3331 O O . LEU B 1 117 ? -8.961 -3.08 9.195 1 92.19 117 LEU B O 1
ATOM 3335 N N . PRO B 1 118 ? -10.609 -2.053 8.141 1 93.56 118 PRO B N 1
ATOM 3336 C CA . PRO B 1 118 ? -10.336 -2.803 6.91 1 93.56 118 PRO B CA 1
ATOM 3337 C C . PRO B 1 118 ? -8.922 -2.592 6.391 1 93.56 118 PRO B C 1
ATOM 3339 O O . PRO B 1 118 ? -8.352 -3.484 5.758 1 93.56 118 PRO B O 1
ATOM 3342 N N . ASN B 1 119 ? -8.398 -1.407 6.723 1 94.12 119 ASN B N 1
ATOM 3343 C CA . ASN B 1 119 ? -7.059 -1.075 6.25 1 94.12 119 ASN B CA 1
ATOM 3344 C C . ASN B 1 119 ? -5.996 -1.939 6.926 1 94.12 119 ASN B C 1
ATOM 3346 O O . ASN B 1 119 ? -4.887 -2.086 6.41 1 94.12 119 ASN B O 1
ATOM 3350 N N . VAL B 1 120 ? -6.34 -2.537 8.023 1 93.62 120 VAL B N 1
ATOM 3351 C CA . VAL B 1 120 ? -5.379 -3.299 8.812 1 93.62 120 VAL B CA 1
ATOM 3352 C C . VAL B 1 120 ? -5.398 -4.762 8.375 1 93.62 120 VAL B C 1
ATOM 3354 O O . VAL B 1 120 ? -4.543 -5.551 8.789 1 93.62 120 VAL B O 1
ATOM 3357 N N . ILE B 1 121 ? -6.258 -5.105 7.484 1 93.69 121 ILE B N 1
ATOM 3358 C CA . ILE B 1 121 ? -6.395 -6.48 7.027 1 93.69 121 ILE B CA 1
ATOM 3359 C C . ILE B 1 121 ? -5.637 -6.664 5.711 1 93.69 121 ILE B C 1
ATOM 3361 O O . ILE B 1 121 ? -5.723 -5.82 4.816 1 93.69 121 ILE B O 1
ATOM 3365 N N . ALA B 1 122 ? -4.875 -7.734 5.637 1 93 122 ALA B N 1
ATOM 3366 C CA . ALA B 1 122 ? -4.148 -8.023 4.402 1 93 122 ALA B CA 1
ATOM 3367 C C . ALA B 1 122 ? -5.109 -8.266 3.244 1 93 122 ALA B C 1
ATOM 3369 O O . ALA B 1 122 ? -6.164 -8.875 3.418 1 93 122 ALA B O 1
ATOM 3370 N N . SER B 1 123 ? -4.691 -7.848 2.104 1 92.94 123 SER B N 1
ATOM 3371 C CA . SER B 1 123 ? -5.547 -7.961 0.926 1 92.94 123 SER B CA 1
ATOM 3372 C C . SER B 1 123 ? -5.848 -9.422 0.601 1 92.94 123 SER B C 1
ATOM 3374 O O . SER B 1 123 ? -6.938 -9.742 0.115 1 92.94 123 SER B O 1
ATOM 3376 N N . VAL B 1 124 ? -4.914 -10.297 0.855 1 90.5 124 VAL B N 1
ATOM 3377 C CA . VAL B 1 124 ? -5.121 -11.719 0.604 1 90.5 124 VAL B CA 1
ATOM 3378 C C . VAL B 1 124 ? -6.262 -12.242 1.478 1 90.5 124 VAL B C 1
ATOM 3380 O O . VAL B 1 124 ? -7.145 -12.953 0.995 1 90.5 124 VAL B O 1
ATOM 3383 N N . ALA B 1 125 ? -6.219 -11.836 2.723 1 91.25 125 ALA B N 1
ATOM 3384 C CA . ALA B 1 125 ? -7.273 -12.242 3.652 1 91.25 125 ALA B CA 1
ATOM 3385 C C . ALA B 1 125 ? -8.617 -11.648 3.246 1 91.25 125 ALA B C 1
ATOM 3387 O O . ALA B 1 125 ? -9.648 -12.32 3.332 1 91.25 125 ALA B O 1
ATOM 3388 N N . ILE B 1 126 ? -8.547 -10.453 2.801 1 92.25 126 ILE B N 1
ATOM 3389 C CA . ILE B 1 126 ? -9.766 -9.789 2.348 1 92.25 126 ILE B CA 1
ATOM 3390 C C . ILE B 1 126 ? -10.312 -10.5 1.112 1 92.25 126 ILE B C 1
ATOM 3392 O O . ILE B 1 126 ? -11.516 -10.766 1.02 1 92.25 126 ILE B O 1
ATOM 3396 N N . GLY B 1 127 ? -9.43 -10.781 0.214 1 90.44 127 GLY B N 1
ATOM 3397 C CA . GLY B 1 127 ? -9.852 -11.5 -0.979 1 90.44 127 GLY B CA 1
ATOM 3398 C C . GLY B 1 127 ? -10.5 -12.836 -0.671 1 90.44 127 GLY B C 1
ATOM 3399 O O . GLY B 1 127 ? -11.531 -13.18 -1.26 1 90.44 127 GLY B O 1
ATOM 3400 N N . LEU B 1 128 ? -9.961 -13.523 0.241 1 86.88 128 LEU B N 1
ATOM 3401 C CA . LEU B 1 128 ? -10.508 -14.812 0.668 1 86.88 128 LEU B CA 1
ATOM 3402 C C . LEU B 1 128 ? -11.906 -14.648 1.235 1 86.88 128 LEU B C 1
ATOM 3404 O O . LEU B 1 128 ? -12.828 -15.367 0.841 1 86.88 128 LEU B O 1
ATOM 3408 N N . ALA B 1 129 ? -12.055 -13.719 2.107 1 87.56 129 ALA B N 1
ATOM 3409 C CA . ALA B 1 129 ? -13.336 -13.508 2.766 1 87.56 129 ALA B CA 1
ATOM 3410 C C . ALA B 1 129 ? -14.414 -13.117 1.757 1 87.56 129 ALA B C 1
ATOM 3412 O O . ALA B 1 129 ? -15.516 -13.664 1.768 1 87.56 129 ALA B O 1
ATOM 3413 N N . PHE B 1 130 ? -14.062 -12.281 0.848 1 90.31 130 PHE B N 1
ATOM 3414 C CA . PHE B 1 130 ? -15.062 -11.773 -0.083 1 90.31 130 PHE B CA 1
ATOM 3415 C C . PHE B 1 130 ? -15.359 -12.797 -1.17 1 90.31 130 PHE B C 1
ATOM 3417 O O . PHE B 1 130 ? -16.469 -12.836 -1.706 1 90.31 130 PHE B O 1
ATOM 3424 N N . MET B 1 131 ? -14.406 -13.57 -1.516 1 87.56 131 MET B N 1
ATOM 3425 C CA . MET B 1 131 ? -14.68 -14.625 -2.484 1 87.56 131 MET B CA 1
ATOM 3426 C C . MET B 1 131 ? -15.75 -15.578 -1.965 1 87.56 131 MET B C 1
ATOM 3428 O O . MET B 1 131 ? -16.594 -16.047 -2.73 1 87.56 131 MET B O 1
ATOM 3432 N N . VAL B 1 132 ? -15.742 -15.805 -0.727 1 81.94 132 VAL B N 1
ATOM 3433 C CA . VAL B 1 132 ? -16.703 -16.719 -0.131 1 81.94 132 VAL B CA 1
ATOM 3434 C C . VAL B 1 132 ? -18.047 -16.016 0.039 1 81.94 132 VAL B C 1
ATOM 3436 O O . VAL B 1 132 ? -19.094 -16.594 -0.277 1 81.94 132 VAL B O 1
ATOM 3439 N N . VAL B 1 133 ? -18.016 -14.805 0.411 1 82.81 133 VAL B N 1
ATOM 3440 C CA . VAL B 1 133 ? -19.234 -14.031 0.674 1 82.81 133 VAL B CA 1
ATOM 3441 C C . VAL B 1 133 ? -19.969 -13.773 -0.636 1 82.81 133 VAL B C 1
ATOM 3443 O O . VAL B 1 133 ? -21.203 -13.734 -0.664 1 82.81 133 VAL B O 1
ATOM 3446 N N . LEU B 1 134 ? -19.219 -13.68 -1.69 1 88.31 134 LEU B N 1
ATOM 3447 C CA . LEU B 1 134 ? -19.797 -13.227 -2.951 1 88.31 134 LEU B CA 1
ATOM 3448 C C . LEU B 1 134 ? -20.078 -14.406 -3.873 1 88.31 134 LEU B C 1
ATOM 3450 O O . LEU B 1 134 ? -20.484 -14.211 -5.027 1 88.31 134 LEU B O 1
ATOM 3454 N N . GLU B 1 135 ? -19.859 -15.547 -3.316 1 86.25 135 GLU B N 1
ATOM 3455 C CA . GLU B 1 135 ? -20.172 -16.719 -4.129 1 86.25 135 GLU B CA 1
ATOM 3456 C C . GLU B 1 135 ? -21.609 -16.688 -4.613 1 86.25 135 GLU B C 1
ATOM 3458 O O . GLU B 1 135 ? -22.531 -16.5 -3.816 1 86.25 135 GLU B O 1
ATOM 3463 N N . PRO B 1 136 ? -21.812 -16.828 -5.891 1 87.19 136 PRO B N 1
ATOM 3464 C CA . PRO B 1 136 ? -23.125 -16.578 -6.473 1 87.19 136 PRO B CA 1
ATOM 3465 C C . PRO B 1 136 ? -24.188 -17.562 -5.984 1 87.19 136 PRO B C 1
ATOM 3467 O O . PRO B 1 136 ? -25.359 -17.219 -5.867 1 87.19 136 PRO B O 1
ATOM 3470 N N . ASN B 1 137 ? -23.844 -18.766 -5.711 1 85.25 137 ASN B N 1
ATOM 3471 C CA . ASN B 1 137 ? -24.828 -19.797 -5.406 1 85.25 137 ASN B CA 1
ATOM 3472 C C . ASN B 1 137 ? -25.016 -19.969 -3.9 1 85.25 137 ASN B C 1
ATOM 3474 O O . ASN B 1 137 ? -26.141 -20.125 -3.418 1 85.25 137 ASN B O 1
ATOM 3478 N N . THR B 1 138 ? -24.016 -19.859 -3.16 1 80.19 138 THR B N 1
ATOM 3479 C CA . THR B 1 138 ? -24.094 -20.188 -1.745 1 80.19 138 THR B CA 1
ATOM 3480 C C . THR B 1 138 ? -23.594 -19.031 -0.882 1 80.19 138 THR B C 1
ATOM 3482 O O . THR B 1 138 ? -23.547 -19.141 0.345 1 80.19 138 THR B O 1
ATOM 3485 N N . GLY B 1 139 ? -23.297 -17.922 -1.508 1 82.81 139 GLY B N 1
ATOM 3486 C CA . GLY B 1 139 ? -22.703 -16.812 -0.769 1 82.81 139 GLY B CA 1
ATOM 3487 C C . GLY B 1 139 ? -23.688 -16.141 0.17 1 82.81 139 GLY B C 1
ATOM 3488 O O . GLY B 1 139 ? -24.891 -16.078 -0.115 1 82.81 139 GLY B O 1
ATOM 3489 N N . MET B 1 140 ? -23.188 -15.609 1.225 1 78.81 140 MET B N 1
ATOM 3490 C CA . MET B 1 140 ? -23.984 -14.992 2.271 1 78.81 140 MET B CA 1
ATOM 3491 C C . MET B 1 140 ? -24.656 -13.719 1.766 1 78.81 140 MET B C 1
ATOM 3493 O O . MET B 1 140 ? -25.766 -13.398 2.164 1 78.81 140 MET B O 1
ATOM 3497 N N . LEU B 1 141 ? -23.938 -13.07 0.898 1 82.5 141 LEU B N 1
ATOM 3498 C CA . LEU B 1 141 ? -24.5 -11.805 0.443 1 82.5 141 LEU B CA 1
ATOM 3499 C C . LEU B 1 141 ? -25.766 -12.031 -0.382 1 82.5 141 LEU B C 1
ATOM 3501 O O . LEU B 1 141 ? -26.766 -11.352 -0.178 1 82.5 141 LEU B O 1
ATOM 3505 N N . ASN B 1 142 ? -25.656 -12.906 -1.244 1 87.12 142 ASN B N 1
ATOM 3506 C CA . ASN B 1 142 ? -26.844 -13.211 -2.037 1 87.12 142 ASN B CA 1
ATOM 3507 C C . ASN B 1 142 ? -27.969 -13.773 -1.171 1 87.12 142 ASN B C 1
ATOM 3509 O O . ASN B 1 142 ? -29.156 -13.531 -1.437 1 87.12 142 ASN B O 1
ATOM 3513 N N . GLN B 1 143 ? -27.656 -14.492 -0.172 1 83.81 143 GLN B N 1
ATOM 3514 C CA . GLN B 1 143 ? -28.672 -14.992 0.754 1 83.81 143 GLN B CA 1
ATOM 3515 C C . GLN B 1 143 ? -29.344 -13.852 1.497 1 83.81 143 GLN B C 1
ATOM 3517 O O . GLN B 1 143 ? -30.562 -13.844 1.656 1 83.81 143 GLN B O 1
ATOM 3522 N N . LEU B 1 144 ? -28.562 -12.953 1.897 1 80.25 144 LEU B N 1
ATOM 3523 C CA . LEU B 1 144 ? -29.094 -11.789 2.6 1 80.25 144 LEU B CA 1
ATOM 3524 C C . LEU B 1 144 ? -29.953 -10.945 1.67 1 80.25 144 LEU B C 1
ATOM 3526 O O . LEU B 1 144 ? -31.031 -10.477 2.062 1 80.25 144 LEU B O 1
ATOM 3530 N N . LEU B 1 145 ? -29.422 -10.703 0.488 1 85.44 145 LEU B N 1
ATOM 3531 C CA . LEU B 1 145 ? -30.188 -9.945 -0.494 1 85.44 145 LEU B CA 1
ATOM 3532 C C . LEU B 1 145 ? -31.516 -10.633 -0.812 1 85.44 145 LEU B C 1
ATOM 3534 O O . LEU B 1 145 ? -32.562 -9.984 -0.865 1 85.44 145 LEU B O 1
ATOM 3538 N N . GLY B 1 146 ? -31.469 -11.875 -1.015 1 88.56 146 GLY B N 1
ATOM 3539 C CA . GLY B 1 146 ? -32.656 -12.648 -1.264 1 88.56 146 GLY B CA 1
ATOM 3540 C C . GLY B 1 146 ? -33.656 -12.594 -0.116 1 88.56 146 GLY B C 1
ATOM 3541 O O . GLY B 1 146 ? -34.875 -12.5 -0.336 1 88.56 146 GLY B O 1
ATOM 3542 N N . ALA B 1 147 ? -33.188 -12.578 1.029 1 88.31 147 ALA B N 1
ATOM 3543 C CA . ALA B 1 147 ? -34.031 -12.578 2.221 1 88.31 147 ALA B CA 1
ATOM 3544 C C . ALA B 1 147 ? -34.812 -11.281 2.332 1 88.31 147 ALA B C 1
ATOM 3546 O O . ALA B 1 147 ? -35.938 -11.266 2.859 1 88.31 147 ALA B O 1
ATOM 3547 N N . ILE B 1 148 ? -34.25 -10.242 1.815 1 88.12 148 ILE B N 1
ATOM 3548 C CA . ILE B 1 148 ? -34.938 -8.969 1.936 1 88.12 148 ILE B CA 1
ATOM 3549 C C . ILE B 1 148 ? -35.594 -8.617 0.604 1 88.12 148 ILE B C 1
ATOM 3551 O O . ILE B 1 148 ? -36 -7.469 0.387 1 88.12 148 ILE B O 1
ATOM 3555 N N . GLY B 1 149 ? -35.531 -9.477 -0.319 1 91.06 149 GLY B N 1
ATOM 3556 C CA . GLY B 1 149 ? -36.281 -9.336 -1.562 1 91.06 149 GLY B CA 1
ATOM 3557 C C . GLY B 1 149 ? -35.531 -8.555 -2.623 1 91.06 149 GLY B C 1
ATOM 3558 O O . GLY B 1 149 ? -36.125 -8.016 -3.551 1 91.06 149 GLY B O 1
ATOM 3559 N N . LEU B 1 150 ? -34.312 -8.438 -2.488 1 90 150 LEU B N 1
ATOM 3560 C CA . LEU B 1 150 ? -33.5 -7.746 -3.48 1 90 150 LEU B CA 1
ATOM 3561 C C . LEU B 1 150 ? -32.875 -8.734 -4.469 1 90 150 LEU B C 1
ATOM 3563 O O . LEU B 1 150 ? -32.688 -9.906 -4.137 1 90 150 LEU B O 1
ATOM 3567 N N . PRO B 1 151 ? -32.656 -8.242 -5.656 1 91.12 151 PRO B N 1
ATOM 3568 C CA . PRO B 1 151 ? -32.062 -9.148 -6.645 1 91.12 151 PRO B CA 1
ATOM 3569 C C . PRO B 1 151 ? -30.641 -9.547 -6.281 1 91.12 151 PRO B C 1
ATOM 3571 O O . PRO B 1 151 ? -29.891 -8.75 -5.711 1 91.12 151 PRO B O 1
ATOM 3574 N N . THR B 1 152 ? -30.312 -10.812 -6.652 1 89.62 152 THR B N 1
ATOM 3575 C CA . THR B 1 152 ? -28.953 -11.32 -6.449 1 89.62 152 THR B CA 1
ATOM 3576 C C . THR B 1 152 ? -28.094 -11.047 -7.672 1 89.62 152 THR B C 1
ATOM 3578 O O . THR B 1 152 ? -28.594 -10.602 -8.703 1 89.62 152 THR B O 1
ATOM 3581 N N . ALA B 1 153 ? -26.844 -11.109 -7.465 1 89.75 153 ALA B N 1
ATOM 3582 C CA . ALA B 1 153 ? -25.891 -10.859 -8.547 1 89.75 153 ALA B CA 1
ATOM 3583 C C . ALA B 1 153 ? -24.844 -11.961 -8.617 1 89.75 153 ALA B C 1
ATOM 3585 O O . ALA B 1 153 ? -24.766 -12.812 -7.73 1 89.75 153 ALA B O 1
ATOM 3586 N N . ARG B 1 154 ? -24.125 -12.008 -9.734 1 91.5 154 ARG B N 1
ATOM 3587 C CA . ARG B 1 154 ? -23.031 -12.969 -9.898 1 91.5 154 ARG B CA 1
ATOM 3588 C C . ARG B 1 154 ? -21.703 -12.359 -9.484 1 91.5 154 ARG B C 1
ATOM 3590 O O . ARG B 1 154 ? -20.688 -13.062 -9.406 1 91.5 154 ARG B O 1
ATOM 3597 N N . TRP B 1 155 ? -21.625 -11.141 -9.203 1 92.38 155 TRP B N 1
ATOM 3598 C CA . TRP B 1 155 ? -20.531 -10.391 -8.594 1 92.38 155 TRP B CA 1
ATOM 3599 C C . TRP B 1 155 ? -19.219 -10.625 -9.352 1 92.38 155 TRP B C 1
ATOM 3601 O O . TRP B 1 155 ? -19.047 -10.141 -10.469 1 92.38 155 TRP B O 1
ATOM 3611 N N . LEU B 1 156 ? -18.391 -11.539 -8.875 1 90.5 156 LEU B N 1
ATOM 3612 C CA . LEU B 1 156 ? -17.078 -11.773 -9.461 1 90.5 156 LEU B CA 1
ATOM 3613 C C . LEU B 1 156 ? -17.188 -12.695 -10.672 1 90.5 156 LEU B C 1
ATOM 3615 O O . LEU B 1 156 ? -16.266 -12.766 -11.484 1 90.5 156 LEU B O 1
ATOM 3619 N N . ALA B 1 157 ? -18.312 -13.352 -10.805 1 88.5 157 ALA B N 1
ATOM 3620 C CA . ALA B 1 157 ? -18.453 -14.375 -11.828 1 88.5 157 ALA B CA 1
ATOM 3621 C C . ALA B 1 157 ? -19.031 -13.789 -13.117 1 88.5 157 ALA B C 1
ATOM 3623 O O . ALA B 1 157 ? -19.156 -14.484 -14.125 1 88.5 157 ALA B O 1
ATOM 3624 N N . SER B 1 158 ? -19.312 -12.5 -13.07 1 90.56 158 SER B N 1
ATOM 3625 C CA . SER B 1 158 ? -19.859 -11.836 -14.242 1 90.56 158 SER B CA 1
ATOM 3626 C C . SER B 1 158 ? -18.906 -10.781 -14.789 1 90.56 158 SER B C 1
ATOM 3628 O O . SER B 1 158 ? -18.297 -10.039 -14.023 1 90.56 158 SER B O 1
ATOM 3630 N N . GLU B 1 159 ? -18.844 -10.742 -16.109 1 89.88 159 GLU B N 1
ATOM 3631 C CA . GLU B 1 159 ? -17.984 -9.773 -16.781 1 89.88 159 GLU B CA 1
ATOM 3632 C C . GLU B 1 159 ? -18.406 -8.344 -16.453 1 89.88 159 GLU B C 1
ATOM 3634 O O . GLU B 1 159 ? -17.547 -7.469 -16.281 1 89.88 159 GLU B O 1
ATOM 3639 N N . ASP B 1 160 ? -19.641 -8.141 -16.219 1 91.25 160 ASP B N 1
ATOM 3640 C CA . ASP B 1 160 ? -20.172 -6.789 -16.062 1 91.25 160 ASP B CA 1
ATOM 3641 C C . ASP B 1 160 ? -20 -6.297 -14.625 1 91.25 160 ASP B C 1
ATOM 3643 O O . ASP B 1 160 ? -19.906 -5.09 -14.383 1 91.25 160 ASP B O 1
ATOM 3647 N N . THR B 1 161 ? -19.891 -7.234 -13.711 1 92.88 161 THR B N 1
ATOM 3648 C CA . THR B 1 161 ? -19.922 -6.793 -12.32 1 92.88 161 THR B CA 1
ATOM 3649 C C . THR B 1 161 ? -18.578 -7.047 -11.648 1 92.88 161 THR B C 1
ATOM 3651 O O . THR B 1 161 ? -18.297 -6.512 -10.57 1 92.88 161 THR B O 1
ATOM 3654 N N . ALA B 1 162 ? -17.719 -7.812 -12.273 1 94.25 162 ALA B N 1
ATOM 3655 C CA . ALA B 1 162 ? -16.484 -8.266 -11.633 1 94.25 162 ALA B CA 1
ATOM 3656 C C . ALA B 1 162 ? -15.602 -7.09 -11.25 1 94.25 162 ALA B C 1
ATOM 3658 O O . ALA B 1 162 ? -15.188 -6.961 -10.094 1 94.25 162 ALA B O 1
ATOM 3659 N N . LEU B 1 163 ? -15.383 -6.211 -12.211 1 95.69 163 LEU B N 1
ATOM 3660 C CA . LEU B 1 163 ? -14.5 -5.082 -11.938 1 95.69 163 LEU B CA 1
ATOM 3661 C C . LEU B 1 163 ? -15.109 -4.152 -10.891 1 95.69 163 LEU B C 1
ATOM 3663 O O . LEU B 1 163 ? -14.414 -3.697 -9.984 1 95.69 163 LEU B O 1
ATOM 3667 N N . GLY B 1 164 ? -16.391 -3.893 -11.016 1 96.44 164 GLY B N 1
ATOM 3668 C CA . GLY B 1 164 ? -17.078 -3.059 -10.039 1 96.44 164 GLY B CA 1
ATOM 3669 C C . GLY B 1 164 ? -17.016 -3.623 -8.633 1 96.44 164 GLY B C 1
ATOM 3670 O O . GLY B 1 164 ? -16.891 -2.875 -7.66 1 96.44 164 GLY B O 1
ATOM 3671 N N . THR B 1 165 ? -17.109 -4.906 -8.562 1 94.62 165 THR B N 1
ATOM 3672 C CA . THR B 1 165 ? -17.047 -5.582 -7.27 1 94.62 165 THR B CA 1
ATOM 3673 C C . THR B 1 165 ? -15.672 -5.406 -6.641 1 94.62 165 THR B C 1
ATOM 3675 O O . THR B 1 165 ? -15.562 -5.059 -5.465 1 94.62 165 THR B O 1
ATOM 3678 N N . ILE B 1 166 ? -14.648 -5.582 -7.426 1 95.38 166 ILE B N 1
ATOM 3679 C CA . ILE B 1 166 ? -13.281 -5.434 -6.93 1 95.38 166 ILE B CA 1
ATOM 3680 C C . ILE B 1 166 ? -13.047 -3.988 -6.488 1 95.38 166 ILE B C 1
ATOM 3682 O O . ILE B 1 166 ? -12.445 -3.744 -5.445 1 95.38 166 ILE B O 1
ATOM 3686 N N . ILE B 1 167 ? -13.555 -3.041 -7.273 1 97.69 167 ILE B N 1
ATOM 3687 C CA . ILE B 1 167 ? -13.43 -1.628 -6.934 1 97.69 167 ILE B CA 1
ATOM 3688 C C . ILE B 1 167 ? -14.117 -1.354 -5.598 1 97.69 167 ILE B C 1
ATOM 3690 O O . ILE B 1 167 ? -13.555 -0.681 -4.73 1 97.69 167 ILE B O 1
ATOM 3694 N N . GLY B 1 168 ? -15.289 -1.902 -5.43 1 95.12 168 GLY B N 1
ATOM 3695 C CA . GLY B 1 168 ? -16.016 -1.725 -4.18 1 95.12 168 GLY B CA 1
ATOM 3696 C C . GLY B 1 168 ? -15.25 -2.242 -2.975 1 95.12 168 GLY B C 1
ATOM 3697 O O . GLY B 1 168 ? -15.172 -1.57 -1.943 1 95.12 168 GLY B O 1
ATOM 3698 N N . VAL B 1 169 ? -14.688 -3.438 -3.129 1 93.75 169 VAL B N 1
ATOM 3699 C CA . VAL B 1 169 ? -13.93 -4.047 -2.043 1 93.75 169 VAL B CA 1
ATOM 3700 C C . VAL B 1 169 ? -12.672 -3.223 -1.758 1 93.75 169 VAL B C 1
ATOM 3702 O O . VAL B 1 169 ? -12.328 -2.986 -0.598 1 93.75 169 VAL B O 1
ATOM 3705 N N . SER B 1 170 ? -12.008 -2.76 -2.801 1 96.62 170 SER B N 1
ATOM 3706 C CA . SER B 1 170 ? -10.805 -1.946 -2.66 1 96.62 170 SER B CA 1
ATOM 3707 C C . SER B 1 170 ? -11.109 -0.636 -1.94 1 96.62 170 SER B C 1
ATOM 3709 O O . SER B 1 170 ? -10.359 -0.223 -1.054 1 96.62 170 SER B O 1
ATOM 3711 N N . VAL B 1 171 ? -12.172 0.005 -2.344 1 96.56 171 VAL B N 1
ATOM 3712 C CA . VAL B 1 171 ? -12.562 1.264 -1.72 1 96.56 171 VAL B CA 1
ATOM 3713 C C . VAL B 1 171 ? -12.891 1.029 -0.247 1 96.56 171 VAL B C 1
ATOM 3715 O O . VAL B 1 171 ? -12.445 1.779 0.623 1 96.56 171 VAL B O 1
ATOM 3718 N N . TRP B 1 172 ? -13.617 -0.012 -0.019 1 93.88 172 TRP B N 1
ATOM 3719 C CA . TRP B 1 172 ? -13.961 -0.392 1.347 1 93.88 172 TRP B CA 1
ATOM 3720 C C . TRP B 1 172 ? -12.703 -0.585 2.191 1 93.88 172 TRP B C 1
ATOM 3722 O O . TRP B 1 172 ? -12.641 -0.125 3.334 1 93.88 172 TRP B O 1
ATOM 3732 N N . GLN B 1 173 ? -11.773 -1.125 1.668 1 94.69 173 GLN B N 1
ATOM 3733 C CA . GLN B 1 173 ? -10.555 -1.461 2.398 1 94.69 173 GLN B CA 1
ATOM 3734 C C . GLN B 1 173 ? -9.711 -0.218 2.662 1 94.69 173 GLN B C 1
ATOM 3736 O O . GLN B 1 173 ? -9.094 -0.09 3.725 1 94.69 173 GLN B O 1
ATOM 3741 N N . ASN B 1 174 ? -9.719 0.753 1.761 1 96.06 174 ASN B N 1
ATOM 3742 C CA . ASN B 1 174 ? -8.602 1.695 1.752 1 96.06 174 ASN B CA 1
ATOM 3743 C C . ASN B 1 174 ? -9.055 3.1 2.143 1 96.06 174 ASN B C 1
ATOM 3745 O O . ASN B 1 174 ? -8.227 3.943 2.498 1 96.06 174 ASN B O 1
ATOM 3749 N N . PHE B 1 175 ? -10.336 3.434 2.092 1 96.06 175 PHE B N 1
ATOM 3750 C CA . PHE B 1 175 ? -10.711 4.836 2.236 1 96.06 175 PHE B CA 1
ATOM 3751 C C . PHE B 1 175 ? -10.445 5.324 3.656 1 96.06 175 PHE B C 1
ATOM 3753 O O . PHE B 1 175 ? -10.227 6.516 3.877 1 96.06 175 PHE B O 1
ATOM 3760 N N . GLY B 1 176 ? -10.477 4.402 4.621 1 95.12 176 GLY B N 1
ATOM 3761 C CA . GLY B 1 176 ? -10.18 4.777 5.992 1 95.12 176 GLY B CA 1
ATOM 3762 C C . GLY B 1 176 ? -8.797 5.375 6.164 1 95.12 176 GLY B C 1
ATOM 3763 O O . GLY B 1 176 ? -8.602 6.277 6.984 1 95.12 176 GLY B O 1
ATOM 3764 N N . TYR B 1 177 ? -7.867 4.875 5.418 1 96.19 177 TYR B N 1
ATOM 3765 C CA . TYR B 1 177 ? -6.508 5.398 5.445 1 96.19 177 TYR B CA 1
ATOM 3766 C C . TYR B 1 177 ? -6.48 6.875 5.07 1 96.19 177 TYR B C 1
ATOM 3768 O O . TYR B 1 177 ? -5.91 7.695 5.793 1 96.19 177 TYR B O 1
ATOM 3776 N N . PHE B 1 178 ? -7.066 7.211 3.996 1 97.69 178 PHE B N 1
ATOM 3777 C CA . PHE B 1 178 ? -7.078 8.602 3.543 1 97.69 178 PHE B CA 1
ATOM 3778 C C . PHE B 1 178 ? -7.938 9.461 4.465 1 97.69 178 PHE B C 1
ATOM 3780 O O . PHE B 1 178 ? -7.648 10.641 4.66 1 97.69 178 PHE B O 1
ATOM 3787 N N . MET B 1 179 ? -8.953 8.828 5.066 1 96.5 179 MET B N 1
ATOM 3788 C CA . MET B 1 179 ? -9.773 9.555 6.035 1 96.5 179 MET B CA 1
ATOM 3789 C C . MET B 1 179 ? -8.914 10.078 7.184 1 96.5 179 MET B C 1
ATOM 3791 O O . MET B 1 179 ? -9.031 11.242 7.574 1 96.5 179 MET B O 1
ATOM 3795 N N . VAL B 1 180 ? -8.031 9.234 7.621 1 94.75 180 VAL B N 1
ATOM 3796 C CA . VAL B 1 180 ? -7.195 9.586 8.766 1 94.75 180 VAL B CA 1
ATOM 3797 C C . VAL B 1 180 ? -6.25 10.727 8.383 1 94.75 180 VAL B C 1
ATOM 3799 O O . VAL B 1 180 ? -6.047 11.656 9.156 1 94.75 180 VAL B O 1
ATOM 3802 N N . ILE B 1 181 ? -5.703 10.688 7.199 1 95.44 181 ILE B N 1
ATOM 3803 C CA . ILE B 1 181 ? -4.801 11.727 6.727 1 95.44 181 ILE B CA 1
ATOM 3804 C C . ILE B 1 181 ? -5.555 13.047 6.609 1 95.44 181 ILE B C 1
ATOM 3806 O O . ILE B 1 181 ? -5.078 14.086 7.074 1 95.44 181 ILE B O 1
ATOM 3810 N N . ILE B 1 182 ? -6.734 12.984 6.098 1 96.75 182 ILE B N 1
ATOM 3811 C CA . ILE B 1 182 ? -7.539 14.188 5.914 1 96.75 182 ILE B CA 1
ATOM 3812 C C . ILE B 1 182 ? -7.961 14.742 7.273 1 96.75 182 ILE B C 1
ATOM 3814 O O . ILE B 1 182 ? -7.98 15.961 7.477 1 96.75 182 ILE B O 1
ATOM 3818 N N . LEU B 1 183 ? -8.281 13.883 8.211 1 94.38 183 LEU B N 1
ATOM 3819 C CA . LEU B 1 183 ? -8.602 14.305 9.57 1 94.38 183 LEU B CA 1
ATOM 3820 C C . LEU B 1 183 ? -7.445 15.086 10.188 1 94.38 183 LEU B C 1
ATOM 3822 O O . LEU B 1 183 ? -7.656 16.109 10.836 1 94.38 183 LEU B O 1
ATOM 3826 N N . GLY B 1 184 ? -6.25 14.547 9.969 1 90.5 184 GLY B N 1
ATOM 3827 C CA . GLY B 1 184 ? -5.082 15.281 10.43 1 90.5 184 GLY B CA 1
ATOM 3828 C C . GLY B 1 184 ? -4.969 16.672 9.82 1 90.5 184 GLY B C 1
ATOM 3829 O O . GLY B 1 184 ? -4.598 17.625 10.508 1 90.5 184 GLY B O 1
ATOM 3830 N N . GLY B 1 185 ? -5.324 16.781 8.523 1 91.69 185 GLY B N 1
ATOM 3831 C CA . GLY B 1 185 ? -5.312 18.062 7.852 1 91.69 185 GLY B CA 1
ATOM 3832 C C . GLY B 1 185 ? -6.363 19.016 8.383 1 91.69 185 GLY B C 1
ATOM 3833 O O . GLY B 1 185 ? -6.121 20.234 8.461 1 91.69 185 GLY B O 1
ATOM 3834 N N . LEU B 1 186 ? -7.465 18.531 8.742 1 92.94 186 LEU B N 1
ATOM 3835 C CA . LEU B 1 186 ? -8.562 19.344 9.25 1 92.94 186 LEU B CA 1
ATOM 3836 C C . LEU B 1 186 ? -8.188 20 10.57 1 92.94 186 LEU B C 1
ATOM 3838 O O . LEU B 1 186 ? -8.625 21.125 10.859 1 92.94 186 LEU B O 1
ATOM 3842 N N . GLN B 1 187 ? -7.352 19.281 11.258 1 86.31 187 GLN B N 1
ATOM 3843 C CA . GLN B 1 187 ? -6.965 19.781 12.57 1 86.31 187 GLN B CA 1
ATOM 3844 C C . GLN B 1 187 ? -6.047 20.984 12.445 1 86.31 187 GLN B C 1
ATOM 3846 O O . GLN B 1 187 ? -5.852 21.719 13.414 1 86.31 187 GLN B O 1
ATOM 3851 N N . HIS B 1 188 ? -5.59 21.188 11.305 1 84.06 188 HIS B N 1
ATOM 3852 C CA . HIS B 1 188 ? -4.625 22.266 11.125 1 84.06 188 HIS B CA 1
ATOM 3853 C C . HIS B 1 188 ? -5.301 23.531 10.586 1 84.06 188 HIS B C 1
ATOM 3855 O O . HIS B 1 188 ? -4.664 24.578 10.461 1 84.06 188 HIS B O 1
ATOM 3861 N N . ILE B 1 189 ? -6.594 23.422 10.312 1 89.81 189 ILE B N 1
ATOM 3862 C CA . ILE B 1 189 ? -7.312 24.594 9.836 1 89.81 189 ILE B CA 1
ATOM 3863 C C . ILE B 1 189 ? -7.695 25.484 11.016 1 89.81 189 ILE B C 1
ATOM 3865 O O . ILE B 1 189 ? -8.297 25.016 11.984 1 89.81 189 ILE B O 1
ATOM 3869 N N . ASN B 1 190 ? -7.371 26.734 10.914 1 90.44 190 ASN B N 1
ATOM 3870 C CA . ASN B 1 190 ? -7.652 27.688 11.977 1 90.44 190 ASN B CA 1
ATOM 3871 C C . ASN B 1 190 ? -9.148 27.812 12.242 1 90.44 190 ASN B C 1
ATOM 3873 O O . ASN B 1 190 ? -9.922 28.125 11.328 1 90.44 190 ASN B O 1
ATOM 3877 N N . ALA B 1 191 ? -9.461 27.734 13.422 1 90.19 191 ALA B N 1
ATOM 3878 C CA . ALA B 1 191 ? -10.867 27.797 13.828 1 90.19 191 ALA B CA 1
ATOM 3879 C C . ALA B 1 191 ? -11.445 29.188 13.57 1 90.19 191 ALA B C 1
ATOM 3881 O O . ALA B 1 191 ? -12.648 29.328 13.344 1 90.19 191 ALA B O 1
ATOM 3882 N N . SER B 1 192 ? -10.609 30.109 13.57 1 93.5 192 SER B N 1
ATOM 3883 C CA . SER B 1 192 ? -11.047 31.5 13.383 1 93.5 192 SER B CA 1
ATOM 3884 C C . SER B 1 192 ? -11.648 31.703 12 1 93.5 192 SER B C 1
ATOM 3886 O O . SER B 1 192 ? -12.516 32.562 11.812 1 93.5 192 SER B O 1
ATOM 3888 N N . LEU B 1 193 ? -11.227 30.922 11.125 1 92.75 193 LEU B N 1
ATOM 3889 C CA . LEU B 1 193 ? -11.773 31.016 9.773 1 92.75 193 LEU B CA 1
ATOM 3890 C C . LEU B 1 193 ? -13.227 30.578 9.734 1 92.75 193 LEU B C 1
ATOM 3892 O O . LEU B 1 193 ? -14.039 31.156 9.023 1 92.75 193 LEU B O 1
ATOM 3896 N N . TYR B 1 194 ? -13.547 29.641 10.516 1 90.88 194 TYR B N 1
ATOM 3897 C CA . TYR B 1 194 ? -14.922 29.156 10.586 1 90.88 194 TYR B CA 1
ATOM 3898 C C . TYR B 1 194 ? -15.812 30.156 11.305 1 90.88 194 TYR B C 1
ATOM 3900 O O . TYR B 1 194 ? -16.969 30.359 10.914 1 90.88 194 TYR B O 1
ATOM 3908 N N . GLU B 1 195 ? -15.25 30.75 12.281 1 92.81 195 GLU B N 1
ATOM 3909 C CA . GLU B 1 195 ? -15.977 31.781 13.031 1 92.81 195 GLU B CA 1
ATOM 3910 C C . GLU B 1 195 ? -16.266 33 12.148 1 92.81 195 GLU B C 1
ATOM 3912 O O . GLU B 1 195 ? -17.375 33.531 12.188 1 92.81 195 GLU B O 1
ATOM 3917 N N . ALA B 1 196 ? -15.312 33.375 11.43 1 94.5 196 ALA B N 1
ATOM 3918 C CA . ALA B 1 196 ? -15.484 34.5 10.516 1 94.5 196 ALA B CA 1
ATOM 3919 C C . ALA B 1 196 ? -16.562 34.188 9.477 1 94.5 196 ALA B C 1
ATOM 3921 O O . ALA B 1 196 ? -17.391 35.062 9.172 1 94.5 196 ALA B O 1
ATOM 3922 N N . ALA B 1 197 ? -16.547 33.031 9.047 1 93.5 197 ALA B N 1
ATOM 3923 C CA . ALA B 1 197 ? -17.562 32.625 8.07 1 93.5 197 ALA B CA 1
ATOM 3924 C C . ALA B 1 197 ? -18.953 32.594 8.695 1 93.5 197 ALA B C 1
ATOM 3926 O O . ALA B 1 197 ? -19.938 32.969 8.047 1 93.5 197 ALA B O 1
ATOM 3927 N N . GLN B 1 198 ? -18.984 32.188 9.883 1 91.88 198 GLN B N 1
ATOM 3928 C CA . GLN B 1 198 ? -20.25 32.156 10.602 1 91.88 198 GLN B CA 1
ATOM 3929 C C . GLN B 1 198 ? -20.812 33.562 10.789 1 91.88 198 GLN B C 1
ATOM 3931 O O . GLN B 1 198 ? -22.031 33.781 10.664 1 91.88 198 GLN B O 1
ATOM 3936 N N . ILE B 1 199 ? -19.984 34.406 11.047 1 94.38 199 ILE B N 1
ATOM 3937 C CA . ILE B 1 199 ? -20.359 35.812 11.219 1 94.38 199 ILE B CA 1
ATOM 3938 C C . ILE B 1 199 ? -20.906 36.344 9.898 1 94.38 199 ILE B C 1
ATOM 3940 O O . ILE B 1 199 ? -21.859 37.125 9.891 1 94.38 199 ILE B O 1
ATOM 3944 N N . ASP B 1 200 ? -20.438 35.906 8.812 1 94.38 200 ASP B N 1
ATOM 3945 C CA . ASP B 1 200 ? -20.875 36.312 7.484 1 94.38 200 ASP B CA 1
ATOM 3946 C C . ASP B 1 200 ? -22.156 35.594 7.074 1 94.38 200 ASP B C 1
ATOM 3948 O O . ASP B 1 200 ? -22.672 35.781 5.969 1 94.38 200 ASP B O 1
ATOM 3952 N N . GLY B 1 201 ? -22.609 34.719 7.914 1 92.44 201 GLY B N 1
ATOM 3953 C CA . GLY B 1 201 ? -23.875 34.062 7.664 1 92.44 201 GLY B CA 1
ATOM 3954 C C . GLY B 1 201 ? -23.719 32.812 6.824 1 92.44 201 GLY B C 1
ATOM 3955 O O . GLY B 1 201 ? -24.688 32.312 6.234 1 92.44 201 GLY B O 1
ATOM 3956 N N . ALA B 1 202 ? -22.516 32.312 6.801 1 92.81 202 ALA B N 1
ATOM 3957 C CA . ALA B 1 202 ? -22.281 31.125 5.977 1 92.81 202 ALA B CA 1
ATOM 3958 C C . ALA B 1 202 ? -22.875 29.875 6.617 1 92.81 202 ALA B C 1
ATOM 3960 O O . ALA B 1 202 ? -22.75 29.672 7.828 1 92.81 202 ALA B O 1
ATOM 3961 N N . ASN B 1 203 ? -23.547 29.094 5.777 1 92.75 203 ASN B N 1
ATOM 3962 C CA . ASN B 1 203 ? -24.031 27.812 6.25 1 92.75 203 ASN B CA 1
ATOM 3963 C C . ASN B 1 203 ? -22.953 26.734 6.133 1 92.75 203 ASN B C 1
ATOM 3965 O O . ASN B 1 203 ? -21.812 27.016 5.773 1 92.75 203 ASN B O 1
ATOM 3969 N N . ALA B 1 204 ? -23.281 25.5 6.441 1 89.06 204 ALA B N 1
ATOM 3970 C CA . ALA B 1 204 ? -22.328 24.406 6.496 1 89.06 204 ALA B CA 1
ATOM 3971 C C . ALA B 1 204 ? -21.734 24.125 5.117 1 89.06 204 ALA B C 1
ATOM 3973 O O . ALA B 1 204 ? -20.547 23.844 4.988 1 89.06 204 ALA B O 1
ATOM 3974 N N . ILE B 1 205 ? -22.562 24.203 4.148 1 92 205 ILE B N 1
ATOM 3975 C CA . ILE B 1 205 ? -22.125 23.922 2.787 1 92 205 ILE B CA 1
ATOM 3976 C C . ILE B 1 205 ? -21.172 25.016 2.318 1 92 205 ILE B C 1
ATOM 3978 O O . ILE B 1 205 ? -20.141 24.719 1.712 1 92 205 ILE B O 1
ATOM 3982 N N . ARG B 1 206 ? -21.5 26.219 2.617 1 92.75 206 ARG B N 1
ATOM 3983 C CA . ARG B 1 206 ? -20.641 27.344 2.25 1 92.75 206 ARG B CA 1
ATOM 3984 C C . ARG B 1 206 ? -19.312 27.266 3.004 1 92.75 206 ARG B C 1
ATOM 3986 O O . ARG B 1 206 ? -18.25 27.547 2.438 1 92.75 206 ARG B O 1
ATOM 3993 N N . LYS B 1 207 ? -19.391 26.969 4.309 1 94.38 207 LYS B N 1
ATOM 3994 C CA . LYS B 1 207 ? -18.172 26.828 5.102 1 94.38 207 LYS B CA 1
ATOM 3995 C C . LYS B 1 207 ? -17.266 25.734 4.531 1 94.38 207 LYS B C 1
ATOM 3997 O O . LYS B 1 207 ? -16.047 25.875 4.535 1 94.38 207 LYS B O 1
ATOM 4002 N N . PHE B 1 208 ? -17.953 24.688 4.043 1 94 208 PHE B N 1
ATOM 4003 C CA . PHE B 1 208 ? -17.188 23.594 3.467 1 94 208 PHE B CA 1
ATOM 4004 C C . PHE B 1 208 ? -16.422 24.047 2.234 1 94 208 PHE B C 1
ATOM 4006 O O . PHE B 1 208 ? -15.211 23.812 2.131 1 94 208 PHE B O 1
ATOM 4013 N N . PHE B 1 209 ? -17.016 24.734 1.306 1 93.75 209 PHE B N 1
ATOM 4014 C CA . PHE B 1 209 ? -16.406 25.094 0.031 1 93.75 209 PHE B CA 1
ATOM 4015 C C . PHE B 1 209 ? -15.508 26.312 0.178 1 93.75 209 PHE B C 1
ATOM 4017 O O . PHE B 1 209 ? -14.531 26.469 -0.552 1 93.75 209 PHE B O 1
ATOM 4024 N N . ALA B 1 210 ? -15.727 27.141 1.229 1 93.06 210 ALA B N 1
ATOM 4025 C CA . ALA B 1 210 ? -14.992 28.406 1.351 1 93.06 210 ALA B CA 1
ATOM 4026 C C . ALA B 1 210 ? -13.828 28.266 2.322 1 93.06 210 ALA B C 1
ATOM 4028 O O . ALA B 1 210 ? -12.828 28.984 2.205 1 93.06 210 ALA B O 1
ATOM 4029 N N . VAL B 1 211 ? -13.945 27.359 3.285 1 94.25 211 VAL B N 1
ATOM 4030 C CA . VAL B 1 211 ? -12.93 27.281 4.332 1 94.25 211 VAL B CA 1
ATOM 4031 C C . VAL B 1 211 ? -12.305 25.875 4.344 1 94.25 211 VAL B C 1
ATOM 4033 O O . VAL B 1 211 ? -11.102 25.734 4.133 1 94.25 211 VAL B O 1
ATOM 4036 N N . THR B 1 212 ? -13.148 24.828 4.434 1 94.44 212 THR B N 1
ATOM 4037 C CA . THR B 1 212 ? -12.672 23.469 4.652 1 94.44 212 THR B CA 1
ATOM 4038 C C . THR B 1 212 ? -11.883 22.969 3.445 1 94.44 212 THR B C 1
ATOM 4040 O O . THR B 1 212 ? -10.711 22.594 3.57 1 94.44 212 THR B O 1
ATOM 4043 N N . LEU B 1 213 ? -12.516 23.031 2.314 1 94.19 213 LEU B N 1
ATOM 4044 C CA . LEU B 1 213 ? -11.914 22.453 1.12 1 94.19 213 LEU B CA 1
ATOM 4045 C C . LEU B 1 213 ? -10.656 23.219 0.719 1 94.19 213 LEU B C 1
ATOM 4047 O O . LEU B 1 213 ? -9.609 22.625 0.483 1 94.19 213 LEU B O 1
ATOM 4051 N N . PRO B 1 214 ? -10.703 24.531 0.733 1 93.44 214 PRO B N 1
ATOM 4052 C CA . PRO B 1 214 ? -9.469 25.266 0.438 1 93.44 214 PRO B CA 1
ATOM 4053 C C . PRO B 1 214 ? -8.391 25.047 1.491 1 93.44 214 PRO B C 1
ATOM 4055 O O . PRO B 1 214 ? -7.203 24.953 1.154 1 93.44 214 PRO B O 1
ATOM 4058 N N . GLY B 1 215 ? -8.781 24.984 2.748 1 93.06 215 GLY B N 1
ATOM 4059 C CA . GLY B 1 215 ? -7.824 24.719 3.811 1 93.06 215 GLY B CA 1
ATOM 4060 C C . GLY B 1 215 ? -7.191 23.344 3.721 1 93.06 215 GLY B C 1
ATOM 4061 O O . GLY B 1 215 ? -6.055 23.156 4.152 1 93.06 215 GLY B O 1
ATOM 4062 N N . LEU B 1 216 ? -7.883 22.406 3.049 1 94.69 216 LEU B N 1
ATOM 4063 C CA . LEU B 1 216 ? -7.438 21.016 2.924 1 94.69 216 LEU B CA 1
ATOM 4064 C C . LEU B 1 216 ? -6.688 20.797 1.613 1 94.69 216 LEU B C 1
ATOM 4066 O O . LEU B 1 216 ? -6.184 19.703 1.354 1 94.69 216 LEU B O 1
ATOM 4070 N N . SER B 1 217 ? -6.551 21.766 0.826 1 93.81 217 SER B N 1
ATOM 4071 C CA . SER B 1 217 ? -6.094 21.594 -0.549 1 93.81 217 SER B CA 1
ATOM 4072 C C . SER B 1 217 ? -4.723 20.922 -0.598 1 93.81 217 SER B C 1
ATOM 4074 O O . SER B 1 217 ? -4.488 20.047 -1.428 1 93.81 217 SER B O 1
ATOM 4076 N N . PRO B 1 218 ? -3.805 21.234 0.256 1 90.69 218 PRO B N 1
ATOM 4077 C CA . PRO B 1 218 ? -2.518 20.531 0.185 1 90.69 218 PRO B CA 1
ATOM 4078 C C . PRO B 1 218 ? -2.627 19.062 0.549 1 90.69 218 PRO B C 1
ATOM 4080 O O . PRO B 1 218 ? -2.008 18.219 -0.102 1 90.69 218 PRO B O 1
ATOM 4083 N N . VAL B 1 219 ? -3.381 18.828 1.578 1 93.38 219 VAL B N 1
ATOM 4084 C CA . VAL B 1 219 ? -3.561 17.453 2.023 1 93.38 219 VAL B CA 1
ATOM 4085 C C . VAL B 1 219 ? -4.336 16.672 0.97 1 93.38 219 VAL B C 1
ATOM 4087 O O . VAL B 1 219 ? -4.004 15.516 0.68 1 93.38 219 VAL B O 1
ATOM 4090 N N . MET B 1 220 ? -5.336 17.297 0.372 1 95.56 220 MET B N 1
ATOM 4091 C CA . MET B 1 220 ? -6.121 16.641 -0.671 1 95.56 220 MET B CA 1
ATOM 4092 C C . MET B 1 220 ? -5.254 16.344 -1.89 1 95.56 220 MET B C 1
ATOM 4094 O O . MET B 1 220 ? -5.434 15.305 -2.537 1 95.56 220 MET B O 1
ATOM 4098 N N . PHE B 1 221 ? -4.383 17.203 -2.166 1 93.75 221 PHE B N 1
ATOM 4099 C CA . PHE B 1 221 ? -3.471 16.984 -3.281 1 93.75 221 PHE B CA 1
ATOM 4100 C C . PHE B 1 221 ? -2.629 15.742 -3.049 1 93.75 221 PHE B C 1
ATOM 4102 O O . PHE B 1 221 ? -2.471 14.914 -3.951 1 93.75 221 PHE B O 1
ATOM 4109 N N . PHE B 1 222 ? -2.107 15.688 -1.901 1 92.94 222 PHE B N 1
ATOM 4110 C CA . PHE B 1 222 ? -1.32 14.516 -1.54 1 92.94 222 PHE B CA 1
ATOM 4111 C C . PHE B 1 222 ? -2.16 13.25 -1.64 1 92.94 222 PHE B C 1
ATOM 4113 O O . PHE B 1 222 ? -1.731 12.258 -2.236 1 92.94 222 PHE B O 1
ATOM 4120 N N . CYS B 1 223 ? -3.357 13.234 -1.062 1 96.94 223 CYS B N 1
ATOM 4121 C CA . CYS B 1 223 ? -4.242 12.078 -1.071 1 96.94 223 CYS B CA 1
ATOM 4122 C C . CYS B 1 223 ? -4.602 11.68 -2.498 1 96.94 223 CYS B C 1
ATOM 4124 O O . CYS B 1 223 ? -4.598 10.492 -2.836 1 96.94 223 CYS B O 1
ATOM 4126 N N . PHE B 1 224 ? -4.875 12.672 -3.273 1 97 224 PHE B N 1
ATOM 4127 C CA . PHE B 1 224 ? -5.23 12.422 -4.664 1 97 224 PHE B CA 1
ATOM 4128 C C . PHE B 1 224 ? -4.07 11.789 -5.418 1 97 224 PHE B C 1
ATOM 4130 O O . PHE B 1 224 ? -4.25 10.789 -6.125 1 97 224 PHE B O 1
ATOM 4137 N N . THR B 1 225 ? -2.906 12.32 -5.266 1 96.25 225 THR B N 1
ATOM 4138 C CA . THR B 1 225 ? -1.717 11.828 -5.953 1 96.25 225 THR B CA 1
ATOM 4139 C C . THR B 1 225 ? -1.403 10.398 -5.523 1 96.25 225 THR B C 1
ATOM 4141 O O . THR B 1 225 ? -1.224 9.516 -6.367 1 96.25 225 THR B O 1
ATOM 4144 N N . MET B 1 226 ? -1.421 10.18 -4.254 1 96.62 226 MET B N 1
ATOM 4145 C CA . MET B 1 226 ? -1.071 8.867 -3.734 1 96.62 226 MET B CA 1
ATOM 4146 C C . MET B 1 226 ? -2.141 7.836 -4.094 1 96.62 226 MET B C 1
ATOM 4148 O O . MET B 1 226 ? -1.827 6.684 -4.383 1 96.62 226 MET B O 1
ATOM 4152 N N . SER B 1 227 ? -3.395 8.234 -4.062 1 98 227 SER B N 1
ATOM 4153 C CA . SER B 1 227 ? -4.469 7.32 -4.43 1 98 227 SER B CA 1
ATOM 4154 C C . SER B 1 227 ? -4.355 6.891 -5.887 1 98 227 SER B C 1
ATOM 4156 O O . SER B 1 227 ? -4.582 5.727 -6.219 1 98 227 SER B O 1
ATOM 4158 N N . ILE B 1 228 ? -3.996 7.816 -6.762 1 98.06 228 ILE B N 1
ATOM 4159 C CA . ILE B 1 228 ? -3.83 7.512 -8.18 1 98.06 228 ILE B CA 1
ATOM 4160 C C . ILE B 1 228 ? -2.658 6.551 -8.367 1 98.06 228 ILE B C 1
ATOM 4162 O O . ILE B 1 228 ? -2.783 5.539 -9.062 1 98.06 228 ILE B O 1
ATOM 4166 N N . ILE B 1 229 ? -1.569 6.832 -7.762 1 97.81 229 ILE B N 1
ATOM 4167 C CA . ILE B 1 229 ? -0.387 5.984 -7.875 1 97.81 229 ILE B CA 1
ATOM 4168 C C . ILE B 1 229 ? -0.719 4.57 -7.406 1 97.81 229 ILE B C 1
ATOM 4170 O O . ILE B 1 229 ? -0.449 3.596 -8.117 1 97.81 229 ILE B O 1
ATOM 4174 N N . ASN B 1 230 ? -1.366 4.461 -6.285 1 97.25 230 ASN B N 1
ATOM 4175 C CA . ASN B 1 230 ? -1.694 3.154 -5.727 1 97.25 230 ASN B CA 1
ATOM 4176 C C . ASN B 1 230 ? -2.689 2.402 -6.605 1 97.25 230 ASN B C 1
ATOM 4178 O O . ASN B 1 230 ? -2.602 1.181 -6.742 1 97.25 230 ASN B O 1
ATOM 4182 N N . ALA B 1 231 ? -3.59 3.123 -7.164 1 98.44 231 ALA B N 1
ATOM 4183 C CA . ALA B 1 231 ? -4.605 2.494 -8.008 1 98.44 231 ALA B CA 1
ATOM 4184 C C . ALA B 1 231 ? -3.988 1.92 -9.273 1 98.44 231 ALA B C 1
ATOM 4186 O O . ALA B 1 231 ? -4.348 0.823 -9.711 1 98.44 231 ALA B O 1
ATOM 4187 N N . PHE B 1 232 ? -3.078 2.572 -9.859 1 98.44 232 PHE B N 1
ATOM 4188 C CA . PHE B 1 232 ? -2.422 2.084 -11.07 1 98.44 232 PHE B CA 1
ATOM 4189 C C . PHE B 1 232 ? -1.613 0.826 -10.773 1 98.44 232 PHE B C 1
ATOM 4191 O O . PHE B 1 232 ? -1.406 -0.008 -11.656 1 98.44 232 PHE B O 1
ATOM 4198 N N . LYS B 1 233 ? -1.223 0.652 -9.539 1 97.38 233 LYS B N 1
ATOM 4199 C CA . LYS B 1 233 ? -0.32 -0.437 -9.172 1 97.38 233 LYS B CA 1
ATOM 4200 C C . LYS B 1 233 ? -1.087 -1.604 -8.555 1 97.38 233 LYS B C 1
ATOM 4202 O O . LYS B 1 233 ? -0.483 -2.547 -8.039 1 97.38 233 LYS B O 1
ATOM 4207 N N . VAL B 1 234 ? -2.365 -1.537 -8.648 1 95.94 234 VAL B N 1
ATOM 4208 C CA . VAL B 1 234 ? -3.188 -2.547 -7.992 1 95.94 234 VAL B CA 1
ATOM 4209 C C . VAL B 1 234 ? -2.854 -3.93 -8.547 1 95.94 234 VAL B C 1
ATOM 4211 O O . VAL B 1 234 ? -2.719 -4.102 -9.766 1 95.94 234 VAL B O 1
ATOM 4214 N N . PHE B 1 235 ? -2.725 -4.949 -7.605 1 93.12 235 PHE B N 1
ATOM 4215 C CA . PHE B 1 235 ? -2.369 -6.293 -8.047 1 93.12 235 PHE B CA 1
ATOM 4216 C C . PHE B 1 235 ? -2.939 -7.344 -7.098 1 93.12 235 PHE B C 1
ATOM 4218 O O . PHE B 1 235 ? -3.738 -8.188 -7.504 1 93.12 235 PHE B O 1
ATOM 4225 N N . ASP B 1 236 ? -2.66 -7.258 -5.734 1 89.75 236 ASP B N 1
ATOM 4226 C CA . ASP B 1 236 ? -2.922 -8.32 -4.777 1 89.75 236 ASP B CA 1
ATOM 4227 C C . ASP B 1 236 ? -4.41 -8.672 -4.734 1 89.75 236 ASP B C 1
ATOM 4229 O O . ASP B 1 236 ? -4.781 -9.844 -4.848 1 89.75 236 ASP B O 1
ATOM 4233 N N . LEU B 1 237 ? -5.148 -7.637 -4.66 1 91.56 237 LEU B N 1
ATOM 4234 C CA . LEU B 1 237 ? -6.582 -7.859 -4.516 1 91.56 237 LEU B CA 1
ATOM 4235 C C . LEU B 1 237 ? -7.172 -8.453 -5.793 1 91.56 237 LEU B C 1
ATOM 4237 O O . LEU B 1 237 ? -7.969 -9.391 -5.738 1 91.56 237 LEU B O 1
ATOM 4241 N N . VAL B 1 238 ? -6.73 -7.953 -6.938 1 92.75 238 VAL B N 1
ATOM 4242 C CA . VAL B 1 238 ? -7.219 -8.43 -8.227 1 92.75 238 VAL B CA 1
ATOM 4243 C C . VAL B 1 238 ? -6.773 -9.875 -8.445 1 92.75 238 VAL B C 1
ATOM 4245 O O . VAL B 1 238 ? -7.5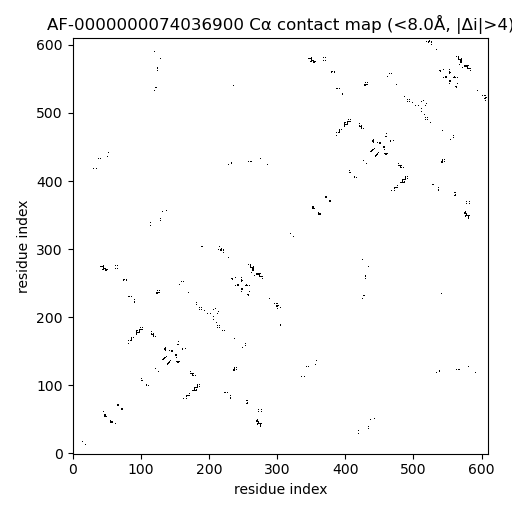66 -10.727 -8.852 1 92.75 238 VAL B O 1
ATOM 4248 N N . TYR B 1 239 ? -5.594 -10.156 -8.086 1 90.19 239 TYR B N 1
ATOM 4249 C CA . TYR B 1 239 ? -5.023 -11.484 -8.273 1 90.19 239 TYR B CA 1
ATOM 4250 C C . TYR B 1 239 ? -5.75 -12.516 -7.422 1 90.19 239 TYR B C 1
ATOM 4252 O O . TYR B 1 239 ? -6.109 -13.586 -7.91 1 90.19 239 TYR B O 1
ATOM 4260 N N . VAL B 1 240 ? -6.027 -12.18 -6.219 1 88.56 240 VAL B N 1
ATOM 4261 C CA . VAL B 1 240 ? -6.621 -13.125 -5.281 1 88.56 240 VAL B CA 1
ATOM 4262 C C . VAL B 1 240 ? -8.094 -13.328 -5.621 1 88.56 240 VAL B C 1
ATOM 4264 O O . VAL B 1 240 ? -8.602 -14.453 -5.578 1 88.56 240 VAL B O 1
ATOM 4267 N N . MET B 1 241 ? -8.734 -12.289 -6.008 1 90.12 241 MET B N 1
ATOM 4268 C CA . MET B 1 241 ? -10.188 -12.375 -6.168 1 90.12 241 MET B CA 1
ATOM 4269 C C . MET B 1 241 ? -10.547 -12.906 -7.551 1 90.12 241 MET B C 1
ATOM 4271 O O . MET B 1 241 ? -11.586 -13.555 -7.719 1 90.12 241 MET B O 1
ATOM 4275 N N . THR B 1 242 ? -9.742 -12.578 -8.5 1 83.69 242 THR B N 1
ATOM 4276 C CA . THR B 1 242 ? -10.125 -13 -9.844 1 83.69 242 THR B CA 1
ATOM 4277 C C . THR B 1 242 ? -8.945 -13.664 -10.555 1 83.69 242 THR B C 1
ATOM 4279 O O . THR B 1 242 ? -9 -13.898 -11.766 1 83.69 242 THR B O 1
ATOM 4282 N N . GLY B 1 243 ? -7.742 -13.703 -9.984 1 68.12 243 GLY B N 1
ATOM 4283 C CA . GLY B 1 243 ? -6.508 -14.141 -10.609 1 68.12 243 GLY B CA 1
ATOM 4284 C C . GLY B 1 243 ? -6.457 -15.633 -10.852 1 68.12 243 GLY B C 1
ATOM 4285 O O . GLY B 1 243 ? -5.562 -16.125 -11.539 1 68.12 243 GLY B O 1
ATOM 4286 N N . GLY B 1 244 ? -7.402 -16.359 -10.406 1 56.97 244 GLY B N 1
ATOM 4287 C CA . GLY B 1 244 ? -7.312 -17.812 -10.57 1 56.97 244 GLY B CA 1
ATOM 4288 C C . GLY B 1 244 ? -6.566 -18.219 -11.82 1 56.97 244 GLY B C 1
ATOM 4289 O O . GLY B 1 244 ? -5.934 -17.391 -12.477 1 56.97 244 GLY B O 1
ATOM 4290 N N . SER B 1 245 ? -6.375 -19.391 -12.141 1 49.75 245 SER B N 1
ATOM 4291 C CA . SER B 1 245 ? -5.531 -20.062 -13.117 1 49.75 245 SER B CA 1
ATOM 4292 C C . SER B 1 245 ? -5.582 -19.375 -14.469 1 49.75 245 SER B C 1
ATOM 4294 O O . SER B 1 245 ? -4.574 -19.297 -15.172 1 49.75 245 SER B O 1
ATOM 4296 N N . ASN B 1 246 ? -6.625 -18.812 -14.883 1 55.03 246 ASN B N 1
ATOM 4297 C CA . ASN B 1 246 ? -6.621 -18.25 -16.219 1 55.03 246 ASN B CA 1
ATOM 4298 C C . ASN B 1 246 ? -6.438 -16.734 -16.188 1 55.03 246 ASN B C 1
ATOM 4300 O O . ASN B 1 246 ? -6.367 -16.078 -17.234 1 55.03 246 ASN B O 1
ATOM 4304 N N . GLY B 1 247 ? -6.207 -16.078 -14.984 1 62.12 247 GLY B N 1
ATOM 4305 C CA . GLY B 1 247 ? -5.82 -14.711 -14.672 1 62.12 247 GLY B CA 1
ATOM 4306 C C . GLY B 1 247 ? -6.715 -13.672 -15.32 1 62.12 247 GLY B C 1
ATOM 4307 O O . GLY B 1 247 ? -7.109 -13.82 -16.484 1 62.12 247 GLY B O 1
ATOM 4308 N N . GLY B 1 248 ? -7.531 -12.812 -14.633 1 71.38 248 GLY B N 1
ATOM 4309 C CA . GLY B 1 248 ? -8.156 -11.594 -15.141 1 71.38 248 GLY B CA 1
ATOM 4310 C C . GLY B 1 248 ? -9.672 -11.648 -15.117 1 71.38 248 GLY B C 1
ATOM 4311 O O . GLY B 1 248 ? -10.336 -10.867 -15.797 1 71.38 248 GLY B O 1
ATOM 4312 N N . GLY B 1 249 ? -10.156 -12.602 -14.422 1 74.5 249 GLY B N 1
ATOM 4313 C CA . GLY B 1 249 ? -11.609 -12.641 -14.328 1 74.5 249 GLY B CA 1
ATOM 4314 C C . GLY B 1 249 ? -12.273 -13.148 -15.586 1 74.5 249 GLY B C 1
ATOM 4315 O O . GLY B 1 249 ? -11.602 -13.664 -16.484 1 74.5 249 GLY B O 1
ATOM 4316 N N . PRO B 1 250 ? -13.594 -13.133 -15.57 1 77.69 250 PRO B N 1
ATOM 4317 C CA . PRO B 1 250 ? -14.328 -13.578 -16.766 1 77.69 250 PRO B CA 1
ATOM 4318 C C . PRO B 1 250 ? -13.969 -12.773 -18 1 77.69 250 PRO B C 1
ATOM 4320 O O . PRO B 1 250 ? -14.172 -11.555 -18.031 1 77.69 250 PRO B O 1
ATOM 4323 N N . VAL B 1 251 ? -13.359 -13.414 -19 1 75.12 251 VAL B N 1
ATOM 4324 C CA . VAL B 1 251 ? -13.023 -12.852 -20.297 1 75.12 251 VAL B CA 1
ATOM 4325 C C . VAL B 1 251 ? -12.055 -11.688 -20.141 1 75.12 251 VAL B C 1
ATOM 4327 O O . VAL B 1 251 ? -12.18 -10.664 -20.812 1 75.12 251 VAL B O 1
ATOM 4330 N N . GLY B 1 252 ? -11.328 -11.695 -19.078 1 84.75 252 GLY B N 1
ATOM 4331 C CA . GLY B 1 252 ? -10.312 -10.672 -18.891 1 84.75 252 GLY B CA 1
ATOM 4332 C C . GLY B 1 252 ? -10.883 -9.359 -18.375 1 84.75 252 GLY B C 1
ATOM 4333 O O . GLY B 1 252 ? -10.219 -8.32 -18.438 1 84.75 252 GLY B O 1
ATOM 4334 N N . SER B 1 253 ? -12.031 -9.414 -17.781 1 90.31 253 SER B N 1
ATOM 4335 C CA . SER B 1 253 ? -12.758 -8.203 -17.422 1 90.31 253 SER B CA 1
ATOM 4336 C C . SER B 1 253 ? -12.109 -7.508 -16.219 1 90.31 253 SER B C 1
ATOM 4338 O O . SER B 1 253 ? -12.414 -6.352 -15.93 1 90.31 253 SER B O 1
ATOM 4340 N N . THR B 1 254 ? -11.156 -8.195 -15.594 1 94.06 254 THR B N 1
ATOM 4341 C CA . THR B 1 254 ? -10.5 -7.594 -14.438 1 94.06 254 THR B CA 1
ATOM 4342 C C . THR B 1 254 ? -8.984 -7.598 -14.609 1 94.06 254 THR B C 1
ATOM 4344 O O . THR B 1 254 ? -8.242 -7.41 -13.641 1 94.06 254 THR B O 1
ATOM 4347 N N . ARG B 1 255 ? -8.555 -7.805 -15.828 1 94.44 255 ARG B N 1
ATOM 4348 C CA . ARG B 1 255 ? -7.117 -7.867 -16.078 1 94.44 255 ARG B CA 1
ATOM 4349 C C . ARG B 1 255 ? -6.504 -6.473 -16.109 1 94.44 255 ARG B C 1
ATOM 4351 O O . ARG B 1 255 ? -6.473 -5.82 -17.141 1 94.44 255 ARG B O 1
ATOM 4358 N N . VAL B 1 256 ? -5.969 -6.137 -15 1 96.44 256 VAL B N 1
ATOM 4359 C CA . VAL B 1 256 ? -5.262 -4.863 -14.914 1 96.44 256 VAL B CA 1
ATOM 4360 C C . VAL B 1 256 ? -3.84 -5.023 -15.445 1 96.44 256 VAL B C 1
ATOM 4362 O O . VAL B 1 256 ? -3.369 -6.148 -15.648 1 96.44 256 VAL B O 1
ATOM 4365 N N . VAL B 1 257 ? -3.184 -3.93 -15.672 1 97.12 257 VAL B N 1
ATOM 4366 C CA . VAL B 1 257 ? -1.882 -3.91 -16.328 1 97.12 257 VAL B CA 1
ATOM 4367 C C . VAL B 1 257 ? -0.875 -4.711 -15.508 1 97.12 257 VAL B C 1
ATOM 4369 O O . VAL B 1 257 ? -0.104 -5.504 -16.062 1 97.12 257 VAL B O 1
ATOM 4372 N N . VAL B 1 258 ? -0.868 -4.578 -14.211 1 95.94 258 VAL B N 1
ATOM 4373 C CA . VAL B 1 258 ? 0.119 -5.25 -13.367 1 95.94 258 VAL B CA 1
ATOM 4374 C C . VAL B 1 258 ? -0.102 -6.762 -13.422 1 95.94 258 VAL B C 1
ATOM 4376 O O . VAL B 1 258 ? 0.854 -7.539 -13.359 1 95.94 258 VAL B O 1
ATOM 4379 N N . MET B 1 259 ? -1.312 -7.152 -13.578 1 94 259 MET B N 1
ATOM 4380 C CA . MET B 1 259 ? -1.598 -8.57 -13.766 1 94 259 MET B CA 1
ATOM 4381 C C . MET B 1 259 ? -1.021 -9.07 -15.086 1 94 259 MET B C 1
ATOM 4383 O O . MET B 1 259 ? -0.5 -10.188 -15.156 1 94 259 MET B O 1
ATOM 4387 N N . ASP B 1 260 ? -1.217 -8.281 -16.094 1 94.69 260 ASP B N 1
ATOM 4388 C CA . ASP B 1 260 ? -0.653 -8.648 -17.391 1 94.69 260 ASP B 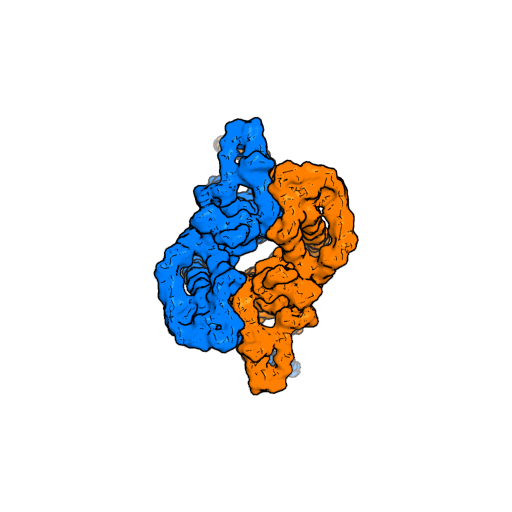CA 1
ATOM 4389 C C . ASP B 1 260 ? 0.868 -8.758 -17.312 1 94.69 260 ASP B C 1
ATOM 4391 O O . ASP B 1 260 ? 1.459 -9.68 -17.891 1 94.69 260 ASP B O 1
ATOM 4395 N N . ILE B 1 261 ? 1.483 -7.844 -16.641 1 94.44 261 ILE B N 1
ATOM 4396 C CA . ILE B 1 261 ? 2.926 -7.887 -16.422 1 94.44 261 ILE B CA 1
ATOM 4397 C C . ILE B 1 261 ? 3.299 -9.172 -15.695 1 94.44 261 ILE B C 1
ATOM 4399 O O . ILE B 1 261 ? 4.23 -9.875 -16.109 1 94.44 261 ILE B O 1
ATOM 4403 N N . TYR B 1 262 ? 2.559 -9.484 -14.711 1 92.12 262 TYR B N 1
ATOM 4404 C CA . TYR B 1 262 ? 2.82 -10.68 -13.914 1 92.12 262 TYR B CA 1
ATOM 4405 C C . TYR B 1 262 ? 2.717 -11.93 -14.773 1 92.12 262 TYR B C 1
ATOM 4407 O O . TYR B 1 262 ? 3.588 -12.805 -14.719 1 92.12 262 TYR B O 1
ATOM 4415 N N . GLN B 1 263 ? 1.69 -12.055 -15.523 1 92.62 263 GLN B N 1
ATOM 4416 C CA . GLN B 1 263 ? 1.476 -13.234 -16.359 1 92.62 263 GLN B CA 1
ATOM 4417 C C . GLN B 1 263 ? 2.588 -13.391 -17.391 1 92.62 263 GLN B C 1
ATOM 4419 O O . GLN B 1 263 ? 3.107 -14.484 -17.594 1 92.62 263 GLN B O 1
ATOM 4424 N N . ASN B 1 264 ? 2.934 -12.297 -18 1 93.75 264 ASN B N 1
ATOM 4425 C CA . ASN B 1 264 ? 3.98 -12.367 -19.016 1 93.75 264 ASN B CA 1
ATOM 4426 C C . ASN B 1 264 ? 5.344 -12.664 -18.391 1 93.75 264 ASN B C 1
ATOM 4428 O O . ASN B 1 264 ? 6.152 -13.383 -18.984 1 93.75 264 ASN B O 1
ATOM 4432 N N . ALA B 1 265 ? 5.59 -12.211 -17.234 1 90.5 265 ALA B N 1
ATOM 4433 C CA . ALA B 1 265 ? 6.887 -12.414 -16.578 1 90.5 265 ALA B CA 1
ATOM 4434 C C . ALA B 1 265 ? 6.965 -13.797 -15.938 1 90.5 265 ALA B C 1
ATOM 4436 O O . ALA B 1 265 ? 7.898 -14.555 -16.203 1 90.5 265 ALA B O 1
ATOM 4437 N N . PHE B 1 266 ? 5.938 -14.219 -15.227 1 86.06 266 PHE B N 1
ATOM 4438 C CA . PHE B 1 266 ? 6.109 -15.328 -14.297 1 86.06 266 PHE B CA 1
ATOM 4439 C C . PHE B 1 266 ? 5.273 -16.531 -14.727 1 86.06 266 PHE B C 1
ATOM 4441 O O . PHE B 1 266 ? 5.367 -17.594 -14.125 1 86.06 266 PHE B O 1
ATOM 4448 N N . GLN B 1 267 ? 4.5 -16.375 -15.703 1 86.06 267 GLN B N 1
ATOM 4449 C CA . GLN B 1 267 ? 3.768 -17.516 -16.25 1 86.06 267 GLN B CA 1
ATOM 4450 C C . GLN B 1 267 ? 4.227 -17.844 -17.656 1 86.06 267 GLN B C 1
ATOM 4452 O O . GLN B 1 267 ? 4.383 -19.016 -18.016 1 86.06 267 GLN B O 1
ATOM 4457 N N . ARG B 1 268 ? 4.523 -16.781 -18.438 1 91 268 ARG B N 1
ATOM 4458 C CA . ARG B 1 268 ? 4.914 -16.984 -19.828 1 91 268 ARG B CA 1
ATOM 4459 C C . ARG B 1 268 ? 6.414 -16.797 -20.016 1 91 268 ARG B C 1
ATOM 4461 O O . ARG B 1 268 ? 6.953 -17.047 -21.094 1 91 268 ARG B O 1
ATOM 4468 N N . PHE B 1 269 ? 7.055 -16.281 -19.094 1 90.19 269 PHE B N 1
ATOM 4469 C CA . PHE B 1 269 ? 8.5 -16.125 -19.031 1 90.19 269 PHE B CA 1
ATOM 4470 C C . PHE B 1 269 ? 9 -15.211 -20.141 1 90.19 269 PHE B C 1
ATOM 4472 O O . PHE B 1 269 ? 10.062 -15.453 -20.719 1 90.19 269 PHE B O 1
ATOM 4479 N N . ARG B 1 270 ? 8.133 -14.289 -20.453 1 93.69 270 ARG B N 1
ATOM 4480 C CA . ARG B 1 270 ? 8.531 -13.219 -21.359 1 93.69 270 ARG B CA 1
ATOM 4481 C C . ARG B 1 270 ? 8.992 -11.992 -20.578 1 93.69 270 ARG B C 1
ATOM 4483 O O . ARG B 1 270 ? 8.344 -10.938 -20.625 1 93.69 270 ARG B O 1
ATOM 4490 N N . PHE B 1 271 ? 10.18 -12.141 -20.078 1 92.81 271 PHE B N 1
ATOM 4491 C CA . PHE B 1 271 ? 10.672 -11.133 -19.141 1 92.81 271 PHE B CA 1
ATOM 4492 C C . PHE B 1 271 ? 10.945 -9.812 -19.875 1 92.81 271 PHE B C 1
ATOM 4494 O O . PHE B 1 271 ? 10.688 -8.734 -19.328 1 92.81 271 PHE B O 1
ATOM 4501 N N . GLY B 1 272 ? 11.469 -9.914 -21.031 1 94.94 272 GLY B N 1
ATOM 4502 C CA . GLY B 1 272 ? 11.711 -8.703 -21.797 1 94.94 272 GLY B CA 1
ATOM 4503 C C . GLY B 1 272 ? 10.445 -7.922 -22.094 1 94.94 272 GLY B C 1
ATOM 4504 O O . GLY B 1 272 ? 10.398 -6.707 -21.906 1 94.94 272 GLY B O 1
ATOM 4505 N N . TYR B 1 273 ? 9.43 -8.641 -22.516 1 96.75 273 TYR B N 1
ATOM 4506 C CA . TYR B 1 273 ? 8.148 -8.016 -22.828 1 96.75 273 TYR B CA 1
ATOM 4507 C C . TYR B 1 273 ? 7.492 -7.457 -21.562 1 96.75 273 TYR B C 1
ATOM 4509 O O . TYR B 1 273 ? 6.977 -6.336 -21.578 1 96.75 273 TYR B O 1
ATOM 4517 N N . ALA B 1 274 ? 7.574 -8.195 -20.5 1 96.38 274 ALA B N 1
ATOM 4518 C CA . ALA B 1 274 ? 7.023 -7.734 -19.219 1 96.38 274 ALA B CA 1
ATOM 4519 C C . ALA B 1 274 ? 7.734 -6.473 -18.75 1 96.38 274 ALA B C 1
ATOM 4521 O O . ALA B 1 274 ? 7.102 -5.566 -18.203 1 96.38 274 ALA B O 1
ATOM 4522 N N . ALA B 1 275 ? 9 -6.453 -18.953 1 95.75 275 ALA B N 1
ATOM 4523 C CA . ALA B 1 275 ? 9.773 -5.262 -18.594 1 95.75 275 ALA B CA 1
ATOM 4524 C C . ALA B 1 275 ? 9.32 -4.055 -19.422 1 95.75 275 ALA B C 1
ATOM 4526 O O . ALA B 1 275 ? 9.188 -2.951 -18.891 1 95.75 275 ALA B O 1
ATOM 4527 N N . ALA B 1 276 ? 9.094 -4.281 -20.641 1 97.5 276 ALA B N 1
ATOM 4528 C CA . ALA B 1 276 ? 8.617 -3.199 -21.5 1 97.5 276 ALA B CA 1
ATOM 4529 C C . ALA B 1 276 ? 7.254 -2.695 -21.031 1 97.5 276 ALA B C 1
ATOM 4531 O O . ALA B 1 276 ? 7.016 -1.487 -20.984 1 97.5 276 ALA B O 1
ATOM 4532 N N . GLN B 1 277 ? 6.375 -3.619 -20.703 1 97.88 277 GLN B N 1
ATOM 4533 C CA . GLN B 1 277 ? 5.074 -3.238 -20.172 1 97.88 277 GLN B CA 1
ATOM 4534 C C . GLN B 1 277 ? 5.23 -2.406 -18.891 1 97.88 277 GLN B C 1
ATOM 4536 O O . GLN B 1 277 ? 4.52 -1.419 -18.703 1 97.88 277 GLN B O 1
ATOM 4541 N N . SER B 1 278 ? 6.16 -2.775 -18.078 1 96.81 278 SER B N 1
ATOM 4542 C CA . SER B 1 278 ? 6.422 -2.08 -16.812 1 96.81 278 SER B CA 1
ATOM 4543 C C . SER B 1 278 ? 6.922 -0.66 -17.062 1 96.81 278 SER B C 1
ATOM 4545 O O . SER B 1 278 ? 6.543 0.269 -16.344 1 96.81 278 SER B O 1
ATOM 4547 N N . VAL B 1 279 ? 7.727 -0.497 -18.031 1 96.12 279 VAL B N 1
ATOM 4548 C CA . VAL B 1 279 ? 8.258 0.819 -18.375 1 96.12 279 VAL B CA 1
ATOM 4549 C C . VAL B 1 279 ? 7.121 1.719 -18.859 1 96.12 279 VAL B C 1
ATOM 4551 O O . VAL B 1 279 ? 7.035 2.887 -18.484 1 96.12 279 VAL B O 1
ATOM 4554 N N . VAL B 1 280 ? 6.285 1.149 -19.656 1 97.5 280 VAL B N 1
ATOM 4555 C CA . VAL B 1 280 ? 5.145 1.913 -20.156 1 97.5 280 VAL B CA 1
ATOM 4556 C C . VAL B 1 280 ? 4.281 2.367 -18.984 1 97.5 280 VAL B C 1
ATOM 4558 O O . VAL B 1 280 ? 3.887 3.533 -18.906 1 97.5 280 VAL B O 1
ATOM 4561 N N . LEU B 1 281 ? 4.004 1.437 -18.094 1 97.44 281 LEU B N 1
ATOM 4562 C CA . LEU B 1 281 ? 3.203 1.771 -16.922 1 97.44 281 LEU B CA 1
ATOM 4563 C C . LEU B 1 281 ? 3.875 2.865 -16.094 1 97.44 281 LEU B C 1
ATOM 4565 O O . LEU B 1 281 ? 3.211 3.799 -15.641 1 97.44 281 LEU B O 1
ATOM 4569 N N . LEU B 1 282 ? 5.156 2.762 -15.922 1 95.19 282 LEU B N 1
ATOM 4570 C CA . LEU B 1 282 ? 5.918 3.76 -15.18 1 95.19 282 LEU B CA 1
ATOM 4571 C C . LEU B 1 282 ? 5.758 5.141 -15.805 1 95.19 282 LEU B C 1
ATOM 4573 O O . LEU B 1 282 ? 5.5 6.121 -15.102 1 95.19 282 LEU B O 1
ATOM 4577 N N . PHE B 1 283 ? 5.859 5.227 -17.047 1 95.81 283 PHE B N 1
ATOM 4578 C CA . PHE B 1 283 ? 5.773 6.508 -17.734 1 95.81 283 PHE B CA 1
ATOM 4579 C C . PHE B 1 283 ? 4.363 7.082 -17.641 1 95.81 283 PHE B C 1
ATOM 4581 O O . PHE B 1 283 ? 4.188 8.297 -17.531 1 95.81 283 PHE B O 1
ATOM 4588 N N . ILE B 1 284 ? 3.355 6.234 -17.688 1 97.75 284 ILE B N 1
ATOM 4589 C CA . ILE B 1 284 ? 1.98 6.691 -17.531 1 97.75 284 ILE B CA 1
ATOM 4590 C C . ILE B 1 284 ? 1.795 7.297 -16.141 1 97.75 284 ILE B C 1
ATOM 4592 O O . ILE B 1 284 ? 1.291 8.414 -16 1 97.75 284 ILE B O 1
ATOM 4596 N N . ILE B 1 285 ? 2.289 6.609 -15.148 1 97.44 285 ILE B N 1
ATOM 4597 C CA . ILE B 1 285 ? 2.133 7.082 -13.781 1 97.44 285 ILE B CA 1
ATOM 4598 C C . ILE B 1 285 ? 2.934 8.367 -13.578 1 97.44 285 ILE B C 1
ATOM 4600 O O . ILE B 1 285 ? 2.443 9.328 -12.977 1 97.44 285 ILE B O 1
ATOM 4604 N N . LEU B 1 286 ? 4.129 8.414 -14.148 1 95 286 LEU B N 1
ATOM 4605 C CA . LEU B 1 286 ? 4.969 9.602 -14.023 1 95 286 LEU B CA 1
ATOM 4606 C C . LEU B 1 286 ? 4.332 10.797 -14.727 1 95 286 LEU B C 1
ATOM 4608 O O . LEU B 1 286 ? 4.359 11.914 -14.203 1 95 286 LEU B O 1
ATOM 4612 N N . ALA B 1 287 ? 3.812 10.555 -15.867 1 96.31 287 ALA B N 1
ATOM 4613 C CA . ALA B 1 287 ? 3.172 11.633 -16.609 1 96.31 287 ALA B CA 1
ATOM 4614 C C . ALA B 1 287 ? 1.998 12.219 -15.844 1 96.31 287 ALA B C 1
ATOM 4616 O O . ALA B 1 287 ? 1.87 13.438 -15.727 1 96.31 287 ALA B O 1
ATOM 4617 N N . ILE B 1 288 ? 1.243 11.375 -15.258 1 95.81 288 ILE B N 1
ATOM 4618 C CA . ILE B 1 288 ? 0.077 11.82 -14.5 1 95.81 288 ILE B CA 1
ATOM 4619 C C . ILE B 1 288 ? 0.529 12.539 -13.227 1 95.81 288 ILE B C 1
ATOM 4621 O O . ILE B 1 288 ? 0.005 13.602 -12.883 1 95.81 288 ILE B O 1
ATOM 4625 N N . THR B 1 289 ? 1.511 11.961 -12.602 1 92.38 289 THR B N 1
ATOM 4626 C CA . THR B 1 289 ? 2.012 12.547 -11.367 1 92.38 289 THR B CA 1
ATOM 4627 C C . THR B 1 289 ? 2.637 13.914 -11.625 1 92.38 289 THR B C 1
ATOM 4629 O O . THR B 1 289 ? 2.414 14.859 -10.867 1 92.38 289 THR B O 1
ATOM 4632 N N . LEU B 1 290 ? 3.375 14.094 -12.688 1 91.12 290 LEU B N 1
ATOM 4633 C CA . LEU B 1 290 ? 3.996 15.367 -13.047 1 91.12 290 LEU B CA 1
ATOM 4634 C C . LEU B 1 290 ? 2.941 16.391 -13.461 1 91.12 290 LEU B C 1
ATOM 4636 O O . LEU B 1 290 ? 3.066 17.578 -13.148 1 91.12 290 LEU B O 1
ATOM 4640 N N . TRP B 1 291 ? 1.998 15.836 -14.133 1 92.38 291 TRP B N 1
ATOM 4641 C CA . TRP B 1 291 ? 0.894 16.719 -14.5 1 92.38 291 TRP B CA 1
ATOM 4642 C C . TRP B 1 291 ? 0.188 17.25 -13.258 1 92.38 291 TRP B C 1
ATOM 4644 O O . TRP B 1 291 ? -0.1 18.453 -13.172 1 92.38 291 TRP B O 1
ATOM 4654 N N . GLN B 1 292 ? -0.042 16.391 -12.32 1 90.12 292 GLN B N 1
ATOM 4655 C CA . GLN B 1 292 ? -0.645 16.797 -11.062 1 90.12 292 GLN B CA 1
ATOM 4656 C C . GLN B 1 292 ? 0.231 17.812 -10.336 1 90.12 292 GLN B C 1
ATOM 4658 O O . GLN B 1 292 ? -0.272 18.812 -9.805 1 90.12 292 GLN B O 1
ATOM 4663 N N . TYR B 1 293 ? 1.452 17.594 -10.375 1 86.75 293 TYR B N 1
ATOM 4664 C CA . TYR B 1 293 ? 2.396 18.484 -9.695 1 86.75 293 TYR B CA 1
ATOM 4665 C C . TYR B 1 293 ? 2.389 19.875 -10.32 1 86.75 293 TYR B C 1
ATOM 4667 O O . TYR B 1 293 ? 2.455 20.875 -9.609 1 86.75 293 TYR B O 1
ATOM 4675 N N . ARG B 1 294 ? 2.295 19.969 -11.547 1 86.88 294 ARG B N 1
ATOM 4676 C CA . ARG B 1 294 ? 2.264 21.25 -12.242 1 86.88 294 ARG B CA 1
ATOM 4677 C C . ARG B 1 294 ? 0.98 22.016 -11.938 1 86.88 294 ARG B C 1
ATOM 4679 O O . ARG B 1 294 ? 0.984 23.25 -11.867 1 86.88 294 ARG B O 1
ATOM 4686 N N . GLN B 1 295 ? -0.045 21.312 -11.688 1 85 295 GLN B N 1
ATOM 4687 C CA . GLN B 1 295 ? -1.338 21.938 -11.422 1 85 295 GLN B CA 1
ATOM 4688 C C . GLN B 1 295 ? -1.473 22.328 -9.945 1 85 295 GLN B C 1
ATOM 4690 O O . GLN B 1 295 ? -2.445 22.969 -9.555 1 85 295 GLN B O 1
ATOM 4695 N N . GLN B 1 296 ? -0.545 21.891 -9.164 1 82.81 296 GLN B N 1
ATOM 4696 C CA . GLN B 1 296 ? -0.598 22.094 -7.723 1 82.81 296 GLN B CA 1
ATOM 4697 C C . GLN B 1 296 ? -0.708 23.578 -7.387 1 82.81 296 GLN B C 1
ATOM 4699 O O . GLN B 1 296 ? -1.431 23.969 -6.465 1 82.81 296 GLN B O 1
ATOM 4704 N N . ARG B 1 297 ? 0.009 24.438 -8.078 1 76.25 297 ARG B N 1
ATOM 4705 C CA . ARG B 1 297 ? 0.026 25.875 -7.812 1 76.25 297 ARG B CA 1
ATOM 4706 C C . ARG B 1 297 ? -1.363 26.484 -7.984 1 76.25 297 ARG B C 1
ATOM 4708 O O . ARG B 1 297 ? -1.69 27.484 -7.352 1 76.25 297 ARG B O 1
ATOM 4715 N N . LYS B 1 298 ? -2.102 25.812 -8.711 1 75 298 LYS B N 1
ATOM 4716 C CA . LYS B 1 298 ? -3.436 26.344 -8.984 1 75 298 LYS B CA 1
ATOM 4717 C C . LYS B 1 298 ? -4.441 25.844 -7.949 1 75 298 LYS B C 1
ATOM 4719 O O . LYS B 1 298 ? -5.449 26.516 -7.691 1 75 298 LYS B O 1
ATOM 4724 N N . TRP B 1 299 ? -4.059 24.766 -7.363 1 72.06 299 TRP B N 1
ATOM 4725 C CA . TRP B 1 299 ? -5.055 24.109 -6.531 1 72.06 299 TRP B CA 1
ATOM 4726 C C . TRP B 1 299 ? -4.773 24.344 -5.051 1 72.06 299 TRP B C 1
ATOM 4728 O O . TRP B 1 299 ? -5.691 24.312 -4.23 1 72.06 299 TRP B O 1
ATOM 4738 N N . VAL B 1 300 ? -3.578 24.578 -4.75 1 72.88 300 VAL B N 1
ATOM 4739 C CA . VAL B 1 300 ? -3.217 24.531 -3.336 1 72.88 300 VAL B CA 1
ATOM 4740 C C . VAL B 1 300 ? -3.061 25.953 -2.807 1 72.88 300 VAL B C 1
ATOM 4742 O O . VAL B 1 300 ? -2.361 26.781 -3.404 1 72.88 300 VAL B O 1
ATOM 4745 N N . SER B 1 301 ? -3.898 26.312 -1.881 1 69.25 301 SER B N 1
ATOM 4746 C CA . SER B 1 301 ? -3.789 27.594 -1.175 1 69.25 301 SER B CA 1
ATOM 4747 C C . SER B 1 301 ? -2.953 27.453 0.092 1 69.25 301 SER B C 1
ATOM 4749 O O . SER B 1 301 ? -3.381 26.812 1.058 1 69.25 301 SER B O 1
ATOM 4751 N N . TYR B 1 302 ? -1.707 27.859 0.082 1 59.25 302 TYR B N 1
ATOM 4752 C CA . TYR B 1 302 ? -0.827 27.75 1.239 1 59.25 302 TYR B CA 1
ATOM 4753 C C . TYR B 1 302 ? -1.091 28.859 2.238 1 59.25 302 TYR B C 1
ATOM 4755 O O . TYR B 1 302 ? -0.681 28.781 3.398 1 59.25 302 TYR B O 1
ATOM 4763 N N . ASP B 1 303 ? -1.771 29.859 1.812 1 55.69 303 ASP B N 1
ATOM 4764 C CA . ASP B 1 303 ? -1.976 31.031 2.666 1 55.69 303 ASP B CA 1
ATOM 4765 C C . ASP B 1 303 ? -3.059 30.766 3.709 1 55.69 303 ASP B C 1
ATOM 4767 O O . ASP B 1 303 ? -3.189 31.516 4.68 1 55.69 303 ASP B O 1
ATOM 4771 N N . VAL B 1 304 ? -3.895 29.875 3.488 1 49.09 304 VAL B N 1
ATOM 4772 C CA . VAL B 1 304 ? -5.012 29.75 4.422 1 49.09 304 VAL B CA 1
ATOM 4773 C C . VAL B 1 304 ? -4.617 28.859 5.594 1 49.09 304 VAL B C 1
ATOM 4775 O O . VAL B 1 304 ? -5.457 28.5 6.422 1 49.09 304 VAL B O 1
ATOM 4778 N N . VAL B 1 305 ? -3.332 28.5 5.539 1 47.19 305 VAL B N 1
ATOM 4779 C CA . VAL B 1 305 ? -2.922 27.75 6.723 1 47.19 305 VAL B CA 1
ATOM 4780 C C . VAL B 1 305 ? -2.182 28.672 7.688 1 47.19 305 VAL B C 1
ATOM 4782 O O . VAL B 1 305 ? -1.429 29.547 7.262 1 47.19 305 VAL B O 1
#

pLDDT: mean 85.62, std 15.7, range [29.05, 98.69]

Foldseek 3Di:
DPPPPPPPPPPPPPPPVVVCVVCVVVVVVVVCVVCVVVVVLVVLLQWQFLPDPDIDGNGCVLVVCLVPDPLNVVQAVLLVVLLVLLLVLLQVVLLVLLVVLLDPDPCSVVVLCVQQVLQVDDLLVLLVVVLQQLCQPDHVVCVVCVVVPHDHDNQLQDLVRNSVNLSVSSSSRPSSVLSVLLNVLQVPFDPVLVVVCVVVVDDPVRCCVPGSQQSSQVSSLVSSLVSSVCSLQDDSNQCNNAVPPVGQTDVNSRNHLNRVLCCCCPVVSRSNSSSSSVVVSVVVSVVVSVVSVVCSVVRHDPVSD/DPPPPPPPPPPPPPPVVVVCVVVVVVVVVVVCVVCVVVVVLVVLLQWQFLPDPDIDGNGCVLVVCLVPDPLNVVQAVLLVVLLVLLLVLLQVVLLVLLVVLLDPDPCSVVVLCVQQVLQVDDLLVLLVVVLQQLCQPDHVVCVVCVVVPHDHDNQLQDLVRNSVNLSVSSSSRPSSVLSVLLNVLQVPFDPVLVVVCVVVVDDPVRCCVPGSQQSSQVSSLVSSLVSSLCSLQDDSNQCNNAVPPVGQTDVNSRNHLNRVLCCCCPVVSRSNSSSSSVVVSVVVSVVVNVVSVVCSVVRHDPVSD

Secondary structure (DSSP, 8-state):
---------------HHHHHHHHHHHHHHHHHHHHHHHHHHHHHHTB---SSS---B-TTHHHHHHHH-HHHHHHHHHHHHHHHHHHHHHHHHHHHHHHHHTS--TTHHHHHHHHHGGGGS-HHHHHHHHHHHT-TTT-HHHHHHHHTTPPP--GGGSHHHHHHHHHHHHHHHHHHHHHHHHHHHHTTS-HHHHHHHHHTT--HHHHIIIIIHHHHHHHHHHHHHHHHHHHHT--HHHHHHH-TTT-SSGGGTT--HHHHHHIIIIIS--HHHHHHHHHHHHHHHHHHHHHHHHHHHHH--STT-/---------------HHHHHHHHHHHHHHHHHHHHHHHHHHHHHHTB---SSS---B-TTHHHHHHHH-HHHHHHHHHHHHHHHHHHHHHHHHHHHHHHHHTS--TTHHHHHHHHHGGGGS-HHHHHHHHHHHT-TTT-HHHHHHHHTTPPP--GGGSHHHHHHHHHHHHHHHHHHHHHHHHHHHHTTS-HHHHHHHHHTT--HHHHIIIIIHHHHHHHHHHHHHHHHHHHHT--HHHHHHH-TTT-SSGGGTT--HHHHHHIIIIIS--HHHHHHHHHHHHHHHHHHHHHHHHHHHHH--STT-

Solvent-accessible surface area (backbone atoms only — not comparable to full-atom values): 31442 Å² total; per-residue (Å²): 137,83,78,78,75,75,75,75,70,73,71,76,67,74,50,65,62,56,57,43,56,62,44,37,58,56,44,49,54,46,49,46,64,62,45,46,57,56,52,46,30,54,54,36,16,26,24,61,32,48,85,57,92,72,61,49,81,52,55,63,51,35,50,53,48,46,79,68,30,66,64,52,50,48,12,47,49,42,31,50,53,46,29,57,52,31,38,51,50,21,52,50,52,10,51,52,50,20,61,62,52,63,45,97,51,92,58,36,68,58,52,53,48,59,48,32,47,47,53,66,45,36,48,60,53,49,22,54,34,47,51,53,34,45,29,59,86,79,8,56,52,38,50,51,30,47,74,73,70,40,85,65,62,45,38,59,73,28,56,85,34,24,42,59,46,52,38,51,54,51,28,58,26,45,19,29,58,52,15,52,55,47,38,58,39,57,71,62,43,58,65,64,58,56,51,52,38,46,73,73,65,46,51,71,69,51,42,37,68,69,44,50,50,43,46,30,22,58,53,49,49,52,50,53,52,52,40,47,53,50,43,65,46,46,41,62,48,51,41,60,57,34,26,57,97,82,46,14,37,46,92,46,45,48,24,25,48,47,48,52,30,45,43,30,34,76,71,64,33,33,38,4,45,20,28,26,51,42,50,52,51,40,51,53,52,48,51,52,50,51,51,51,56,68,47,37,76,78,59,38,50,73,76,63,95,135,82,78,78,76,74,74,76,70,74,72,74,66,74,50,66,62,56,57,42,56,63,44,37,58,56,44,51,54,45,49,46,62,63,45,46,57,55,52,47,29,55,54,37,15,27,24,61,31,48,85,57,93,71,62,49,81,51,55,63,51,35,49,53,47,47,79,68,30,67,66,52,51,47,10,48,51,41,30,50,52,46,31,56,52,30,38,52,50,19,52,48,51,10,51,54,50,21,61,62,52,63,45,96,51,92,58,34,69,55,53,54,48,61,49,31,47,47,53,65,47,36,47,60,54,48,22,53,34,47,51,53,33,44,29,59,88,80,9,55,52,38,51,51,31,49,72,74,71,40,83,68,63,45,37,61,74,28,56,84,34,24,41,58,45,52,38,50,54,50,29,58,27,46,18,29,57,52,14,52,56,46,38,59,40,57,69,60,44,58,65,63,60,55,51,53,37,46,72,73,65,46,50,72,68,50,42,38,67,69,46,50,50,45,48,29,22,57,56,49,48,51,50,52,52,52,40,48,53,51,42,64,44,46,41,61,48,51,41,60,57,34,26,56,96,83,47,15,36,46,92,45,45,49,23,25,47,47,47,52,31,44,44,30,34,77,71,64,34,32,39,4,45,20,28,26,52,42,51,51,52,38,50,53,52,47,51,51,50,52,51,51,57,67,47,38,76,78,59,39,52,73,78,63,95

Sequence (610 aa):
MITKEYFVKSISRTPWSTVMFFLLPSFVGFVLLIIIPLLMAFGLSVTNYTGGPNFSFVGLRNYVLAFTSPVFLGSLWVTLKYVVFAVSLQLFFALAFAVILNRKLRGNNFFRGVIFLPNVIASVAIGLAFMVVLEPNTGMLNQLLGAIGLPTARWLASEDTALGTIIGVSVWQNFGYFMVIILGGLQHINASLYEAAQIDGANAIRKFFAVTLPGLSPVMFFCFTMSIINAFKVFDLVYVMTGGSNGGGPVGSTRVVVMDIYQNAFQRFRFGYAAAQSVVLLFIILAITLWQYRQQRKWVSYDVVMITKEYFVKSISRTPWSTVMFFLLPSFVGFVLLIIIPLLMAFGLSVTNYTGGPNFSFVGLRNYVLAFTSPVFLGSLWVTLKYVVFAVSLQLFFALAFAVILNRKLRGNNFFRGVIFLPNVIASVAIGLAFMVVLEPNTGMLNQLLGAIGLPTARWLASEDTALGTIIGVSVWQNFGYFMVIILGGLQHINASLYEAAQIDGANAIRKFFAVTLPGLSPVMFFCFTMSIINAFKVFDLVYVMTGGSNGGGPVGSTRVVVMDIYQNAFQRFRFGYAAAQSVVLLFIILAITLWQYRQQRKWVSYDVV

Organism: NCBI:txid159291

InterPro domains:
  IPR000515 ABC transporter type 1, transmembrane domain MetI-like [PF00528] (92-298)
  IPR000515 ABC transporter type 1, transmembrane domain MetI-like [PS50928] (76-292)
  IPR000515 ABC transporter type 1, transmembrane domain MetI-like [cd06261] (76-286)
  IPR035906 MetI-like superfamily [G3DSA:1.10.3720.10] (56-304)
  IPR035906 MetI-like superfamily [SSF161098] (60-290)
  IPR051393 ABC transporter permease component [PTHR30193] (17-302)

Nearest PDB structures (foldseek):
  8ja7-assembly1_A  TM=9.159E-01  e=3.993E-14  Mycobacterium tuberculosis H37Rv
  2r6g-assembly1_F  TM=8.845E-01  e=5.749E-10  Escherichia coli K-12
  3puz-assembly1_F  TM=8.287E-01  e=3.213E-10  Escherichia coli K-12
  4jbw-assembly1_F  TM=8.500E-01  e=9.834E-10  Escherichia coli K-12
  4jbw-assembly2_H  TM=8.615E-01  e=8.054E-09  Escherichia coli K-12

Radius of gyration: 26.85 Å; Cα contacts (8 Å, |Δi|>4): 791; chains: 2; bounding box: 78×86×61 Å